Protein AF-0000000073386989 (afdb_homodimer)

Radius of gyration: 27.97 Å; Cα contacts (8 Å, |Δi|>4): 1598; chains: 2; bounding box: 49×103×66 Å

Structure (mmCIF, N/CA/C/O backbone):
data_AF-0000000073386989-model_v1
#
loop_
_entity.id
_entity.type
_entity.pdbx_description
1 polymer 'Endoribonuclease L-PSP'
#
loop_
_atom_site.group_PDB
_atom_site.id
_atom_site.type_symbol
_atom_site.label_atom_id
_atom_site.label_alt_id
_atom_site.label_comp_id
_atom_site.label_asym_id
_atom_site.label_entity_id
_atom_site.label_seq_id
_atom_site.pdbx_PDB_ins_code
_atom_site.Cartn_x
_atom_site.Cartn_y
_atom_site.Cartn_z
_atom_site.occupancy
_atom_site.B_iso_or_equiv
_atom_site.auth_seq_id
_atom_site.auth_comp_id
_atom_site.auth_asym_id
_atom_site.auth_atom_id
_atom_site.pdbx_PDB_model_num
ATOM 1 N N . MET A 1 1 ? -7.539 -29.625 -22.562 1 79.88 1 MET A N 1
ATOM 2 C CA . MET A 1 1 ? -6.777 -28.391 -22.734 1 79.88 1 MET A CA 1
ATOM 3 C C . MET A 1 1 ? -7.121 -27.391 -21.656 1 79.88 1 MET A C 1
ATOM 5 O O . MET A 1 1 ? -8.289 -27.219 -21.297 1 79.88 1 MET A O 1
ATOM 9 N N . ASP A 1 2 ? -6.094 -26.812 -21.125 1 89.62 2 ASP A N 1
ATOM 10 C CA . ASP A 1 2 ? -6.273 -25.781 -20.094 1 89.62 2 ASP A CA 1
ATOM 11 C C . ASP A 1 2 ? -6.578 -24.422 -20.719 1 89.62 2 ASP A C 1
ATOM 13 O O . ASP A 1 2 ? -6.023 -24.078 -21.766 1 89.62 2 ASP A O 1
ATOM 17 N N . LYS A 1 3 ? -7.492 -23.781 -20.156 1 93.88 3 LYS A N 1
ATOM 18 C CA . LYS A 1 3 ? -7.816 -22.422 -20.578 1 93.88 3 LYS A CA 1
ATOM 19 C C . LYS A 1 3 ? -7.781 -21.453 -19.391 1 93.88 3 LYS A C 1
ATOM 21 O O . LYS A 1 3 ? -8.258 -21.781 -18.312 1 93.88 3 LYS A O 1
ATOM 26 N N . TYR A 1 4 ? -7.148 -20.328 -19.625 1 96.88 4 TYR A N 1
ATOM 27 C CA . TYR A 1 4 ? -7.047 -19.297 -18.594 1 96.88 4 TYR A CA 1
ATOM 28 C C . TYR A 1 4 ? -7.691 -18 -19.062 1 96.88 4 TYR A C 1
ATOM 30 O O . TYR A 1 4 ? -7.527 -17.594 -20.219 1 96.88 4 TYR A O 1
ATOM 38 N N . ILE A 1 5 ? -8.43 -17.344 -18.172 1 97.5 5 ILE A N 1
ATOM 39 C CA . ILE A 1 5 ? -8.969 -16.016 -18.453 1 97.5 5 ILE A CA 1
ATOM 40 C C . ILE A 1 5 ? -8.859 -15.141 -17.219 1 97.5 5 ILE A C 1
ATOM 42 O O . ILE A 1 5 ? -8.742 -15.641 -16.094 1 97.5 5 ILE A O 1
ATOM 46 N N . ILE A 1 6 ? -8.844 -13.914 -17.438 1 98.31 6 ILE A N 1
ATOM 47 C CA . ILE A 1 6 ? -8.867 -12.906 -16.375 1 98.31 6 ILE A CA 1
ATOM 48 C C . ILE A 1 6 ? -10.117 -12.047 -16.516 1 98.31 6 ILE A C 1
ATOM 50 O O . ILE A 1 6 ? -10.406 -11.516 -17.594 1 98.31 6 ILE A O 1
ATOM 54 N N . LEU A 1 7 ? -10.883 -11.969 -15.445 1 98.31 7 LEU A N 1
ATOM 55 C CA . LEU A 1 7 ? -12.125 -11.211 -15.43 1 98.31 7 LEU A CA 1
ATOM 56 C C . LEU A 1 7 ? -12.039 -10.055 -14.43 1 98.31 7 LEU A C 1
ATOM 58 O O . LEU A 1 7 ? -11.633 -10.25 -13.281 1 98.31 7 LEU A O 1
ATOM 62 N N . SER A 1 8 ? -12.344 -8.891 -14.867 1 97.62 8 SER A N 1
ATOM 63 C CA . SER A 1 8 ? -12.422 -7.699 -14.023 1 97.62 8 SER A CA 1
ATOM 64 C C . SER A 1 8 ? -13.711 -6.926 -14.281 1 97.62 8 SER A C 1
ATOM 66 O O . SER A 1 8 ? -14.133 -6.77 -15.43 1 97.62 8 SER A O 1
ATOM 68 N N . PRO A 1 9 ? -14.312 -6.535 -13.219 1 96.38 9 PRO A N 1
ATOM 69 C CA . PRO A 1 9 ? -15.477 -5.676 -13.438 1 96.38 9 PRO A CA 1
ATOM 70 C C . PRO A 1 9 ? -15.094 -4.258 -13.859 1 96.38 9 PRO A C 1
ATOM 72 O O . PRO A 1 9 ? -13.922 -3.891 -13.805 1 96.38 9 PRO A O 1
ATOM 75 N N . GLU A 1 10 ? -16.156 -3.529 -14.227 1 85.75 10 GLU A N 1
ATOM 76 C CA . GLU A 1 10 ? -15.93 -2.119 -14.539 1 85.75 10 GLU A CA 1
ATOM 77 C C . GLU A 1 10 ? -15.594 -1.324 -13.281 1 85.75 10 GLU A C 1
ATOM 79 O O . GLU A 1 10 ? -16.078 -1.633 -12.188 1 85.75 10 GLU A O 1
ATOM 84 N N . ALA A 1 11 ? -14.703 -0.349 -13.484 1 77.75 11 ALA A N 1
ATOM 85 C CA . ALA A 1 11 ? -14.266 0.509 -12.383 1 77.75 11 ALA A CA 1
ATOM 86 C C . ALA A 1 11 ? -15.391 1.427 -11.922 1 77.75 11 ALA A C 1
ATOM 88 O O . ALA A 1 11 ? -15.422 2.607 -12.273 1 77.75 11 ALA A O 1
ATOM 89 N N . LYS A 1 12 ? -16.719 0.808 -11.68 1 79.38 12 LYS A N 1
ATOM 90 C CA . LYS A 1 12 ? -17.859 1.611 -11.242 1 79.38 12 LYS A CA 1
ATOM 91 C C . LYS A 1 12 ? -18.766 0.814 -10.32 1 79.38 12 LYS A C 1
ATOM 93 O O . LYS A 1 12 ? -18.703 -0.417 -10.289 1 79.38 12 LYS A O 1
ATOM 98 N N . GLY A 1 13 ? -19.344 1.533 -9.516 1 84.31 13 GLY A N 1
ATOM 99 C CA . GLY A 1 13 ? -20.359 0.928 -8.664 1 84.31 13 GLY A CA 1
ATOM 100 C C . GLY A 1 13 ? -19.812 0.474 -7.32 1 84.31 13 GLY A C 1
ATOM 101 O O . GLY A 1 13 ? -18.625 0.626 -7.047 1 84.31 13 GLY A O 1
ATOM 102 N N . SER A 1 14 ? -20.719 -0.002 -6.504 1 90.44 14 SER A N 1
ATOM 103 C CA . SER A 1 14 ? -20.359 -0.547 -5.203 1 90.44 14 SER A CA 1
ATOM 104 C C . SER A 1 14 ? -19.578 -1.848 -5.352 1 90.44 14 SER A C 1
ATOM 106 O O . SER A 1 14 ? -19.531 -2.432 -6.438 1 90.44 14 SER A O 1
ATOM 108 N N . PHE A 1 15 ? -18.969 -2.246 -4.305 1 95.25 15 PHE A N 1
ATOM 109 C CA . PHE A 1 15 ? -18.25 -3.518 -4.336 1 95.25 15 PHE A CA 1
ATOM 110 C C . PHE A 1 15 ? -19.219 -4.664 -4.645 1 95.25 15 PHE A C 1
ATOM 112 O O . PHE A 1 15 ? -18.875 -5.57 -5.414 1 95.25 15 PHE A O 1
ATOM 119 N N . ASN A 1 16 ? -20.344 -4.609 -4.098 1 94.56 16 ASN A N 1
ATOM 120 C CA . ASN A 1 16 ? -21.359 -5.637 -4.367 1 94.56 16 ASN A CA 1
ATOM 121 C C . ASN A 1 16 ? -21.75 -5.652 -5.836 1 94.56 16 ASN A C 1
ATOM 123 O O . ASN A 1 16 ? -22 -6.719 -6.406 1 94.56 16 ASN A O 1
ATOM 127 N N . ASP A 1 17 ? -21.906 -4.496 -6.43 1 95 17 ASP A N 1
ATOM 128 C CA . ASP A 1 17 ? -22.203 -4.422 -7.859 1 95 17 ASP A CA 1
ATOM 129 C C . ASP A 1 17 ? -21.109 -5.109 -8.68 1 95 17 ASP A C 1
ATOM 131 O O . ASP A 1 17 ? -21.406 -5.793 -9.664 1 95 17 ASP A O 1
ATOM 135 N N . ARG A 1 18 ? -19.969 -4.91 -8.242 1 96.75 18 ARG A N 1
ATOM 136 C CA . ARG A 1 18 ? -18.812 -5.488 -8.938 1 96.75 18 ARG A CA 1
ATOM 137 C C . ARG A 1 18 ? -18.812 -7.008 -8.82 1 96.75 18 ARG A C 1
ATOM 139 O O . ARG A 1 18 ? -18.531 -7.711 -9.789 1 96.75 18 ARG A O 1
ATOM 146 N N . LEU A 1 19 ? -19.125 -7.504 -7.637 1 97.88 19 LEU A N 1
ATOM 147 C CA . LEU A 1 19 ? -19.219 -8.945 -7.43 1 97.88 19 LEU A CA 1
ATOM 148 C C . LEU A 1 19 ? -20.328 -9.555 -8.281 1 97.88 19 LEU A C 1
ATOM 150 O O . LEU A 1 19 ? -20.156 -10.633 -8.844 1 97.88 19 LEU A O 1
ATOM 154 N N . ASN A 1 20 ? -21.422 -8.852 -8.391 1 97.25 20 ASN A N 1
ATOM 155 C CA . ASN A 1 20 ? -22.531 -9.328 -9.211 1 97.25 20 ASN A CA 1
ATOM 156 C C . ASN A 1 20 ? -22.141 -9.391 -10.688 1 97.25 20 ASN A C 1
ATOM 158 O O . ASN A 1 20 ? -22.531 -10.328 -11.391 1 97.25 20 ASN A O 1
ATOM 162 N N . PHE A 1 21 ? -21.469 -8.359 -11.086 1 97.5 21 PHE A N 1
ATOM 163 C CA . PHE A 1 21 ? -20.969 -8.352 -12.453 1 97.5 21 PHE A CA 1
ATOM 164 C C . PHE A 1 21 ? -20.125 -9.586 -12.719 1 97.5 21 PHE A C 1
ATOM 166 O O . PHE A 1 21 ? -20.297 -10.266 -13.734 1 97.5 21 PHE A O 1
ATOM 173 N N . LEU A 1 22 ? -19.203 -9.875 -11.844 1 98.19 22 LEU A N 1
ATOM 174 C CA . LEU A 1 22 ? -18.312 -11.016 -12.008 1 98.19 22 LEU A CA 1
ATOM 175 C C . LEU A 1 22 ? -19.094 -12.328 -11.953 1 98.19 22 LEU A C 1
ATOM 177 O O . LEU A 1 22 ? -18.734 -13.289 -12.641 1 98.19 22 LEU A O 1
ATOM 181 N N . TYR A 1 23 ? -20.094 -12.359 -11.078 1 98.25 23 TYR A N 1
ATOM 182 C CA . TYR A 1 23 ? -20.953 -13.539 -10.992 1 98.25 23 TYR A CA 1
ATOM 183 C C . TYR A 1 23 ? -21.562 -13.859 -12.352 1 98.25 23 TYR A C 1
ATOM 185 O O . TYR A 1 23 ? -21.5 -15 -12.812 1 98.25 23 TYR A O 1
ATOM 193 N N . LEU A 1 24 ? -22.141 -12.875 -12.984 1 97.81 24 LEU A N 1
ATOM 194 C CA . LEU A 1 24 ? -22.797 -13.062 -14.273 1 97.81 24 LEU A CA 1
ATOM 195 C C . LEU A 1 24 ? -21.781 -13.422 -15.352 1 97.81 24 LEU A C 1
ATOM 197 O O . LEU A 1 24 ? -22 -14.352 -16.141 1 97.81 24 LEU A O 1
ATOM 201 N N . LYS A 1 25 ? -20.688 -12.703 -15.375 1 97.88 25 LYS A N 1
ATOM 202 C CA . LYS A 1 25 ? -19.656 -12.922 -16.391 1 97.88 25 LYS A CA 1
ATOM 203 C C . LYS A 1 25 ? -19.047 -14.312 -16.266 1 97.88 25 LYS A C 1
ATOM 205 O O . LYS A 1 25 ? -18.859 -15.008 -17.266 1 97.88 25 LYS A O 1
ATOM 210 N N . LEU A 1 26 ? -18.656 -14.68 -15.047 1 98.06 26 LEU A N 1
ATOM 211 C CA . LEU A 1 26 ? -18.062 -15.992 -14.82 1 98.06 26 LEU A CA 1
ATOM 212 C C . LEU A 1 26 ? -19.062 -17.109 -15.117 1 98.06 26 LEU A C 1
ATOM 214 O O . LEU A 1 26 ? -18.719 -18.125 -15.711 1 98.06 26 LEU A O 1
ATOM 218 N N . GLY A 1 27 ? -20.266 -16.906 -14.641 1 97.88 27 GLY A N 1
ATOM 219 C CA . GLY A 1 27 ? -21.297 -17.891 -14.938 1 97.88 27 GLY A CA 1
ATOM 220 C C . GLY A 1 27 ? -21.453 -18.172 -16.422 1 97.88 27 GLY A C 1
ATOM 221 O O . GLY A 1 27 ? -21.469 -19.328 -16.844 1 97.88 27 GLY A O 1
ATOM 222 N N . ASN A 1 28 ? -21.578 -17.109 -17.203 1 97.69 28 ASN A N 1
ATOM 223 C CA . ASN A 1 28 ? -21.688 -17.234 -18.641 1 97.69 28 ASN A CA 1
ATOM 224 C C . ASN A 1 28 ? -20.469 -17.938 -19.234 1 97.69 28 ASN A C 1
ATOM 226 O O . ASN A 1 28 ? -20.609 -18.781 -20.141 1 97.69 28 ASN A O 1
ATOM 230 N N . PHE A 1 29 ? -19.391 -17.562 -18.781 1 97.94 29 PHE A N 1
ATOM 231 C CA . PHE A 1 29 ? -18.156 -18.172 -19.25 1 97.94 29 PHE A CA 1
ATOM 232 C C . PHE A 1 29 ? -18.141 -19.656 -18.938 1 97.94 29 PHE A C 1
ATOM 234 O O . PHE A 1 29 ? -17.797 -20.469 -19.812 1 97.94 29 PHE A O 1
ATOM 241 N N . LEU A 1 30 ? -18.438 -20.047 -17.703 1 97.19 30 LEU A N 1
ATOM 242 C CA . LEU A 1 30 ? -18.406 -21.453 -17.297 1 97.19 30 LEU A CA 1
ATOM 243 C C . LEU A 1 30 ? -19.422 -22.266 -18.094 1 97.19 30 LEU A C 1
ATOM 245 O O . LEU A 1 30 ? -19.172 -23.438 -18.406 1 97.19 30 LEU A O 1
ATOM 249 N N . ASP A 1 31 ? -20.547 -21.688 -18.422 1 96.81 31 ASP A N 1
ATOM 250 C CA . ASP A 1 31 ? -21.531 -22.375 -19.25 1 96.81 31 ASP A CA 1
ATOM 251 C C . ASP A 1 31 ? -20.969 -22.719 -20.625 1 96.81 31 ASP A C 1
ATOM 253 O O . ASP A 1 31 ? -21.188 -23.812 -21.141 1 96.81 31 ASP A O 1
ATOM 257 N N . THR A 1 32 ? -20.344 -21.766 -21.125 1 96.75 32 THR A N 1
ATOM 258 C CA . THR A 1 32 ? -19.719 -21.969 -22.438 1 96.75 32 THR A CA 1
ATOM 259 C C . THR A 1 32 ? -18.625 -23.047 -22.344 1 96.75 32 THR A C 1
ATOM 261 O O . THR A 1 32 ? -18.5 -23.891 -23.234 1 96.75 32 THR A O 1
ATOM 264 N N . GLU A 1 33 ? -17.844 -22.969 -21.328 1 96.12 33 GLU A N 1
ATOM 265 C CA . GLU A 1 33 ? -16.766 -23.938 -21.125 1 96.12 33 GLU A CA 1
ATOM 266 C C . GLU A 1 33 ? -17.312 -25.344 -20.938 1 96.12 33 GLU A C 1
ATOM 268 O O . GLU A 1 33 ? -16.703 -26.328 -21.391 1 96.12 33 GLU A O 1
ATOM 273 N N . LYS A 1 34 ? -18.375 -25.469 -20.344 1 94.25 34 LYS A N 1
ATOM 274 C CA . LYS A 1 34 ? -19.016 -26.781 -20.141 1 94.25 34 LYS A CA 1
ATOM 275 C C . LYS A 1 34 ? -19.359 -27.422 -21.469 1 94.25 34 LYS A C 1
ATOM 277 O O . LYS A 1 34 ? -19.266 -28.656 -21.609 1 94.25 34 LYS A O 1
ATOM 282 N N . LEU A 1 35 ? -19.797 -26.641 -22.328 1 94.12 35 LEU A N 1
ATOM 283 C CA . LEU A 1 35 ? -20.125 -27.141 -23.656 1 94.12 35 LEU A CA 1
ATOM 284 C C . LEU A 1 35 ? -18.891 -27.703 -24.359 1 94.12 35 LEU A C 1
ATOM 286 O O . LEU A 1 35 ? -19 -28.547 -25.234 1 94.12 35 LEU A O 1
ATOM 290 N N . GLU A 1 36 ? -17.812 -27.266 -23.984 1 91.88 36 GLU A N 1
ATOM 291 C CA . GLU A 1 36 ? -16.562 -27.719 -24.562 1 91.88 36 GLU A CA 1
ATOM 292 C C . GLU A 1 36 ? -15.883 -28.766 -23.672 1 91.88 36 GLU A C 1
ATOM 294 O O . GLU A 1 36 ? -14.695 -29.047 -23.812 1 91.88 36 GLU A O 1
ATOM 299 N N . ASN A 1 37 ? -16.562 -29.234 -22.656 1 91.75 37 ASN A N 1
ATOM 300 C CA . ASN A 1 37 ? -16.156 -30.297 -21.75 1 91.75 37 ASN A CA 1
ATOM 301 C C . ASN A 1 37 ? -15.062 -29.828 -20.797 1 91.75 37 ASN A C 1
ATOM 303 O O . ASN A 1 37 ? -14.18 -30.594 -20.422 1 91.75 37 ASN A O 1
ATOM 307 N N . ARG A 1 38 ? -15.062 -28.547 -20.484 1 93.81 38 ARG A N 1
ATOM 308 C CA . ARG A 1 38 ? -14.148 -28.016 -19.484 1 93.81 38 ARG A CA 1
ATOM 309 C C . ARG A 1 38 ? -14.891 -27.625 -18.219 1 93.81 38 ARG A C 1
ATOM 311 O O . ARG A 1 38 ? -16.047 -27.219 -18.266 1 93.81 38 ARG A O 1
ATOM 318 N N . THR A 1 39 ? -14.164 -27.766 -17.125 1 92.88 39 THR A N 1
ATOM 319 C CA . THR A 1 39 ? -14.719 -27.391 -15.836 1 92.88 39 THR A CA 1
ATOM 320 C C . THR A 1 39 ? -13.758 -26.469 -15.086 1 92.88 39 THR A C 1
ATOM 322 O O . THR A 1 39 ? -12.562 -26.453 -15.383 1 92.88 39 THR A O 1
ATOM 325 N N . LEU A 1 40 ? -14.32 -25.734 -14.148 1 95.5 40 LEU A N 1
ATOM 326 C CA . LEU A 1 40 ? -13.508 -24.859 -13.305 1 95.5 40 LEU A CA 1
ATOM 327 C C . LEU A 1 40 ? -12.539 -25.672 -12.453 1 95.5 40 LEU A C 1
ATOM 329 O O . LEU A 1 40 ? -12.953 -26.562 -11.711 1 95.5 40 LEU A O 1
ATOM 333 N N . GLN A 1 41 ? -11.305 -25.375 -12.594 1 94.5 41 GLN A N 1
ATOM 334 C CA . GLN A 1 41 ? -10.312 -26.109 -11.82 1 94.5 41 GLN A CA 1
ATOM 335 C C . GLN A 1 41 ? -9.656 -25.219 -10.773 1 94.5 41 GLN A C 1
ATOM 337 O O . GLN A 1 41 ? -9.242 -25.688 -9.719 1 94.5 41 GLN A O 1
ATOM 342 N N . TYR A 1 42 ? -9.453 -23.938 -11.109 1 95.75 42 TYR A N 1
ATOM 343 C CA . TYR A 1 42 ? -8.711 -23.031 -10.234 1 95.75 42 TYR A CA 1
ATOM 344 C C . TYR A 1 42 ? -9.211 -21.594 -10.375 1 95.75 42 TYR A C 1
ATOM 346 O O . TYR A 1 42 ? -9.57 -21.172 -11.477 1 95.75 42 TYR A O 1
ATOM 354 N N . CYS A 1 43 ? -9.258 -20.891 -9.289 1 98.06 43 CYS A N 1
ATOM 355 C CA . CYS A 1 43 ? -9.594 -19.469 -9.273 1 98.06 43 CYS A CA 1
ATOM 356 C C . CYS A 1 43 ? -8.688 -18.703 -8.312 1 98.06 43 CYS A C 1
ATOM 358 O O . CYS A 1 43 ? -8.422 -19.156 -7.203 1 98.06 43 CYS A O 1
ATOM 360 N N . LYS A 1 44 ? -8.188 -17.594 -8.727 1 98.56 44 LYS A N 1
ATOM 361 C CA . LYS A 1 44 ? -7.48 -16.641 -7.883 1 98.56 44 LYS A CA 1
ATOM 362 C C . LYS A 1 44 ? -8.211 -15.305 -7.844 1 98.56 44 LYS A C 1
ATOM 364 O O . LYS A 1 44 ? -8.508 -14.719 -8.883 1 98.56 44 LYS A O 1
ATOM 369 N N . VAL A 1 45 ? -8.516 -14.875 -6.672 1 98.81 45 VAL A N 1
ATOM 370 C CA . VAL A 1 45 ? -9.203 -13.602 -6.473 1 98.81 45 VAL A CA 1
ATOM 371 C C . VAL A 1 45 ? -8.211 -12.555 -5.973 1 98.81 45 VAL A C 1
ATOM 373 O O . VAL A 1 45 ? -7.559 -12.75 -4.945 1 98.81 45 VAL A O 1
ATOM 376 N N . PHE A 1 46 ? -8.094 -11.484 -6.707 1 98.81 46 PHE A N 1
ATOM 377 C CA . PHE A 1 46 ? -7.32 -10.32 -6.305 1 98.81 46 PHE A CA 1
ATOM 378 C C . PHE A 1 46 ? -8.227 -9.242 -5.711 1 98.81 46 PHE A C 1
ATOM 380 O O . PHE A 1 46 ? -9.164 -8.781 -6.363 1 98.81 46 PHE A O 1
ATOM 387 N N . LEU A 1 47 ? -7.926 -8.891 -4.516 1 98.5 47 LEU A N 1
ATOM 388 C CA . LEU A 1 47 ? -8.711 -7.859 -3.846 1 98.5 47 LEU A CA 1
ATOM 389 C C . LEU A 1 47 ? -7.859 -6.621 -3.582 1 98.5 47 LEU A C 1
ATOM 391 O O . LEU A 1 47 ? -6.656 -6.727 -3.332 1 98.5 47 LEU A O 1
ATOM 395 N N . SER A 1 48 ? -8.5 -5.441 -3.543 1 96.94 48 SER A N 1
ATOM 396 C CA . SER A 1 48 ? -7.781 -4.199 -3.271 1 96.94 48 SER A CA 1
ATOM 397 C C . SER A 1 48 ? -7.695 -3.928 -1.772 1 96.94 48 SER A C 1
ATOM 399 O O . SER A 1 48 ? -6.785 -3.236 -1.313 1 96.94 48 SER A O 1
ATOM 401 N N . ASP A 1 49 ? -8.625 -4.414 -1.011 1 95.19 49 ASP A N 1
ATOM 402 C CA . ASP A 1 49 ? -8.703 -4.223 0.434 1 95.19 49 ASP A CA 1
ATOM 403 C C . ASP A 1 49 ? -9.398 -5.402 1.107 1 95.19 49 ASP A C 1
ATOM 405 O O . ASP A 1 49 ? -10.57 -5.301 1.488 1 95.19 49 ASP A O 1
ATOM 409 N N . ALA A 1 50 ? -8.656 -6.391 1.329 1 95.5 50 ALA A N 1
ATOM 410 C CA . ALA A 1 50 ? -9.219 -7.668 1.768 1 95.5 50 ALA A CA 1
ATOM 411 C C . ALA A 1 50 ? -9.945 -7.52 3.1 1 95.5 50 ALA A C 1
ATOM 413 O O . ALA A 1 50 ? -11 -8.125 3.311 1 95.5 50 ALA A O 1
ATOM 414 N N . GLN A 1 51 ? -9.43 -6.734 3.947 1 90.31 51 GLN A N 1
ATOM 415 C CA . GLN A 1 51 ? -10.016 -6.57 5.273 1 90.31 51 GLN A CA 1
ATOM 416 C C . GLN A 1 51 ? -11.453 -6.062 5.184 1 90.31 51 GLN A C 1
ATOM 418 O O . GLN A 1 51 ? -12.312 -6.484 5.953 1 90.31 51 GLN A O 1
ATOM 423 N N . ASN A 1 52 ? -11.742 -5.262 4.227 1 91.5 52 ASN A N 1
ATOM 424 C CA . ASN A 1 52 ? -13.062 -4.652 4.102 1 91.5 52 ASN A CA 1
ATOM 425 C C . ASN A 1 52 ? -13.93 -5.402 3.092 1 91.5 52 ASN A C 1
ATOM 427 O O . ASN A 1 52 ? -15.141 -5.176 3.021 1 91.5 52 ASN A O 1
ATOM 431 N N . GLN A 1 53 ? -13.328 -6.289 2.361 1 95.75 53 GLN A N 1
ATOM 432 C CA . GLN A 1 53 ? -14.047 -6.824 1.211 1 95.75 53 GLN A CA 1
ATOM 433 C C . GLN A 1 53 ? -14.383 -8.305 1.411 1 95.75 53 GLN A C 1
ATOM 435 O O . GLN A 1 53 ? -15.297 -8.828 0.773 1 95.75 53 GLN A O 1
ATOM 440 N N . ILE A 1 54 ? -13.695 -8.984 2.322 1 97.12 54 ILE A N 1
ATOM 441 C CA . ILE A 1 54 ? -13.742 -10.438 2.393 1 97.12 54 ILE A CA 1
ATOM 442 C C . ILE A 1 54 ? -15.141 -10.898 2.805 1 97.12 54 ILE A C 1
ATOM 444 O O . ILE A 1 54 ? -15.656 -11.883 2.279 1 97.12 54 ILE A O 1
ATOM 448 N N . LYS A 1 55 ? -15.703 -10.258 3.736 1 96.25 55 LYS A N 1
ATOM 449 C CA . LYS A 1 55 ? -17.031 -10.656 4.207 1 96.25 55 LYS A CA 1
ATOM 450 C C . LYS A 1 55 ? -18.062 -10.586 3.082 1 96.25 55 LYS A C 1
ATOM 452 O O . LYS A 1 55 ? -18.812 -11.539 2.867 1 96.25 55 LYS A O 1
ATOM 457 N N . GLU A 1 56 ? -18.062 -9.461 2.408 1 96.44 56 GLU A N 1
ATOM 458 C CA . GLU A 1 56 ? -19 -9.289 1.295 1 96.44 56 GLU A CA 1
ATOM 459 C C . GLU A 1 56 ? -18.719 -10.305 0.192 1 96.44 56 GLU A C 1
ATOM 461 O O . GLU A 1 56 ? -19.656 -10.812 -0.431 1 96.44 56 GLU A O 1
ATOM 466 N N . LEU A 1 57 ? -17.484 -10.578 -0.101 1 98.19 57 LEU A N 1
ATOM 467 C CA . LEU A 1 57 ? -17.125 -11.578 -1.106 1 98.19 57 LEU A CA 1
ATOM 468 C C . LEU A 1 57 ? -17.672 -12.953 -0.724 1 98.19 57 LEU A C 1
ATOM 470 O O . LEU A 1 57 ? -18.328 -13.609 -1.529 1 98.19 57 LEU A O 1
ATOM 474 N N . GLU A 1 58 ? -17.438 -13.383 0.509 1 98 58 GLU A N 1
ATOM 475 C CA . GLU A 1 58 ? -17.828 -14.719 0.968 1 98 58 GLU A CA 1
ATOM 476 C C . GLU A 1 58 ? -19.344 -14.875 1.003 1 98 58 GLU A C 1
ATOM 478 O O . GLU A 1 58 ? -19.859 -15.977 0.835 1 98 58 GLU A O 1
ATOM 483 N N . GLU A 1 59 ? -20.047 -13.781 1.148 1 97.88 59 GLU A N 1
ATOM 484 C CA . GLU A 1 59 ? -21.5 -13.812 1.21 1 97.88 59 GLU A CA 1
ATOM 485 C C . GLU A 1 59 ? -22.109 -13.688 -0.183 1 97.88 59 GLU A C 1
ATOM 487 O O . GLU A 1 59 ? -23.312 -13.93 -0.364 1 97.88 59 GLU A O 1
ATOM 492 N N . SER A 1 60 ? -21.344 -13.375 -1.12 1 98.31 60 SER A N 1
ATOM 493 C CA . SER A 1 60 ? -21.828 -13.125 -2.471 1 98.31 60 SER A CA 1
ATOM 494 C C . SER A 1 60 ? -22.234 -14.422 -3.162 1 98.31 60 SER A C 1
ATOM 496 O O . SER A 1 60 ? -21.781 -15.5 -2.773 1 98.31 60 SER A O 1
ATOM 498 N N . LEU A 1 61 ? -23.031 -14.305 -4.262 1 98.06 61 LEU A N 1
ATOM 499 C CA . LEU A 1 61 ? -23.391 -15.453 -5.094 1 98.06 61 LEU A CA 1
ATOM 500 C C . LEU A 1 61 ? -22.172 -15.977 -5.848 1 98.06 61 LEU A C 1
ATOM 502 O O . LEU A 1 61 ? -22.047 -17.188 -6.062 1 98.06 61 LEU A O 1
ATOM 506 N N . LEU A 1 62 ? -21.344 -15.039 -6.16 1 98.44 62 LEU A N 1
ATOM 507 C CA . LEU A 1 62 ? -20.109 -15.422 -6.852 1 98.44 62 LEU A CA 1
ATOM 508 C C . LEU A 1 62 ? -19.344 -16.469 -6.055 1 98.44 62 LEU A C 1
ATOM 510 O O . LEU A 1 62 ? -18.953 -17.5 -6.598 1 98.44 62 LEU A O 1
ATOM 514 N N . TYR A 1 63 ? -19.125 -16.141 -4.789 1 98.56 63 TYR A N 1
ATOM 515 C CA . TYR A 1 63 ? -18.375 -17.031 -3.91 1 98.56 63 TYR A CA 1
ATOM 516 C C . TYR A 1 63 ? -19.156 -18.312 -3.631 1 98.56 63 TYR A C 1
ATOM 518 O O . TYR A 1 63 ? -18.641 -19.406 -3.793 1 98.56 63 TYR A O 1
ATOM 526 N N . GLN A 1 64 ? -20.422 -18.25 -3.287 1 98.06 64 GLN A N 1
ATOM 527 C CA . GLN A 1 64 ? -21.234 -19.375 -2.822 1 98.06 64 GLN A CA 1
ATOM 528 C C . GLN A 1 64 ? -21.5 -20.375 -3.949 1 98.06 64 GLN A C 1
ATOM 530 O O . GLN A 1 64 ? -21.562 -21.578 -3.713 1 98.06 64 GLN A O 1
ATOM 535 N N . GLU A 1 65 ? -21.578 -19.875 -5.145 1 97.56 65 GLU A N 1
ATOM 536 C CA . GLU A 1 65 ? -21.984 -20.766 -6.227 1 97.56 65 GLU A CA 1
ATOM 537 C C . GLU A 1 65 ? -20.797 -21.25 -7.035 1 97.56 65 GLU A C 1
ATOM 539 O O . GLU A 1 65 ? -20.797 -22.375 -7.543 1 97.56 65 GLU A O 1
ATOM 544 N N . PHE A 1 66 ? -19.828 -20.375 -7.133 1 97.5 66 PHE A N 1
ATOM 545 C CA . PHE A 1 66 ? -18.766 -20.75 -8.07 1 97.5 66 PHE A CA 1
ATOM 546 C C . PHE A 1 66 ? -17.453 -20.984 -7.336 1 97.5 66 PHE A C 1
ATOM 548 O O . PHE A 1 66 ? -16.734 -21.953 -7.629 1 97.5 66 PHE A O 1
ATOM 555 N N . LEU A 1 67 ? -17.062 -20.156 -6.344 1 97.5 67 LEU A N 1
ATOM 556 C CA . LEU A 1 67 ? -15.695 -20.125 -5.855 1 97.5 67 LEU A CA 1
ATOM 557 C C . LEU A 1 67 ? -15.508 -21.078 -4.68 1 97.5 67 LEU A C 1
ATOM 559 O O . LEU A 1 67 ? -14.445 -21.688 -4.527 1 97.5 67 LEU A O 1
ATOM 563 N N . LYS A 1 68 ? -16.344 -21.266 -3.711 1 94 68 LYS A N 1
ATOM 564 C CA . LYS A 1 68 ? -16.25 -22.016 -2.463 1 94 68 LYS A CA 1
ATOM 565 C C . LYS A 1 68 ? -15.812 -23.453 -2.721 1 94 68 LYS A C 1
ATOM 567 O O . LYS A 1 68 ? -15.039 -24.016 -1.948 1 94 68 LYS A O 1
ATOM 572 N N . GLY A 1 69 ? -16 -24.094 -3.773 1 88.12 69 GLY A N 1
ATOM 573 C CA . GLY A 1 69 ? -15.664 -25.484 -4.027 1 88.12 69 GLY A CA 1
ATOM 574 C C . GLY A 1 69 ? -14.5 -25.656 -4.977 1 88.12 69 GLY A C 1
ATOM 575 O O . GLY A 1 69 ? -14 -26.766 -5.168 1 88.12 69 GLY A O 1
ATOM 576 N N . ALA A 1 70 ? -14 -24.625 -5.402 1 93.12 70 ALA A N 1
ATOM 577 C CA . ALA A 1 70 ? -12.891 -24.672 -6.348 1 93.12 70 ALA A CA 1
ATOM 578 C C . ALA A 1 70 ? -11.547 -24.531 -5.629 1 93.12 70 ALA A C 1
ATOM 580 O O . ALA A 1 70 ? -11.508 -24.25 -4.43 1 93.12 70 ALA A O 1
ATOM 581 N N . ASN A 1 71 ? -10.438 -25.016 -6.297 1 96.31 71 ASN A N 1
ATOM 582 C CA . ASN A 1 71 ? -9.125 -24.562 -5.852 1 96.31 71 ASN A CA 1
ATOM 583 C C . ASN A 1 71 ? -9.016 -23.031 -5.863 1 96.31 71 ASN A C 1
ATOM 585 O O . ASN A 1 71 ? -8.938 -22.422 -6.93 1 96.31 71 ASN A O 1
ATOM 589 N N . LEU A 1 72 ? -9.062 -22.453 -4.645 1 97.81 72 LEU A N 1
ATOM 590 C CA . LEU A 1 72 ? -9.281 -21.016 -4.531 1 97.81 72 LEU A CA 1
ATOM 591 C C . LEU A 1 72 ? -8.172 -20.359 -3.725 1 97.81 72 LEU A C 1
ATOM 593 O O . LEU A 1 72 ? -7.754 -20.891 -2.689 1 97.81 72 LEU A O 1
ATOM 597 N N . THR A 1 73 ? -7.699 -19.281 -4.242 1 98.12 73 THR A N 1
ATOM 598 C CA . THR A 1 73 ? -6.848 -18.391 -3.467 1 98.12 73 THR A CA 1
ATOM 599 C C . THR A 1 73 ? -7.395 -16.969 -3.492 1 98.12 73 THR A C 1
ATOM 601 O O . THR A 1 73 ? -7.852 -16.484 -4.531 1 98.12 73 THR A O 1
ATOM 604 N N . ILE A 1 74 ? -7.461 -16.359 -2.357 1 98.56 74 ILE A N 1
ATOM 605 C CA . ILE A 1 74 ? -7.844 -14.953 -2.209 1 98.56 74 ILE A CA 1
ATOM 606 C C . ILE A 1 74 ? -6.676 -14.156 -1.627 1 98.56 74 ILE A C 1
ATOM 608 O O . ILE A 1 74 ? -6.141 -14.516 -0.574 1 98.56 74 ILE A O 1
ATOM 612 N N . VAL A 1 75 ? -6.254 -13.148 -2.324 1 98.56 75 VAL A N 1
ATOM 613 C CA . VAL A 1 75 ? -5.094 -12.383 -1.881 1 98.56 75 VAL A CA 1
ATOM 614 C C . VAL A 1 75 ? -5.359 -10.891 -2.057 1 98.56 75 VAL A C 1
ATOM 616 O O . VAL A 1 75 ? -6.051 -10.484 -2.994 1 98.56 75 VAL A O 1
ATOM 619 N N . GLU A 1 76 ? -4.898 -10.086 -1.08 1 98.19 76 GLU A N 1
ATOM 620 C CA . GLU A 1 76 ? -4.906 -8.641 -1.276 1 98.19 76 GLU A CA 1
ATOM 621 C C . GLU A 1 76 ? -3.715 -8.188 -2.121 1 98.19 76 GLU A C 1
ATOM 623 O O . GLU A 1 76 ? -2.604 -8.039 -1.607 1 98.19 76 GLU A O 1
ATOM 628 N N . GLN A 1 77 ? -3.918 -8.008 -3.275 1 98.62 77 GLN A N 1
ATOM 629 C CA . GLN A 1 77 ? -3.104 -7.379 -4.312 1 98.62 77 GLN A CA 1
ATOM 630 C C . GLN A 1 77 ? -3.965 -6.543 -5.258 1 98.62 77 GLN A C 1
ATOM 632 O O . GLN A 1 77 ? -4.641 -7.086 -6.133 1 98.62 77 GLN A O 1
ATOM 637 N N . THR A 1 78 ? -3.895 -5.277 -5.082 1 98.19 78 THR A N 1
ATOM 638 C CA . THR A 1 78 ? -4.836 -4.344 -5.691 1 98.19 78 THR A CA 1
ATOM 639 C C . THR A 1 78 ? -4.73 -4.391 -7.215 1 98.19 78 THR A C 1
ATOM 641 O O . THR A 1 78 ? -3.672 -4.098 -7.777 1 98.19 78 THR A O 1
ATOM 644 N N . PRO A 1 79 ? -5.887 -4.742 -7.879 1 98.31 79 PRO A N 1
ATOM 645 C CA . PRO A 1 79 ? -5.883 -4.574 -9.336 1 98.31 79 PRO A CA 1
ATOM 646 C C . PRO A 1 79 ? -5.727 -3.117 -9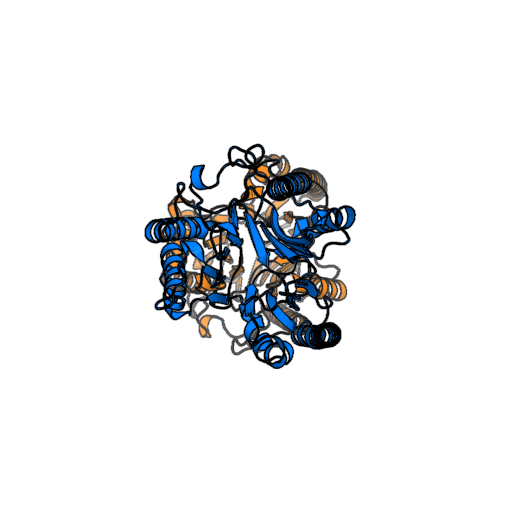.758 1 98.31 79 PRO A C 1
ATOM 648 O O . PRO A 1 79 ? -6.52 -2.264 -9.359 1 98.31 79 PRO A O 1
ATOM 651 N N . LEU A 1 80 ? -4.758 -2.818 -10.57 1 97.62 80 LEU A N 1
ATOM 652 C CA . LEU A 1 80 ? -4.41 -1.431 -10.852 1 97.62 80 LEU A CA 1
ATOM 653 C C . LEU A 1 80 ? -5.285 -0.866 -11.961 1 97.62 80 LEU A C 1
ATOM 655 O O . LEU A 1 80 ? -5.203 0.323 -12.281 1 97.62 80 LEU A O 1
ATOM 659 N N . ASN A 1 81 ? -6.188 -1.688 -12.5 1 95.56 81 ASN A N 1
ATOM 660 C CA . ASN A 1 81 ? -7.148 -1.195 -13.484 1 95.56 81 ASN A CA 1
ATOM 661 C C . ASN A 1 81 ? -8.328 -0.507 -12.812 1 95.56 81 ASN A C 1
ATOM 663 O O . ASN A 1 81 ? -9.266 -0.073 -13.484 1 95.56 81 ASN A O 1
ATOM 667 N N . GLY A 1 82 ? -8.336 -0.48 -11.508 1 94.5 82 GLY A N 1
ATOM 668 C CA . GLY A 1 82 ? -9.352 0.25 -10.773 1 94.5 82 GLY A CA 1
ATOM 669 C C . GLY A 1 82 ? -10.578 -0.588 -10.461 1 94.5 82 GLY A C 1
ATOM 670 O O . GLY A 1 82 ? -11.57 -0.075 -9.945 1 94.5 82 GLY A O 1
ATOM 671 N N . SER A 1 83 ? -10.578 -1.901 -10.594 1 96.25 83 SER A N 1
ATOM 672 C CA . SER A 1 83 ? -11.766 -2.742 -10.516 1 96.25 83 SER A CA 1
ATOM 673 C C . SER A 1 83 ? -12.07 -3.131 -9.07 1 96.25 83 SER A C 1
ATOM 675 O O . SER A 1 83 ? -13.172 -3.59 -8.758 1 96.25 83 SER A O 1
ATOM 677 N N . LYS A 1 84 ? -11.109 -3.055 -8.148 1 97.25 84 LYS A N 1
ATOM 678 C CA . LYS A 1 84 ? -11.211 -3.449 -6.75 1 97.25 84 LYS A CA 1
ATOM 679 C C . LYS A 1 84 ? -11.102 -4.965 -6.598 1 97.25 84 LYS A C 1
ATOM 681 O O . LYS A 1 84 ? -10.75 -5.461 -5.523 1 97.25 84 LYS A O 1
ATOM 686 N N . VAL A 1 85 ? -11.539 -5.66 -7.574 1 98.31 85 VAL A N 1
ATOM 687 C CA . VAL A 1 85 ? -11.531 -7.117 -7.555 1 98.31 85 VAL A CA 1
ATOM 688 C C . VAL A 1 85 ? -11.328 -7.652 -8.969 1 98.31 85 VAL A C 1
ATOM 690 O O . VAL A 1 85 ? -11.875 -7.105 -9.93 1 98.31 85 VAL A O 1
ATOM 693 N N . SER A 1 86 ? -10.492 -8.672 -9.109 1 98.62 86 SER A N 1
ATOM 694 C CA . SER A 1 86 ? -10.289 -9.375 -10.375 1 98.62 86 SER A CA 1
ATOM 695 C C . SER A 1 86 ? -10.125 -10.875 -10.148 1 98.62 86 SER A C 1
ATOM 697 O O . SER A 1 86 ? -9.766 -11.305 -9.047 1 98.62 86 SER A O 1
ATOM 699 N N . LEU A 1 87 ? -10.445 -11.625 -11.141 1 98.75 87 LEU A N 1
ATOM 700 C CA . LEU A 1 87 ? -10.359 -13.078 -11.055 1 98.75 87 LEU A CA 1
ATOM 701 C C . LEU A 1 87 ? -9.406 -13.633 -12.117 1 98.75 87 LEU A C 1
ATOM 703 O O . LEU A 1 87 ? -9.43 -13.188 -13.266 1 98.75 87 LEU A O 1
ATOM 707 N N . LEU A 1 88 ? -8.523 -14.461 -11.75 1 98.69 88 LEU A N 1
ATOM 708 C CA . LEU A 1 88 ? -7.848 -15.391 -12.648 1 98.69 88 LEU A CA 1
ATOM 709 C C . LEU A 1 88 ?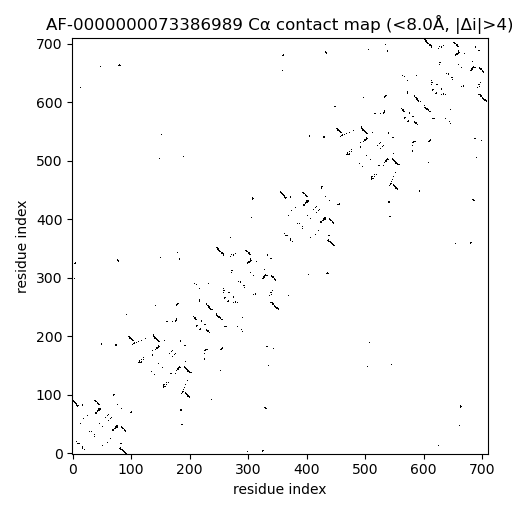 -8.5 -16.766 -12.609 1 98.69 88 LEU A C 1
ATOM 711 O O . LEU A 1 88 ? -8.562 -17.391 -11.547 1 98.69 88 LEU A O 1
ATOM 715 N N . ILE A 1 89 ? -8.984 -17.234 -13.719 1 98.12 89 ILE A N 1
ATOM 716 C CA . ILE A 1 89 ? -9.773 -18.469 -13.797 1 98.12 89 ILE A CA 1
ATOM 717 C C . ILE A 1 89 ? -9.062 -19.484 -14.688 1 98.12 89 ILE A C 1
ATOM 719 O O . ILE A 1 89 ? -8.586 -19.141 -15.773 1 98.12 89 ILE A O 1
ATOM 723 N N . LYS A 1 90 ? -9.008 -20.672 -14.227 1 96.62 90 LYS A N 1
ATOM 724 C CA . LYS A 1 90 ? -8.531 -21.781 -15.023 1 96.62 90 LYS A CA 1
ATOM 725 C C . LYS A 1 90 ? -9.633 -22.828 -15.219 1 96.62 90 LYS A C 1
ATOM 727 O O . LYS A 1 90 ? -10.203 -23.328 -14.242 1 96.62 90 LYS A O 1
ATOM 732 N N . THR A 1 91 ? -9.961 -23.172 -16.406 1 95.62 91 THR A N 1
ATOM 733 C CA . THR A 1 91 ? -10.805 -24.328 -16.734 1 95.62 91 THR A CA 1
ATOM 734 C C . THR A 1 91 ? -10 -25.391 -17.484 1 95.62 91 THR A C 1
ATOM 736 O O . THR A 1 91 ? -8.969 -25.078 -18.078 1 95.62 91 THR A O 1
ATOM 739 N N . THR A 1 92 ? -10.398 -26.547 -17.328 1 91.94 92 THR A N 1
ATOM 740 C CA . THR A 1 92 ? -9.641 -27.625 -17.938 1 91.94 92 THR A CA 1
ATOM 741 C C . THR A 1 92 ? -10.562 -28.781 -18.312 1 91.94 92 THR A C 1
ATOM 743 O O . THR A 1 92 ? -11.656 -28.922 -17.75 1 91.94 92 THR A O 1
ATOM 746 N N . ASP A 1 93 ? -10.188 -29.516 -19.359 1 87.75 93 ASP A N 1
ATOM 747 C CA . ASP A 1 93 ? -10.82 -30.797 -19.672 1 87.75 93 ASP A CA 1
ATOM 748 C C . ASP A 1 93 ? -9.961 -31.969 -19.188 1 87.75 93 ASP A C 1
ATOM 750 O O . ASP A 1 93 ? -10.312 -33.125 -19.406 1 87.75 93 ASP A O 1
ATOM 754 N N . SER A 1 94 ? -8.883 -31.594 -18.609 1 78.62 94 SER A N 1
ATOM 755 C CA . SER A 1 94 ? -7.934 -32.594 -18.141 1 78.62 94 SER A CA 1
ATOM 756 C C . SER A 1 94 ? -8.469 -33.344 -16.906 1 78.62 94 SER A C 1
ATOM 758 O O . SER A 1 94 ? -9.203 -32.75 -16.094 1 78.62 94 SER A O 1
ATOM 760 N N . GLN A 1 95 ? -7.992 -34.594 -16.844 1 72.69 95 GLN A N 1
ATOM 761 C CA . GLN A 1 95 ? -8.344 -35.375 -15.68 1 72.69 95 GLN A CA 1
ATOM 762 C C . GLN A 1 95 ? -7.199 -35.406 -14.672 1 72.69 95 GLN A C 1
ATOM 764 O O . GLN A 1 95 ? -7.305 -36.062 -13.625 1 72.69 95 GLN A O 1
ATOM 769 N N . THR A 1 96 ? -6.148 -34.75 -15.07 1 75.44 96 THR A N 1
ATOM 770 C CA . THR A 1 96 ? -5.027 -34.719 -14.133 1 75.44 96 THR A CA 1
ATOM 771 C C . THR A 1 96 ? -5.465 -34.094 -12.797 1 75.44 96 THR A C 1
ATOM 773 O O . THR A 1 96 ? -6.047 -33.031 -12.766 1 75.44 96 THR A O 1
ATOM 776 N N . SER A 1 97 ? -5.168 -34.844 -11.82 1 81.31 97 SER A N 1
ATOM 777 C CA . SER A 1 97 ? -5.523 -34.406 -10.484 1 81.31 97 SER A CA 1
ATOM 778 C C . SER A 1 97 ? -4.473 -33.469 -9.922 1 81.31 97 SER A C 1
ATOM 780 O O . SER A 1 97 ? -3.273 -33.75 -9.984 1 81.31 97 SER A O 1
ATOM 782 N N . ILE A 1 98 ? -4.859 -32.344 -9.57 1 89.31 98 ILE A N 1
ATOM 783 C CA . ILE A 1 98 ? -3.973 -31.422 -8.867 1 89.31 98 ILE A CA 1
ATOM 784 C C . ILE A 1 98 ? -4.496 -31.188 -7.453 1 89.31 98 ILE A C 1
ATOM 786 O O . ILE A 1 98 ? -5.707 -31.234 -7.215 1 89.31 98 ILE A O 1
ATOM 790 N N . LEU A 1 99 ? -3.582 -31.031 -6.543 1 95 99 LEU A N 1
ATOM 791 C CA . LEU A 1 99 ? -3.906 -30.609 -5.184 1 95 99 LEU A CA 1
ATOM 792 C C . LEU A 1 99 ? -3.41 -29.188 -4.926 1 95 99 LEU A C 1
ATOM 794 O O . LEU A 1 99 ? -2.209 -28.922 -5.016 1 95 99 LEU A O 1
ATOM 798 N N . PHE A 1 100 ? -4.367 -28.344 -4.707 1 97.12 100 PHE A N 1
ATOM 799 C CA . PHE A 1 100 ? -4.051 -26.953 -4.422 1 97.12 100 PHE A CA 1
ATOM 800 C C . PHE A 1 100 ? -4.426 -26.594 -2.99 1 97.12 100 PHE A C 1
ATOM 802 O O . PHE A 1 100 ? -5.594 -26.688 -2.607 1 97.12 100 PHE A O 1
ATOM 809 N N . HIS A 1 101 ? -3.449 -26.203 -2.17 1 97.94 101 HIS A N 1
ATOM 810 C CA . HIS A 1 101 ? -3.676 -25.797 -0.789 1 97.94 101 HIS A CA 1
ATOM 811 C C . HIS A 1 101 ? -3.361 -24.312 -0.595 1 97.94 101 HIS A C 1
ATOM 813 O O . HIS A 1 101 ? -2.199 -23.906 -0.662 1 97.94 101 HIS A O 1
ATOM 819 N N . SER A 1 102 ? -4.332 -23.562 -0.439 1 98.31 102 SER A N 1
ATOM 820 C CA . SER A 1 102 ? -4.18 -22.156 -0.068 1 98.31 102 SER A CA 1
ATOM 821 C C . SER A 1 102 ? -4.199 -21.984 1.447 1 98.31 102 SER A C 1
ATOM 823 O O . SER A 1 102 ? -5.262 -21.781 2.039 1 98.31 102 SER A O 1
ATOM 825 N N . LEU A 1 103 ? -3.031 -21.938 2.047 1 98.69 103 LEU A N 1
ATOM 826 C CA . LEU A 1 103 ? -2.955 -21.969 3.504 1 98.69 103 LEU A CA 1
ATOM 827 C C . LEU A 1 103 ? -2.787 -20.562 4.07 1 98.69 103 LEU A C 1
ATOM 829 O O . LEU A 1 103 ? -1.99 -19.781 3.559 1 98.69 103 LEU A O 1
ATOM 833 N N . ARG A 1 104 ? -3.574 -20.281 5.066 1 98.56 104 ARG A N 1
ATOM 834 C CA . ARG A 1 104 ? -3.623 -18.984 5.758 1 98.56 104 ARG A CA 1
ATOM 835 C C . ARG A 1 104 ? -3.521 -19.18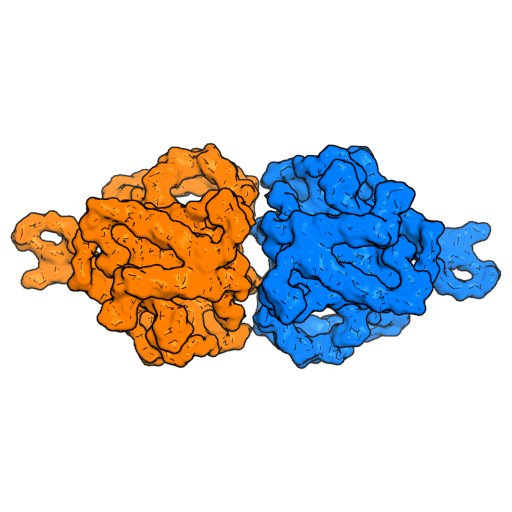8 7.27 1 98.56 104 ARG A C 1
ATOM 837 O O . ARG A 1 104 ? -3.838 -20.25 7.789 1 98.56 104 ARG A O 1
ATOM 844 N N . LEU A 1 105 ? -3.062 -18.203 7.879 1 98.56 105 LEU A N 1
ATOM 845 C CA . LEU A 1 105 ? -3.027 -18.203 9.336 1 98.56 105 LEU A CA 1
ATOM 846 C C . LEU A 1 105 ? -4.273 -17.547 9.914 1 98.56 105 LEU A C 1
ATOM 848 O O . LEU A 1 105 ? -4.836 -16.625 9.305 1 98.56 105 LEU A O 1
ATOM 852 N N . THR A 1 106 ? -4.727 -18.031 11.086 1 98 106 THR A N 1
ATOM 853 C CA . THR A 1 106 ? -5.715 -17.312 11.891 1 98 106 THR A CA 1
ATOM 854 C C . THR A 1 106 ? -5.059 -16.188 12.68 1 98 106 THR A C 1
ATOM 856 O O . THR A 1 106 ? -3.828 -16.109 12.758 1 98 106 THR A O 1
ATOM 859 N N . GLU A 1 107 ? -5.883 -15.312 13.188 1 97.19 107 GLU A N 1
ATOM 860 C CA . GLU A 1 107 ? -5.355 -14.234 14.023 1 97.19 107 GLU A CA 1
ATOM 861 C C . GLU A 1 107 ? -4.57 -14.781 15.211 1 97.19 107 GLU A C 1
ATOM 863 O O . GLU A 1 107 ? -3.486 -14.289 15.523 1 97.19 107 GLU A O 1
ATOM 868 N N . GLU A 1 108 ? -5.043 -15.852 15.82 1 97.75 108 GLU A N 1
ATOM 869 C CA . GLU A 1 108 ? -4.402 -16.469 16.984 1 97.75 108 GLU A CA 1
ATOM 870 C C . GLU A 1 108 ? -3.045 -17.062 16.609 1 97.75 108 GLU A C 1
ATOM 872 O O . GLU A 1 108 ? -2.092 -16.969 17.391 1 97.75 108 GLU A O 1
ATOM 877 N N . GLU A 1 109 ? -2.951 -17.609 15.438 1 98.19 109 GLU A N 1
ATOM 878 C CA . GLU A 1 109 ? -1.712 -18.219 14.969 1 98.19 109 GLU A CA 1
ATOM 879 C C . GLU A 1 109 ? -0.666 -17.156 14.625 1 98.19 109 GLU A C 1
ATOM 881 O O . GLU A 1 109 ? 0.534 -17.391 14.781 1 98.19 109 GLU A O 1
ATOM 886 N N . ALA A 1 110 ? -1.152 -16.062 14.086 1 97.75 110 ALA A N 1
ATOM 887 C CA . ALA A 1 110 ? -0.262 -15.047 13.523 1 97.75 110 ALA A CA 1
ATOM 888 C C . ALA A 1 110 ? 0.215 -14.078 14.609 1 97.75 110 ALA A C 1
ATOM 890 O O . ALA A 1 110 ? 1.383 -13.68 14.617 1 97.75 110 ALA A O 1
ATOM 891 N N . LYS A 1 111 ? -0.683 -13.711 15.523 1 95.06 111 LYS A N 1
ATOM 892 C CA . LYS A 1 111 ? -0.392 -12.672 16.5 1 95.06 111 LYS A CA 1
ATOM 893 C C . LYS A 1 111 ? 0.802 -13.055 17.375 1 95.06 111 LYS A C 1
ATOM 895 O O . LYS A 1 111 ? 0.872 -14.172 17.875 1 95.06 111 LYS A O 1
ATOM 900 N N . GLY A 1 112 ? 1.779 -12.078 17.484 1 93.12 112 GLY A N 1
ATOM 901 C CA . GLY A 1 112 ? 2.928 -12.281 18.359 1 93.12 112 GLY A CA 1
ATOM 902 C C . GLY A 1 112 ? 4.051 -13.055 17.688 1 93.12 112 GLY A C 1
ATOM 903 O O . GLY A 1 112 ? 5.105 -13.266 18.297 1 93.12 112 GLY A O 1
ATOM 904 N N . LYS A 1 113 ? 3.914 -13.469 16.484 1 96.38 113 LYS A N 1
ATOM 905 C CA . LYS A 1 113 ? 4.934 -14.234 15.766 1 96.38 113 LYS A CA 1
ATOM 906 C C . LYS A 1 113 ? 5.516 -13.43 14.609 1 96.38 113 LYS A C 1
ATOM 908 O O . LYS A 1 113 ? 4.789 -12.703 13.922 1 96.38 113 LYS A O 1
ATOM 913 N N . ASP A 1 114 ? 6.805 -13.57 14.414 1 96.19 114 ASP A N 1
ATOM 914 C CA . ASP A 1 114 ? 7.445 -12.867 13.305 1 96.19 114 ASP A CA 1
ATOM 915 C C . ASP A 1 114 ? 7.293 -13.648 12 1 96.19 114 ASP A C 1
ATOM 917 O O . ASP A 1 114 ? 6.672 -14.711 11.977 1 96.19 114 ASP A O 1
ATOM 921 N N . SER A 1 115 ? 7.793 -13.117 10.93 1 97.75 115 SER A N 1
ATOM 922 C CA . SER A 1 115 ? 7.578 -13.703 9.617 1 97.75 115 SER A CA 1
ATOM 923 C C . SER A 1 115 ? 8.258 -15.062 9.508 1 97.75 115 SER A C 1
ATOM 925 O O . SER A 1 115 ? 7.777 -15.945 8.789 1 97.75 115 SER A O 1
ATOM 927 N N . TYR A 1 116 ? 9.414 -15.281 10.188 1 98.62 116 TYR A N 1
ATOM 928 C CA . TYR A 1 116 ? 10.078 -16.578 10.219 1 98.62 116 TYR A CA 1
ATOM 929 C C . TYR A 1 116 ? 9.156 -17.656 10.797 1 98.62 116 TYR A C 1
ATOM 931 O O . TYR A 1 116 ? 8.922 -18.688 10.164 1 98.62 116 TYR A O 1
ATOM 939 N N . GLU A 1 117 ? 8.625 -17.375 11.93 1 98.75 117 GLU A N 1
ATOM 940 C CA . GLU A 1 117 ? 7.758 -18.328 12.617 1 98.75 117 GLU A CA 1
ATOM 941 C C . GLU A 1 117 ? 6.48 -18.578 11.828 1 98.75 117 GLU A C 1
ATOM 943 O O . GLU A 1 117 ? 6.023 -19.719 11.742 1 98.75 117 GLU A O 1
ATOM 948 N N . GLN A 1 118 ? 5.902 -17.562 11.305 1 98.81 118 GLN A N 1
ATOM 949 C CA . GLN A 1 118 ? 4.668 -17.703 10.531 1 98.81 118 GLN A CA 1
ATOM 950 C C . GLN A 1 118 ? 4.891 -18.547 9.281 1 98.81 118 GLN A C 1
ATOM 952 O O . GLN A 1 118 ? 4.047 -19.359 8.922 1 98.81 118 GLN A O 1
ATOM 957 N N . THR A 1 119 ? 6.035 -18.344 8.648 1 98.81 119 THR A N 1
ATOM 958 C CA . THR A 1 119 ? 6.367 -19.125 7.461 1 98.81 119 THR A CA 1
ATOM 959 C C . THR A 1 119 ? 6.543 -20.594 7.809 1 98.81 119 THR A C 1
ATOM 961 O O . THR A 1 119 ? 6.02 -21.469 7.113 1 98.81 119 THR A O 1
ATOM 964 N N . ARG A 1 120 ? 7.223 -20.828 8.852 1 98.69 120 ARG A N 1
ATOM 965 C CA . ARG A 1 120 ? 7.414 -22.203 9.297 1 98.69 120 ARG A CA 1
ATOM 966 C C . ARG A 1 120 ? 6.078 -22.891 9.586 1 98.69 120 ARG A C 1
ATOM 968 O O . ARG A 1 120 ? 5.867 -24.047 9.211 1 98.69 120 ARG A O 1
ATOM 975 N N . LEU A 1 121 ? 5.219 -22.141 10.242 1 98.75 121 LEU A N 1
ATOM 976 C CA . LEU A 1 121 ? 3.902 -22.672 10.578 1 98.75 121 LEU A CA 1
ATOM 977 C C . LEU A 1 121 ? 3.148 -23.078 9.312 1 98.75 121 LEU A C 1
ATOM 979 O O . LEU A 1 121 ? 2.512 -24.141 9.281 1 98.75 121 LEU A O 1
ATOM 983 N N . LEU A 1 122 ? 3.209 -22.281 8.297 1 98.88 122 LEU A N 1
ATOM 984 C CA . LEU A 1 122 ? 2.473 -22.547 7.066 1 98.88 122 LEU A CA 1
ATOM 985 C C . LEU A 1 122 ? 3.062 -23.75 6.324 1 98.88 122 LEU A C 1
ATOM 987 O O . LEU A 1 122 ? 2.324 -24.578 5.797 1 98.88 122 LEU A O 1
ATOM 991 N N . PHE A 1 123 ? 4.367 -23.828 6.281 1 98.75 123 PHE A N 1
ATOM 992 C CA . PHE A 1 123 ? 4.996 -24.984 5.664 1 98.75 123 PHE A CA 1
ATOM 993 C C . PHE A 1 123 ? 4.676 -26.266 6.445 1 98.75 123 PHE A C 1
ATOM 995 O O . PHE A 1 123 ? 4.449 -27.312 5.852 1 98.75 123 PHE A O 1
ATOM 1002 N N . ASN A 1 124 ? 4.695 -26.141 7.738 1 98.62 124 ASN A N 1
ATOM 1003 C CA . ASN A 1 124 ? 4.34 -27.297 8.555 1 98.62 124 ASN A CA 1
ATOM 1004 C C . ASN A 1 124 ? 2.896 -27.734 8.328 1 98.62 124 ASN A C 1
ATOM 1006 O O . ASN A 1 124 ? 2.592 -28.922 8.32 1 98.62 124 ASN A O 1
ATOM 1010 N N . LYS A 1 125 ? 1.993 -26.766 8.203 1 98.69 125 LYS A N 1
ATOM 1011 C CA . LYS A 1 125 ? 0.615 -27.078 7.844 1 98.69 125 LYS A CA 1
ATOM 1012 C C . LYS A 1 125 ? 0.559 -27.859 6.535 1 98.69 125 LYS A C 1
ATOM 1014 O O . LYS A 1 125 ? -0.205 -28.828 6.414 1 98.69 125 LYS A O 1
ATOM 1019 N N . TYR A 1 126 ? 1.302 -27.422 5.598 1 98.69 126 TYR A N 1
ATOM 1020 C CA . TYR A 1 126 ? 1.341 -28.125 4.32 1 98.69 126 TYR A CA 1
ATOM 1021 C C . TYR A 1 126 ? 1.839 -29.547 4.5 1 98.69 126 TYR A C 1
ATOM 1023 O O . TYR A 1 126 ? 1.24 -30.484 3.975 1 98.69 126 TYR A O 1
ATOM 1031 N N . LEU A 1 127 ? 2.943 -29.719 5.207 1 98.44 127 LEU A N 1
ATOM 1032 C CA . LEU A 1 127 ? 3.525 -31.031 5.426 1 98.44 127 LEU A CA 1
ATOM 1033 C C . LEU A 1 127 ? 2.535 -31.953 6.125 1 98.44 127 LEU A C 1
ATOM 1035 O O . LEU A 1 127 ? 2.506 -33.156 5.859 1 98.44 127 LEU A O 1
ATOM 1039 N N . LYS A 1 128 ? 1.753 -31.391 6.945 1 98.19 128 LYS A N 1
ATOM 1040 C CA . LYS A 1 128 ? 0.722 -32.156 7.621 1 98.19 128 LYS A CA 1
ATOM 1041 C C . LYS A 1 128 ? -0.331 -32.656 6.633 1 98.19 128 LYS A C 1
ATOM 1043 O O . LYS A 1 128 ? -0.874 -33.75 6.789 1 98.19 128 LYS A O 1
ATOM 1048 N N . THR A 1 129 ? -0.636 -31.844 5.637 1 97 129 THR A N 1
ATOM 1049 C CA . THR A 1 129 ? -1.664 -32.219 4.668 1 97 129 THR A CA 1
ATOM 1050 C C . THR A 1 129 ? -1.231 -33.438 3.855 1 97 129 THR A C 1
ATOM 1052 O O . THR A 1 129 ? -2.072 -34.188 3.369 1 97 129 THR A O 1
ATOM 1055 N N . ILE A 1 130 ? 0.017 -33.656 3.701 1 96.69 130 ILE A N 1
ATOM 1056 C CA . ILE A 1 130 ? 0.457 -34.781 2.857 1 96.69 130 ILE A CA 1
ATOM 1057 C C . ILE A 1 130 ? 0.978 -35.906 3.732 1 96.69 130 ILE A C 1
ATOM 1059 O O . ILE A 1 130 ? 1.429 -36.938 3.221 1 96.69 130 ILE A O 1
ATOM 1063 N N . GLU A 1 131 ? 0.865 -35.688 4.984 1 96.12 131 GLU A N 1
ATOM 1064 C CA . GLU A 1 131 ? 1.3 -36.719 5.906 1 96.12 131 GLU A CA 1
ATOM 1065 C C . GLU A 1 131 ? 0.461 -37.969 5.746 1 96.12 131 GLU A C 1
ATOM 1067 O O . GLU A 1 131 ? -0.767 -37.906 5.656 1 96.12 131 GLU A O 1
ATOM 1072 N N . GLY A 1 132 ? 1.094 -39.156 5.719 1 95.5 132 GLY A N 1
ATOM 1073 C CA . GLY A 1 132 ? 0.383 -40.406 5.586 1 95.5 132 GLY A CA 1
ATOM 1074 C C . GLY A 1 132 ? 0.113 -40.812 4.141 1 95.5 132 GLY A C 1
ATOM 1075 O O . GLY A 1 132 ? -0.423 -41.875 3.869 1 95.5 132 GLY A O 1
ATOM 1076 N N . THR A 1 133 ? 0.377 -39.906 3.258 1 95.94 133 THR A N 1
ATOM 1077 C CA . THR A 1 133 ? 0.285 -40.219 1.838 1 95.94 133 THR A CA 1
ATOM 1078 C C . THR A 1 133 ? 1.646 -40.625 1.286 1 95.94 133 THR A C 1
ATOM 1080 O O . THR A 1 133 ? 2.637 -40.656 2.02 1 95.94 133 THR A O 1
ATOM 1083 N N . ASP A 1 134 ? 1.652 -41.062 0.085 1 95.31 134 ASP A N 1
ATOM 1084 C CA . ASP A 1 134 ? 2.904 -41.406 -0.57 1 95.31 134 ASP A CA 1
ATOM 1085 C C . ASP A 1 134 ? 3.592 -40.188 -1.16 1 95.31 134 ASP A C 1
ATOM 1087 O O . ASP A 1 134 ? 4.609 -40.312 -1.849 1 95.31 134 ASP A O 1
ATOM 1091 N N . MET A 1 135 ? 3.111 -39 -0.863 1 96.75 135 MET A N 1
ATOM 1092 C CA . MET A 1 135 ? 3.658 -37.781 -1.434 1 96.75 135 MET A CA 1
ATOM 1093 C C . MET A 1 135 ? 4.73 -37.188 -0.527 1 96.75 135 MET A C 1
ATOM 1095 O O . MET A 1 135 ? 4.676 -37.344 0.694 1 96.75 135 MET A O 1
ATOM 1099 N N . THR A 1 136 ? 5.699 -36.531 -1.115 1 96.69 136 THR A N 1
ATOM 1100 C CA . THR A 1 136 ? 6.719 -35.75 -0.428 1 96.69 136 THR A CA 1
ATOM 1101 C C . THR A 1 136 ? 6.812 -34.344 -1.019 1 96.69 136 THR A C 1
ATOM 1103 O O . THR A 1 136 ? 6.387 -34.125 -2.15 1 96.69 136 THR A O 1
ATOM 1106 N N . MET A 1 137 ? 7.312 -33.438 -0.223 1 96.75 137 MET A N 1
ATOM 1107 C CA . MET A 1 137 ? 7.543 -32.094 -0.736 1 96.75 137 MET A CA 1
ATOM 1108 C C . MET A 1 137 ? 8.508 -32.125 -1.919 1 96.75 137 MET A C 1
ATOM 1110 O O . MET A 1 137 ? 8.266 -31.453 -2.93 1 96.75 137 MET A O 1
ATOM 1114 N N . GLU A 1 138 ? 9.547 -32.875 -1.804 1 95.44 138 GLU A N 1
ATOM 1115 C CA . GLU A 1 138 ? 10.594 -32.969 -2.82 1 95.44 138 GLU A CA 1
ATOM 1116 C C . GLU A 1 138 ? 10.031 -33.438 -4.152 1 95.44 138 GLU A C 1
ATOM 1118 O O . GLU A 1 138 ? 10.32 -32.875 -5.203 1 95.44 138 GLU A O 1
ATOM 1123 N N . ARG A 1 139 ? 9.219 -34.375 -4.121 1 95.44 139 ARG A N 1
ATOM 1124 C CA . ARG A 1 139 ? 8.766 -35 -5.355 1 95.44 139 ARG A CA 1
ATOM 1125 C C . ARG A 1 139 ? 7.496 -34.312 -5.875 1 95.44 139 ARG A C 1
ATOM 1127 O O . ARG A 1 139 ? 7.355 -34.094 -7.078 1 95.44 139 ARG A O 1
ATOM 1134 N N . ASN A 1 140 ? 6.59 -33.969 -4.984 1 96.88 140 ASN A N 1
ATOM 1135 C CA . ASN A 1 140 ? 5.227 -33.719 -5.438 1 96.88 140 ASN A CA 1
ATOM 1136 C C . ASN A 1 140 ? 4.895 -32.219 -5.422 1 96.88 140 ASN A C 1
ATOM 1138 O O . ASN A 1 140 ? 3.947 -31.781 -6.078 1 96.88 140 ASN A O 1
ATOM 1142 N N . LEU A 1 141 ? 5.562 -31.391 -4.582 1 97.75 141 LEU A N 1
ATOM 1143 C CA . LEU A 1 141 ? 5.312 -29.953 -4.562 1 97.75 141 LEU A CA 1
ATOM 1144 C C . LEU A 1 141 ? 5.961 -29.281 -5.762 1 97.75 141 LEU A C 1
ATOM 1146 O O . LEU A 1 141 ? 7.188 -29.266 -5.891 1 97.75 141 LEU A O 1
ATOM 1150 N N . ILE A 1 142 ? 5.141 -28.641 -6.578 1 96.75 142 ILE A N 1
ATOM 1151 C CA . ILE A 1 142 ? 5.605 -28.156 -7.871 1 96.75 142 ILE A CA 1
ATOM 1152 C C . ILE A 1 142 ? 5.793 -26.641 -7.82 1 96.75 142 ILE A C 1
ATOM 1154 O O . ILE A 1 142 ? 6.652 -26.094 -8.516 1 96.75 142 ILE A O 1
ATOM 1158 N N . ARG A 1 143 ? 4.938 -25.984 -7.047 1 98.06 143 ARG A N 1
ATOM 1159 C CA . ARG A 1 143 ? 4.902 -24.531 -7.086 1 98.06 143 ARG A CA 1
ATOM 1160 C C . ARG A 1 143 ? 4.434 -23.953 -5.75 1 98.06 143 ARG A C 1
ATOM 1162 O O . ARG A 1 143 ? 3.539 -24.516 -5.113 1 98.06 143 ARG A O 1
ATOM 1169 N N . THR A 1 144 ? 5.074 -22.891 -5.352 1 98.44 144 THR A N 1
ATOM 1170 C CA . THR A 1 144 ? 4.57 -22.141 -4.211 1 98.44 144 THR A CA 1
ATOM 1171 C C . THR A 1 144 ? 4.406 -20.672 -4.566 1 98.44 144 THR A C 1
ATOM 1173 O O . THR A 1 144 ? 5.168 -20.125 -5.371 1 98.44 144 THR A O 1
ATOM 1176 N N . TRP A 1 145 ? 3.41 -20.078 -4.129 1 98.69 145 TRP A N 1
ATOM 1177 C CA . TRP A 1 145 ? 3.236 -18.625 -4.062 1 98.69 145 TRP A CA 1
ATOM 1178 C C . TRP A 1 145 ? 3.254 -18.141 -2.617 1 98.69 145 TRP A C 1
ATOM 1180 O O . TRP A 1 145 ? 2.418 -18.547 -1.808 1 98.69 145 TRP A O 1
ATOM 1190 N N . ILE A 1 146 ? 4.188 -17.312 -2.32 1 98.75 146 ILE A N 1
ATOM 1191 C CA . ILE A 1 146 ? 4.332 -16.766 -0.971 1 98.75 146 ILE A CA 1
ATOM 1192 C C . ILE A 1 146 ? 4.016 -15.273 -0.972 1 98.75 146 ILE A C 1
ATOM 1194 O O . ILE A 1 146 ? 4.707 -14.492 -1.624 1 98.75 146 ILE A O 1
ATOM 1198 N N . TYR A 1 147 ? 2.996 -14.945 -0.261 1 98.81 147 TYR A N 1
ATOM 1199 C CA . TYR A 1 147 ? 2.57 -13.555 -0.138 1 98.81 147 TYR A CA 1
ATOM 1200 C C . TYR A 1 147 ? 3.039 -12.961 1.183 1 98.81 147 TYR A C 1
ATOM 1202 O O . TYR A 1 147 ? 2.729 -13.484 2.254 1 98.81 147 TYR A O 1
ATOM 1210 N N . VAL A 1 148 ? 3.742 -11.844 1.064 1 98.31 148 VAL A N 1
ATOM 1211 C CA . VAL A 1 148 ? 4.391 -11.273 2.242 1 98.31 148 VAL A CA 1
ATOM 1212 C C . VAL A 1 148 ? 3.887 -9.852 2.477 1 98.31 148 VAL A C 1
ATOM 1214 O O . VAL A 1 148 ? 4.094 -8.969 1.644 1 98.31 148 VAL A O 1
ATOM 1217 N N . THR A 1 149 ? 3.223 -9.641 3.602 1 96.56 149 THR A N 1
ATOM 1218 C CA . THR A 1 149 ? 2.828 -8.297 4.012 1 96.56 149 THR A CA 1
ATOM 1219 C C . THR A 1 149 ? 4.039 -7.504 4.484 1 96.56 149 THR A C 1
ATOM 1221 O O . THR A 1 149 ? 4.898 -8.031 5.195 1 96.56 149 THR A O 1
ATOM 1224 N N . ASN A 1 150 ? 4.078 -6.195 4.117 1 93.62 150 ASN A N 1
ATOM 1225 C CA . ASN A 1 150 ? 5.234 -5.383 4.484 1 93.62 150 ASN A CA 1
ATOM 1226 C C . ASN A 1 150 ? 6.543 -6.082 4.137 1 93.62 150 ASN A C 1
ATOM 1228 O O . ASN A 1 150 ? 7.406 -6.262 4.996 1 93.62 150 ASN A O 1
ATOM 1232 N N . ILE A 1 151 ? 6.684 -6.395 2.881 1 95.38 151 ILE A N 1
ATOM 1233 C CA . ILE A 1 151 ? 7.711 -7.305 2.387 1 95.38 151 ILE A CA 1
ATOM 1234 C C . ILE A 1 151 ? 9.094 -6.699 2.623 1 95.38 151 ILE A C 1
ATOM 1236 O O . ILE A 1 151 ? 10.07 -7.426 2.832 1 95.38 151 ILE A O 1
ATOM 1240 N N . ASP A 1 152 ? 9.25 -5.43 2.631 1 92.12 152 ASP A N 1
ATOM 1241 C CA . ASP A 1 152 ? 10.547 -4.785 2.854 1 92.12 152 ASP A CA 1
ATOM 1242 C C . ASP A 1 152 ? 11.109 -5.145 4.227 1 92.12 152 ASP A C 1
ATOM 1244 O O . ASP A 1 152 ? 12.32 -5.109 4.434 1 92.12 152 ASP A O 1
ATOM 1248 N N . VAL A 1 153 ? 10.234 -5.543 5.133 1 92.44 153 VAL A N 1
ATOM 1249 C CA . VAL A 1 153 ? 10.633 -5.852 6.504 1 92.44 153 VAL A CA 1
ATOM 1250 C C . VAL A 1 153 ? 10.594 -7.359 6.73 1 92.44 153 VAL A C 1
ATOM 1252 O O . VAL A 1 153 ? 11.492 -7.922 7.367 1 92.44 153 VAL A O 1
ATOM 1255 N N . ASN A 1 154 ? 9.656 -8.023 6.16 1 95.56 154 ASN A N 1
ATOM 1256 C CA . ASN A 1 154 ? 9.328 -9.383 6.562 1 95.56 154 ASN A CA 1
ATOM 1257 C C . ASN A 1 154 ? 9.984 -10.414 5.645 1 95.56 154 ASN A C 1
ATOM 1259 O O . ASN A 1 154 ? 10.016 -11.602 5.965 1 95.56 154 ASN A O 1
ATOM 1263 N N . TYR A 1 155 ? 10.578 -10 4.582 1 96.12 155 TYR A N 1
ATOM 1264 C CA . TYR A 1 155 ? 11.086 -10.922 3.572 1 96.12 155 TYR A CA 1
ATOM 1265 C C . TYR A 1 155 ? 12.211 -11.781 4.133 1 96.12 155 TYR A C 1
ATOM 1267 O O . TYR A 1 155 ? 12.281 -12.984 3.855 1 96.12 155 TYR A O 1
ATOM 1275 N N . GLN A 1 156 ? 13.039 -11.219 4.852 1 95.12 156 GLN A N 1
ATOM 1276 C CA . GLN A 1 156 ? 14.195 -11.945 5.359 1 95.12 156 GLN A CA 1
ATOM 1277 C C . GLN A 1 156 ? 13.773 -13.141 6.207 1 95.12 156 GLN A C 1
ATOM 1279 O O . GLN A 1 156 ? 14.312 -14.234 6.059 1 95.12 156 GLN A O 1
ATOM 1284 N N . GLY A 1 157 ? 12.812 -12.922 7.082 1 97.06 157 GLY A N 1
ATOM 1285 C CA . GLY A 1 157 ? 12.312 -14.023 7.887 1 97.06 157 GLY A CA 1
ATOM 1286 C C . GLY A 1 157 ? 11.703 -15.141 7.055 1 97.06 157 GLY A C 1
ATOM 1287 O O . GLY A 1 157 ? 11.875 -16.328 7.371 1 97.06 157 GLY A O 1
ATOM 1288 N N . VAL A 1 158 ? 11.047 -14.797 6.004 1 97.94 158 VAL A N 1
ATOM 1289 C CA . VAL A 1 158 ? 10.422 -15.758 5.102 1 97.94 158 VAL A CA 1
ATOM 1290 C C . VAL A 1 158 ? 11.492 -16.625 4.434 1 97.94 158 VAL A C 1
ATOM 1292 O O . VAL A 1 158 ? 11.367 -17.844 4.379 1 97.94 158 VAL A O 1
ATOM 1295 N N . VAL A 1 159 ? 12.508 -15.969 3.949 1 96.62 159 VAL A N 1
ATOM 1296 C CA . VAL A 1 159 ? 13.586 -16.641 3.238 1 96.62 159 VAL A CA 1
ATOM 1297 C C . VAL A 1 159 ? 14.289 -17.625 4.176 1 96.62 159 VAL A C 1
ATOM 1299 O O . VAL A 1 159 ? 14.539 -18.781 3.811 1 96.62 159 VAL A O 1
ATOM 1302 N N . GLU A 1 160 ? 14.57 -17.172 5.344 1 97.19 160 GLU A N 1
ATOM 1303 C CA . GLU A 1 160 ? 15.266 -18.016 6.316 1 97.19 160 GLU A CA 1
ATOM 1304 C C . GLU A 1 160 ? 14.438 -19.25 6.668 1 97.19 160 GLU A C 1
ATOM 1306 O O . GLU A 1 160 ? 14.961 -20.359 6.707 1 97.19 160 GLU A O 1
ATOM 1311 N N . ALA A 1 161 ? 13.227 -19.031 6.887 1 98.12 161 ALA A N 1
ATOM 1312 C CA . ALA A 1 161 ? 12.336 -20.141 7.238 1 98.12 161 ALA A CA 1
ATOM 1313 C C . ALA A 1 161 ? 12.227 -21.141 6.09 1 98.12 161 ALA A C 1
ATOM 1315 O O . ALA A 1 161 ? 12.297 -22.344 6.301 1 98.12 161 ALA A O 1
ATOM 1316 N N . ARG A 1 162 ? 11.977 -20.625 4.91 1 97.12 162 ARG A N 1
ATOM 1317 C CA . ARG A 1 162 ? 11.867 -21.484 3.734 1 97.12 162 ARG A CA 1
ATOM 1318 C C . ARG A 1 162 ? 13.133 -22.328 3.553 1 97.12 162 ARG A C 1
ATOM 1320 O O . ARG A 1 162 ? 13.047 -23.531 3.293 1 97.12 162 ARG A O 1
ATOM 1327 N N . ASN A 1 163 ? 14.297 -21.688 3.664 1 96.31 163 ASN A N 1
ATOM 1328 C CA . ASN A 1 163 ? 15.57 -22.391 3.521 1 96.31 163 ASN A CA 1
ATOM 1329 C C . ASN A 1 163 ? 15.711 -23.516 4.559 1 96.31 163 ASN A C 1
ATOM 1331 O O . ASN A 1 163 ? 16.156 -24.609 4.23 1 96.31 163 ASN A O 1
ATOM 1335 N N . ASP A 1 164 ? 15.336 -23.188 5.758 1 97 164 ASP A N 1
ATOM 1336 C CA . ASP A 1 164 ? 15.422 -24.188 6.828 1 97 164 ASP A CA 1
ATOM 1337 C C . ASP A 1 164 ? 14.523 -25.375 6.547 1 97 164 ASP A C 1
ATOM 1339 O O . ASP A 1 164 ? 14.93 -26.531 6.73 1 97 164 ASP A O 1
ATOM 1343 N N . ILE A 1 165 ? 13.359 -25.109 6.137 1 97.5 165 ILE A N 1
ATOM 1344 C CA . ILE A 1 165 ? 12.406 -26.188 5.859 1 97.5 165 ILE A CA 1
ATOM 1345 C C . ILE A 1 165 ? 12.883 -27 4.66 1 97.5 165 ILE A C 1
ATOM 1347 O O . ILE A 1 165 ? 12.797 -28.234 4.672 1 97.5 165 ILE A O 1
ATOM 1351 N N . PHE A 1 166 ? 13.273 -26.297 3.617 1 96.25 166 PHE A N 1
ATOM 1352 C CA . PHE A 1 166 ? 13.773 -27 2.438 1 96.25 166 PHE A CA 1
ATOM 1353 C C . PHE A 1 166 ? 14.93 -27.922 2.803 1 96.25 166 PHE A C 1
ATOM 1355 O O . PHE A 1 166 ? 14.977 -29.078 2.365 1 96.25 166 PHE A O 1
ATOM 1362 N N . ASP A 1 167 ? 15.805 -27.422 3.6 1 94.69 167 ASP A N 1
ATOM 1363 C CA . ASP A 1 167 ? 16.938 -28.234 4.047 1 94.69 167 ASP A CA 1
ATOM 1364 C C . ASP A 1 167 ? 16.453 -29.469 4.793 1 94.69 167 ASP A C 1
ATOM 1366 O O . ASP A 1 167 ? 16.922 -30.578 4.535 1 94.69 167 ASP A O 1
ATOM 1370 N N . LYS A 1 168 ? 15.562 -29.297 5.594 1 96.31 168 LYS A N 1
ATOM 1371 C CA . LYS A 1 168 ? 15.016 -30.391 6.391 1 96.31 168 LYS A CA 1
ATOM 1372 C C . LYS A 1 168 ? 14.312 -31.422 5.508 1 96.31 168 LYS A C 1
ATOM 1374 O O . LYS A 1 168 ? 14.32 -32.625 5.805 1 96.31 168 LYS A O 1
ATOM 1379 N N . GLU A 1 169 ? 13.703 -30.969 4.422 1 95.81 169 GLU A N 1
ATOM 1380 C CA . GLU A 1 169 ? 12.875 -31.828 3.578 1 95.81 169 GLU A CA 1
ATOM 1381 C C . GLU A 1 169 ? 13.664 -32.344 2.381 1 95.81 169 GLU A C 1
ATOM 1383 O O . GLU A 1 169 ? 13.086 -32.906 1.448 1 95.81 169 GLU A O 1
ATOM 1388 N N . GLY A 1 170 ? 15 -32.062 2.381 1 93.25 170 GLY A N 1
ATOM 1389 C CA . GLY A 1 170 ? 15.875 -32.656 1.379 1 93.25 170 GLY A CA 1
ATOM 1390 C C . GLY A 1 170 ? 15.953 -31.828 0.101 1 93.25 170 GLY A C 1
ATOM 1391 O O . GLY A 1 170 ? 16.344 -32.344 -0.946 1 93.25 170 GLY A O 1
ATOM 1392 N N . LEU A 1 171 ? 15.438 -30.703 0.109 1 94.62 171 LEU A N 1
ATOM 1393 C CA . LEU A 1 171 ? 15.578 -29.781 -1.022 1 94.62 171 LEU A CA 1
ATOM 1394 C C . LEU A 1 171 ? 16.875 -28.984 -0.918 1 94.62 171 LEU A C 1
ATOM 1396 O O . LEU A 1 171 ? 16.984 -28.094 -0.069 1 94.62 171 LEU A O 1
ATOM 1400 N N . THR A 1 172 ? 17.812 -29.312 -1.797 1 92.25 172 THR A N 1
ATOM 1401 C CA . THR A 1 172 ? 19.141 -28.734 -1.752 1 92.25 172 THR A CA 1
ATOM 1402 C C . THR A 1 172 ? 19.641 -28.406 -3.158 1 92.25 172 THR A C 1
ATOM 1404 O O . THR A 1 172 ? 18.938 -28.656 -4.141 1 92.25 172 THR A O 1
ATOM 1407 N N . ALA A 1 173 ? 20.812 -27.844 -3.207 1 88.81 173 ALA A N 1
ATOM 1408 C CA . ALA A 1 173 ? 21.438 -27.531 -4.488 1 88.81 173 ALA A CA 1
ATOM 1409 C C . ALA A 1 173 ? 21.734 -28.797 -5.281 1 88.81 173 ALA A C 1
ATOM 1411 O O . ALA A 1 173 ? 21.797 -28.766 -6.512 1 88.81 173 ALA A O 1
ATOM 1412 N N . ASP A 1 174 ? 21.875 -29.938 -4.617 1 88.38 174 ASP A N 1
ATOM 1413 C CA . ASP A 1 174 ? 22.188 -31.219 -5.258 1 88.38 174 ASP A CA 1
ATOM 1414 C C . ASP A 1 174 ? 20.938 -31.906 -5.758 1 88.38 174 ASP A C 1
ATOM 1416 O O . ASP A 1 174 ? 21 -32.812 -6.598 1 88.38 174 ASP A O 1
ATOM 1420 N N . THR A 1 175 ? 19.844 -31.562 -5.219 1 91.81 175 THR A N 1
ATOM 1421 C CA . THR A 1 175 ? 18.578 -32.094 -5.695 1 91.81 175 THR A CA 1
ATOM 1422 C C . THR A 1 175 ? 17.844 -31.062 -6.539 1 91.81 175 THR A C 1
ATOM 1424 O O . THR A 1 175 ? 18.156 -30.875 -7.711 1 91.81 175 THR A O 1
ATOM 1427 N N . HIS A 1 176 ? 16.953 -30.359 -5.91 1 92.44 176 HIS A N 1
ATOM 1428 C CA . HIS A 1 176 ? 16.234 -29.234 -6.516 1 92.44 176 HIS A CA 1
ATOM 1429 C C . HIS A 1 176 ? 15.453 -28.453 -5.469 1 92.44 176 HIS A C 1
ATOM 1431 O O . HIS A 1 176 ? 15.359 -28.875 -4.312 1 92.44 176 HIS A O 1
ATOM 1437 N N . TYR A 1 177 ? 15.008 -27.359 -5.852 1 95.06 177 TYR A N 1
ATOM 1438 C CA . TYR A 1 177 ? 14.086 -26.562 -5.047 1 95.06 177 TYR A CA 1
ATOM 1439 C C . TYR A 1 177 ? 12.703 -26.5 -5.691 1 95.06 177 TYR A C 1
ATOM 1441 O O . TYR A 1 177 ? 12.352 -27.375 -6.492 1 95.06 177 TYR A O 1
ATOM 1449 N N . ILE A 1 178 ? 11.898 -25.625 -5.188 1 96.38 178 ILE A N 1
ATOM 1450 C CA . ILE A 1 178 ? 10.539 -25.484 -5.695 1 96.38 178 ILE A CA 1
ATOM 1451 C C . ILE A 1 178 ? 10.414 -24.172 -6.469 1 96.38 178 ILE A C 1
ATOM 1453 O O . ILE A 1 178 ? 10.914 -23.125 -6.027 1 96.38 178 ILE A O 1
ATOM 1457 N N . ALA A 1 179 ? 9.867 -24.203 -7.703 1 96.69 179 ALA A N 1
ATOM 1458 C CA . ALA A 1 179 ? 9.516 -22.938 -8.344 1 96.69 179 ALA A CA 1
ATOM 1459 C C . ALA A 1 179 ? 8.633 -22.094 -7.43 1 96.69 179 ALA A C 1
ATOM 1461 O O . ALA A 1 179 ? 7.613 -22.562 -6.926 1 96.69 179 ALA A O 1
ATOM 1462 N N . SER A 1 180 ? 9.031 -20.828 -7.23 1 97.31 180 SER A N 1
ATOM 1463 C CA . SER A 1 180 ? 8.375 -20.047 -6.184 1 97.31 180 SER A CA 1
ATOM 1464 C C . SER A 1 180 ? 8.359 -18.562 -6.527 1 97.31 180 SER A C 1
ATOM 1466 O O . SER A 1 180 ? 9.32 -18.047 -7.102 1 97.31 180 SER A O 1
ATOM 1468 N N . THR A 1 181 ? 7.262 -17.938 -6.273 1 97.69 181 THR A N 1
ATOM 1469 C CA . THR A 1 181 ? 7.16 -16.484 -6.262 1 97.69 181 THR A CA 1
ATOM 1470 C C . THR A 1 181 ? 6.93 -15.977 -4.844 1 97.69 181 THR A C 1
ATOM 1472 O O . THR A 1 181 ? 5.977 -16.391 -4.176 1 97.69 181 THR A O 1
ATOM 1475 N N . SER A 1 182 ? 7.805 -15.219 -4.371 1 97.5 182 SER A N 1
ATOM 1476 C CA . SER A 1 182 ? 7.621 -14.461 -3.139 1 97.5 182 SER A CA 1
ATOM 1477 C C . SER A 1 182 ? 7.426 -12.977 -3.424 1 97.5 182 SER A C 1
ATOM 1479 O O . SER A 1 182 ? 8.32 -12.32 -3.967 1 97.5 182 SER A O 1
ATOM 1481 N N . ILE A 1 183 ? 6.277 -12.477 -3.066 1 98.38 183 ILE A N 1
ATOM 1482 C CA . ILE A 1 183 ? 5.875 -11.156 -3.523 1 98.38 183 ILE A CA 1
ATOM 1483 C C . ILE A 1 183 ? 4.984 -10.492 -2.471 1 98.38 183 ILE A C 1
ATOM 1485 O O . ILE A 1 183 ? 4.496 -11.156 -1.557 1 98.38 183 ILE A O 1
ATOM 1489 N N . GLY A 1 184 ? 4.926 -9.195 -2.547 1 98.12 184 GLY A N 1
ATOM 1490 C CA . GLY A 1 184 ? 4.051 -8.469 -1.638 1 98.12 184 GLY A CA 1
ATOM 1491 C C . GLY A 1 184 ? 2.594 -8.867 -1.77 1 98.12 184 GLY A C 1
ATOM 1492 O O . GLY A 1 184 ? 2.1 -9.078 -2.881 1 98.12 184 GLY A O 1
ATOM 1493 N N . GLY A 1 185 ? 1.897 -8.953 -0.702 1 98 185 GLY A N 1
ATOM 1494 C CA . GLY A 1 185 ? 0.486 -9.281 -0.599 1 98 185 GLY A CA 1
ATOM 1495 C C . GLY A 1 185 ? 0.013 -9.438 0.834 1 98 185 GLY A C 1
ATOM 1496 O O . GLY A 1 185 ? 0.824 -9.469 1.762 1 98 185 GLY A O 1
ATOM 1497 N N . ALA A 1 186 ? -1.322 -9.445 0.998 1 97.12 186 ALA A N 1
ATOM 1498 C CA . ALA A 1 186 ? -1.863 -9.547 2.352 1 97.12 186 ALA A CA 1
ATOM 1499 C C . ALA A 1 186 ? -3.125 -10.406 2.373 1 97.12 186 ALA A C 1
ATOM 1501 O O . ALA A 1 186 ? -3.627 -10.812 1.321 1 97.12 186 ALA A O 1
ATOM 1502 N N . THR A 1 187 ? -3.5 -10.828 3.568 1 96.56 187 THR A N 1
ATOM 1503 C CA . THR A 1 187 ? -4.754 -11.523 3.848 1 96.56 187 THR A CA 1
ATOM 1504 C C . THR A 1 187 ? -5.656 -10.672 4.73 1 96.56 187 THR A C 1
ATOM 1506 O O . THR A 1 187 ? -5.242 -9.609 5.215 1 96.56 187 THR A O 1
ATOM 1509 N N . PRO A 1 188 ? -6.883 -11.031 4.883 1 94.62 188 PRO A N 1
ATOM 1510 C CA . PRO A 1 188 ? -7.766 -10.266 5.766 1 94.62 188 PRO A CA 1
ATOM 1511 C C . PRO A 1 188 ? -7.367 -10.375 7.238 1 94.62 188 PRO A C 1
ATOM 1513 O O . PRO A 1 188 ? -7.891 -9.641 8.078 1 94.62 188 PRO A O 1
ATOM 1516 N N . VAL A 1 189 ? -6.48 -11.289 7.559 1 96.06 189 VAL A N 1
ATOM 1517 C CA . VAL A 1 189 ? -6.023 -11.453 8.938 1 96.06 189 VAL A CA 1
ATOM 1518 C C . VAL A 1 189 ? -4.973 -10.398 9.266 1 96.06 189 VAL A C 1
ATOM 1520 O O . VAL A 1 189 ? -3.893 -10.383 8.664 1 96.06 189 VAL A O 1
ATOM 1523 N N . ARG A 1 190 ? -5.219 -9.609 10.203 1 92.5 190 ARG A N 1
ATOM 1524 C CA . ARG A 1 190 ? -4.484 -8.383 10.484 1 92.5 190 ARG A CA 1
ATOM 1525 C C . ARG A 1 190 ? -3.014 -8.68 10.766 1 92.5 190 ARG A C 1
ATOM 1527 O O . ARG A 1 190 ? -2.127 -8.023 10.211 1 92.5 190 ARG A O 1
ATOM 1534 N N . HIS A 1 191 ? -2.752 -9.656 11.57 1 95.88 191 HIS A N 1
ATOM 1535 C CA . HIS A 1 191 ? -1.388 -9.883 12.031 1 95.88 191 HIS A CA 1
ATOM 1536 C C . HIS A 1 191 ? -0.693 -10.945 11.18 1 95.88 191 HIS A C 1
ATOM 1538 O O . HIS A 1 191 ? 0.435 -11.344 11.484 1 95.88 191 HIS A O 1
ATOM 1544 N N . ALA A 1 192 ? -1.363 -11.414 10.156 1 97.88 192 ALA A N 1
ATOM 1545 C CA . ALA A 1 192 ? -0.728 -12.367 9.25 1 97.88 192 ALA A CA 1
ATOM 1546 C C . ALA A 1 192 ? 0.263 -11.664 8.328 1 97.88 192 ALA A C 1
ATOM 1548 O O . ALA A 1 192 ? -0.133 -10.875 7.465 1 97.88 192 ALA A O 1
ATOM 1549 N N . ALA A 1 193 ? 1.511 -12.008 8.492 1 97.44 193 ALA A N 1
ATOM 1550 C CA . ALA A 1 193 ? 2.564 -11.422 7.664 1 97.44 193 ALA A CA 1
ATOM 1551 C C . ALA A 1 193 ? 2.826 -12.273 6.426 1 97.44 193 ALA A C 1
ATOM 1553 O O . ALA A 1 193 ? 3.451 -11.812 5.469 1 97.44 193 ALA A O 1
ATOM 1554 N N . VAL A 1 194 ? 2.34 -13.492 6.484 1 98.69 194 VAL A N 1
ATOM 1555 C CA . VAL A 1 194 ? 2.668 -14.414 5.402 1 98.69 194 VAL A CA 1
ATOM 1556 C C . VAL A 1 194 ? 1.452 -15.273 5.066 1 98.69 194 VAL A C 1
ATOM 1558 O O . VAL A 1 194 ? 0.676 -15.633 5.957 1 98.69 194 VAL A O 1
ATOM 1561 N N . ALA A 1 195 ? 1.247 -15.547 3.834 1 98.81 195 ALA A N 1
ATOM 1562 C CA . ALA A 1 195 ? 0.315 -16.516 3.277 1 98.81 195 ALA A CA 1
ATOM 1563 C C . ALA A 1 195 ? 0.963 -17.312 2.148 1 98.81 195 ALA A C 1
ATOM 1565 O O . ALA A 1 195 ? 1.764 -16.781 1.382 1 98.81 195 ALA A O 1
ATOM 1566 N N . ILE A 1 196 ? 0.609 -18.594 2.049 1 98.88 196 ILE A N 1
ATOM 1567 C CA . ILE A 1 196 ? 1.301 -19.391 1.041 1 98.88 196 ILE A CA 1
ATOM 1568 C C . ILE A 1 196 ? 0.298 -20.281 0.304 1 98.88 196 ILE A C 1
ATOM 1570 O O . ILE A 1 196 ? -0.614 -20.844 0.917 1 98.88 196 ILE A O 1
ATOM 1574 N N . ASP A 1 197 ? 0.415 -20.391 -0.977 1 98.81 197 ASP A N 1
ATOM 1575 C CA . ASP A 1 197 ? -0.259 -21.375 -1.824 1 98.81 197 ASP A CA 1
ATOM 1576 C C . ASP A 1 197 ? 0.7 -22.484 -2.25 1 98.81 197 ASP A C 1
ATOM 1578 O O . ASP A 1 197 ? 1.858 -22.219 -2.576 1 98.81 197 ASP A O 1
ATOM 1582 N N . PHE A 1 198 ? 0.209 -23.703 -2.168 1 98.69 198 PHE A N 1
ATOM 1583 C CA . PHE A 1 198 ? 0.985 -24.891 -2.545 1 98.69 198 PHE A CA 1
ATOM 1584 C C . PHE A 1 198 ? 0.295 -25.656 -3.666 1 98.69 198 PHE A C 1
ATOM 1586 O O . PHE A 1 198 ? -0.867 -26.047 -3.533 1 98.69 198 PHE A O 1
ATOM 1593 N N . LEU A 1 199 ? 0.944 -25.828 -4.75 1 98.12 199 LEU A N 1
ATOM 1594 C CA . LEU A 1 199 ? 0.457 -26.688 -5.832 1 98.12 199 LEU A CA 1
ATOM 1595 C C . LEU A 1 199 ? 1.197 -28.016 -5.848 1 98.12 199 LEU A C 1
ATOM 1597 O O . LEU A 1 199 ? 2.406 -28.062 -6.09 1 98.12 199 LEU A O 1
ATOM 1601 N N . THR A 1 200 ? 0.473 -29.078 -5.613 1 97.19 200 THR A N 1
ATOM 1602 C CA . THR A 1 200 ? 1.024 -30.438 -5.543 1 97.19 200 THR A CA 1
ATOM 1603 C C . THR A 1 200 ? 0.426 -31.312 -6.629 1 97.19 200 THR A C 1
ATOM 1605 O O . THR A 1 200 ? -0.771 -31.234 -6.918 1 97.19 200 THR A O 1
ATOM 1608 N N . ILE A 1 201 ? 1.259 -32.156 -7.172 1 94.56 201 ILE A N 1
ATOM 1609 C CA . ILE A 1 201 ? 0.812 -33.156 -8.148 1 94.56 201 ILE A CA 1
ATOM 1610 C C . ILE A 1 201 ? 1.077 -34.531 -7.613 1 94.56 201 ILE A C 1
ATOM 1612 O O . ILE A 1 201 ? 2.221 -35 -7.602 1 94.56 201 ILE A O 1
ATOM 1616 N N . PRO A 1 202 ? 0.106 -35.344 -7.227 1 93.44 202 PRO A N 1
ATOM 1617 C CA . PRO A 1 202 ? 0.263 -36.625 -6.492 1 93.44 202 PRO A CA 1
ATOM 1618 C C . PRO A 1 202 ? 1.045 -37.656 -7.281 1 93.44 202 PRO A C 1
ATOM 1620 O O . PRO A 1 202 ? 1.896 -38.344 -6.715 1 93.44 202 PRO A O 1
ATOM 1623 N N . HIS A 1 203 ? 0.955 -37.938 -8.547 1 90.06 203 HIS A N 1
ATOM 1624 C CA . HIS A 1 203 ? 1.516 -39.062 -9.281 1 90.06 203 HIS A CA 1
ATOM 1625 C C . HIS A 1 203 ? 2.621 -38.625 -10.227 1 90.06 203 HIS A C 1
ATOM 1627 O O . HIS A 1 203 ? 3.008 -39.344 -11.141 1 90.06 203 HIS A O 1
ATOM 1633 N N . ILE A 1 204 ? 3.156 -37.562 -9.812 1 92.88 204 ILE A N 1
ATOM 1634 C CA . ILE A 1 204 ? 4.207 -37.062 -10.688 1 92.88 204 ILE A CA 1
ATOM 1635 C C . ILE A 1 204 ? 5.512 -37.812 -10.422 1 92.88 204 ILE A C 1
ATOM 1637 O O . ILE A 1 204 ? 5.801 -38.156 -9.281 1 92.88 204 ILE A O 1
ATOM 1641 N N . LYS A 1 205 ? 6.273 -38.094 -11.484 1 93.12 205 LYS A N 1
ATOM 1642 C CA . LYS A 1 205 ? 7.605 -38.688 -11.391 1 93.12 205 LYS A CA 1
ATOM 1643 C C . LYS A 1 205 ? 8.688 -37.656 -11.719 1 93.12 205 LYS A C 1
ATOM 1645 O O . LYS A 1 205 ? 8.422 -36.656 -12.391 1 93.12 205 LYS A O 1
ATOM 1650 N N . GLU A 1 206 ? 9.875 -37.844 -11.172 1 92.44 206 GLU A N 1
ATOM 1651 C CA . GLU A 1 206 ? 10.977 -36.938 -11.406 1 92.44 206 GLU A CA 1
ATOM 1652 C C . GLU A 1 206 ? 11.273 -36.781 -12.891 1 92.44 206 GLU A C 1
ATOM 1654 O O . GLU A 1 206 ? 11.633 -35.688 -13.352 1 92.44 206 GLU A O 1
ATOM 1659 N N . GLU A 1 207 ? 11.094 -37.812 -13.672 1 92.81 207 GLU A N 1
ATOM 1660 C CA . GLU A 1 207 ? 11.383 -37.781 -15.102 1 92.81 207 GLU A CA 1
ATOM 1661 C C . GLU A 1 207 ? 10.406 -36.875 -15.852 1 92.81 207 GLU A C 1
ATOM 1663 O O . GLU A 1 207 ? 10.664 -36.5 -17 1 92.81 207 GLU A O 1
ATOM 1668 N N . ASP A 1 208 ? 9.297 -36.562 -15.242 1 93.25 208 ASP A N 1
ATOM 1669 C CA . ASP A 1 208 ? 8.281 -35.719 -15.844 1 93.25 208 ASP A CA 1
ATOM 1670 C C . ASP A 1 208 ? 8.633 -34.25 -15.672 1 93.25 208 ASP A C 1
ATOM 1672 O O . ASP A 1 208 ? 7.945 -33.375 -16.219 1 93.25 208 ASP A O 1
ATOM 1676 N N . LYS A 1 209 ? 9.719 -33.969 -14.93 1 96.19 209 LYS A N 1
ATOM 1677 C CA . LYS A 1 209 ? 10.039 -32.594 -14.57 1 96.19 209 LYS A CA 1
ATOM 1678 C C . LYS A 1 209 ? 11.367 -32.156 -15.18 1 96.19 209 LYS A C 1
ATOM 1680 O O . LYS A 1 209 ? 12.289 -32.969 -15.297 1 96.19 209 LYS A O 1
ATOM 1685 N N . LYS A 1 210 ? 11.414 -30.969 -15.523 1 95.94 210 LYS A N 1
ATOM 1686 C CA . LYS A 1 210 ? 12.656 -30.266 -15.852 1 95.94 210 LYS A CA 1
ATOM 1687 C C . LYS A 1 210 ? 12.742 -28.922 -15.148 1 95.94 210 LYS A C 1
ATOM 1689 O O . LYS A 1 210 ? 11.805 -28.125 -15.219 1 95.94 210 LYS A O 1
ATOM 1694 N N . TYR A 1 211 ? 13.773 -28.703 -14.414 1 95.12 211 TYR A N 1
ATOM 1695 C CA . TYR A 1 211 ? 14.008 -27.422 -13.773 1 95.12 211 TYR A CA 1
ATOM 1696 C C . TYR A 1 211 ? 14.719 -26.453 -14.719 1 95.12 211 TYR A C 1
ATOM 1698 O O . TYR A 1 211 ? 15.805 -26.766 -15.227 1 95.12 211 TYR A O 1
ATOM 1706 N N . LEU A 1 212 ? 14.125 -25.375 -14.953 1 94.56 212 LEU A N 1
ATOM 1707 C CA . LEU A 1 212 ? 14.562 -24.453 -15.992 1 94.56 212 LEU A CA 1
ATOM 1708 C C . LEU A 1 212 ? 15.68 -23.547 -15.477 1 94.56 212 LEU A C 1
ATOM 1710 O O . LEU A 1 212 ? 15.633 -23.094 -14.328 1 94.56 212 LEU A O 1
ATOM 1714 N N . GLN A 1 213 ? 16.609 -23.375 -16.391 1 89.12 213 GLN A N 1
ATOM 1715 C CA . GLN A 1 213 ? 17.75 -22.531 -16.078 1 89.12 213 GLN A CA 1
ATOM 1716 C C . GLN A 1 213 ? 18.094 -21.609 -17.234 1 89.12 213 GLN A C 1
ATOM 1718 O O . GLN A 1 213 ? 17.891 -21.953 -18.406 1 89.12 213 GLN A O 1
ATOM 1723 N N . ALA A 1 214 ? 18.453 -20.438 -16.984 1 82.44 214 ALA A N 1
ATOM 1724 C CA . ALA A 1 214 ? 18.984 -19.5 -17.953 1 82.44 214 ALA A CA 1
ATOM 1725 C C . ALA A 1 214 ? 20.25 -18.828 -17.438 1 82.44 214 ALA A C 1
ATOM 1727 O O . ALA A 1 214 ? 20.266 -17.609 -17.203 1 82.44 214 ALA A O 1
ATOM 1728 N N . LEU A 1 215 ? 21.297 -19.516 -17.453 1 78.62 215 LEU A N 1
ATOM 1729 C CA . LEU A 1 215 ? 22.469 -19.141 -16.672 1 78.62 215 LEU A CA 1
ATOM 1730 C C . LEU A 1 215 ? 23.219 -17.984 -17.312 1 78.62 215 LEU A C 1
ATOM 1732 O O . LEU A 1 215 ? 24 -17.297 -16.656 1 78.62 215 LEU A O 1
ATOM 1736 N N . GLU A 1 216 ? 22.984 -17.75 -18.609 1 79.38 216 GLU A N 1
ATOM 1737 C CA . GLU A 1 216 ? 23.594 -16.594 -19.25 1 79.38 216 GLU A CA 1
ATOM 1738 C C . GLU A 1 216 ? 22.875 -15.305 -18.875 1 79.38 216 GLU A C 1
ATOM 1740 O O . GLU A 1 216 ? 23.438 -14.211 -18.984 1 79.38 216 GLU A O 1
ATOM 1745 N N . HIS A 1 217 ? 21.766 -15.531 -18.328 1 80.5 217 HIS A N 1
ATOM 1746 C CA . HIS A 1 217 ? 20.938 -14.367 -18.031 1 80.5 217 HIS A CA 1
ATOM 1747 C C . HIS A 1 217 ? 20.656 -14.242 -16.547 1 80.5 217 HIS A C 1
ATOM 1749 O O . HIS A 1 217 ? 20.5 -13.141 -16.016 1 80.5 217 HIS A O 1
ATOM 1755 N N . LEU A 1 218 ? 20.578 -15.414 -15.898 1 79.5 218 LEU A N 1
ATOM 1756 C CA . LEU A 1 218 ? 20.156 -15.477 -14.5 1 79.5 218 LEU A CA 1
ATOM 1757 C C . LEU A 1 218 ? 21.109 -16.344 -13.688 1 79.5 218 LEU A C 1
ATOM 1759 O O . LEU A 1 218 ? 21.562 -17.391 -14.164 1 79.5 218 LEU A O 1
ATOM 1763 N N . ASN A 1 219 ? 21.375 -15.891 -12.562 1 75.19 219 ASN A N 1
ATOM 1764 C CA . ASN A 1 219 ? 22.172 -16.688 -11.641 1 75.19 219 ASN A CA 1
ATOM 1765 C C . ASN A 1 219 ? 21.312 -17.719 -10.906 1 75.19 219 ASN A C 1
ATOM 1767 O O . ASN A 1 219 ? 20.109 -17.516 -10.727 1 75.19 219 ASN A O 1
ATOM 1771 N N . PRO A 1 220 ? 22 -18.875 -10.633 1 71.5 220 PRO A N 1
ATOM 1772 C CA . PRO A 1 220 ? 21.25 -19.766 -9.734 1 71.5 220 PRO A CA 1
ATOM 1773 C C . PRO A 1 220 ? 20.859 -19.078 -8.43 1 71.5 220 PRO A C 1
ATOM 1775 O O . PRO A 1 220 ? 21.672 -18.391 -7.82 1 71.5 220 PRO A O 1
ATOM 1778 N N . THR A 1 221 ? 19.672 -19.312 -7.93 1 76.19 221 THR A N 1
ATOM 1779 C CA . THR A 1 221 ? 19.109 -18.547 -6.82 1 76.19 221 THR A CA 1
ATOM 1780 C C . THR A 1 221 ? 19.844 -18.859 -5.52 1 76.19 221 THR A C 1
ATOM 1782 O O . THR A 1 221 ? 20.016 -17.984 -4.68 1 76.19 221 THR A O 1
ATOM 1785 N N . HIS A 1 222 ? 20.312 -20.062 -5.367 1 74.81 222 HIS A N 1
ATOM 1786 C CA . HIS A 1 222 ? 20.938 -20.484 -4.117 1 74.81 222 HIS A CA 1
ATOM 1787 C C . HIS A 1 222 ? 22.266 -19.766 -3.908 1 74.81 222 HIS A C 1
ATOM 1789 O O . HIS A 1 222 ? 22.766 -19.688 -2.783 1 74.81 222 HIS A O 1
ATOM 1795 N N . GLU A 1 223 ? 22.812 -19.234 -4.945 1 70.88 223 GLU A N 1
ATOM 1796 C CA . GLU A 1 223 ? 24.094 -18.531 -4.855 1 70.88 223 GLU A CA 1
ATOM 1797 C C . GLU A 1 223 ? 23.953 -17.203 -4.109 1 70.88 223 GLU A C 1
ATOM 1799 O O . GLU A 1 223 ? 24.938 -16.688 -3.568 1 70.88 223 GLU A O 1
ATOM 1804 N N . TYR A 1 224 ? 22.703 -16.844 -4.016 1 68.44 224 TYR A N 1
ATOM 1805 C CA . TYR A 1 224 ? 22.562 -15.609 -3.254 1 68.44 224 TYR A CA 1
ATOM 1806 C C . TYR A 1 224 ? 21.531 -15.773 -2.145 1 68.44 224 TYR A C 1
ATOM 1808 O O . TYR A 1 224 ? 20.859 -14.812 -1.749 1 68.44 224 TYR A O 1
ATOM 1816 N N . GLY A 1 225 ? 21.391 -16.984 -1.785 1 70.75 225 GLY A N 1
ATOM 1817 C CA . GLY A 1 225 ? 20.75 -17.297 -0.509 1 70.75 225 GLY A CA 1
ATOM 1818 C C . GLY A 1 225 ? 19.25 -17.438 -0.603 1 70.75 225 GLY A C 1
ATOM 1819 O O . GLY A 1 225 ? 18.562 -17.547 0.417 1 70.75 225 GLY A O 1
ATOM 1820 N N . VAL A 1 226 ? 18.734 -17.25 -1.832 1 76.38 226 VAL A N 1
ATOM 1821 C CA . VAL A 1 226 ? 17.297 -17.438 -1.979 1 76.38 226 VAL A CA 1
ATOM 1822 C C . VAL A 1 226 ? 17.016 -18.734 -2.734 1 76.38 226 VAL A C 1
ATOM 1824 O O . VAL A 1 226 ? 17.359 -18.859 -3.914 1 76.38 226 VAL A O 1
ATOM 1827 N N . ALA A 1 227 ? 16.594 -19.859 -2.076 1 85.81 227 ALA A N 1
ATOM 1828 C CA . ALA A 1 227 ? 16.484 -21.234 -2.555 1 85.81 227 ALA A CA 1
ATOM 1829 C C . ALA A 1 227 ? 15.141 -21.469 -3.23 1 85.81 227 ALA A C 1
ATOM 1831 O O . ALA A 1 227 ? 14.141 -21.75 -2.559 1 85.81 227 ALA A O 1
ATOM 1832 N N . PHE A 1 228 ? 15.125 -21.219 -4.57 1 88.12 228 PHE A N 1
ATOM 1833 C CA . PHE A 1 228 ? 13.953 -21.594 -5.348 1 88.12 228 PHE A CA 1
ATOM 1834 C C . PHE A 1 228 ? 14.328 -21.844 -6.809 1 88.12 228 PHE A C 1
ATOM 1836 O O . PHE A 1 228 ? 15.406 -21.438 -7.254 1 88.12 228 PHE A O 1
ATOM 1843 N N . GLU A 1 229 ? 13.539 -22.562 -7.477 1 90.25 229 GLU A N 1
ATOM 1844 C CA . GLU A 1 229 ? 13.734 -22.766 -8.914 1 90.25 229 GLU A CA 1
ATOM 1845 C C . GLU A 1 229 ? 13.141 -21.625 -9.719 1 90.25 229 GLU A C 1
ATOM 1847 O O . GLU A 1 229 ? 12.039 -21.141 -9.414 1 90.25 229 GLU A O 1
ATOM 1852 N N . ARG A 1 230 ? 13.766 -21.188 -10.734 1 93.25 230 ARG A N 1
ATOM 1853 C CA . ARG A 1 230 ? 13.297 -20.094 -11.594 1 93.25 230 ARG A CA 1
ATOM 1854 C C . ARG A 1 230 ? 12.102 -20.531 -12.43 1 93.25 230 ARG A C 1
ATOM 1856 O O . ARG A 1 230 ? 11.312 -19.703 -12.875 1 93.25 230 ARG A O 1
ATOM 1863 N N . GLY A 1 231 ? 11.984 -21.766 -12.641 1 96.44 231 GLY A N 1
ATOM 1864 C CA . GLY A 1 231 ? 10.867 -22.359 -13.359 1 96.44 231 GLY A CA 1
ATOM 1865 C C . GLY A 1 231 ? 10.914 -23.875 -13.406 1 96.44 231 GLY A C 1
ATOM 1866 O O . GLY A 1 231 ? 11.977 -24.469 -13.188 1 96.44 231 GLY A O 1
ATOM 1867 N N . THR A 1 232 ? 9.844 -24.438 -13.648 1 97.44 232 THR A N 1
ATOM 1868 C CA . THR A 1 232 ? 9.719 -25.891 -13.789 1 97.44 232 THR A CA 1
ATOM 1869 C C . THR A 1 232 ? 8.805 -26.25 -14.953 1 97.44 232 THR A C 1
ATOM 1871 O O . THR A 1 232 ? 7.727 -25.672 -15.102 1 97.44 232 THR A O 1
ATOM 1874 N N . ARG A 1 233 ? 9.242 -27.109 -15.781 1 97.19 233 ARG A N 1
ATOM 1875 C CA . ARG A 1 233 ? 8.414 -27.688 -16.844 1 97.19 233 ARG A CA 1
ATOM 1876 C C . ARG A 1 233 ? 7.93 -29.078 -16.453 1 97.19 233 ARG A C 1
ATOM 1878 O O . ARG A 1 233 ? 8.711 -29.906 -16 1 97.19 233 ARG A O 1
ATOM 1885 N N . LEU A 1 234 ? 6.699 -29.266 -16.625 1 95.12 234 LEU A N 1
ATOM 1886 C CA . LEU A 1 234 ? 6.098 -30.578 -16.438 1 95.12 234 LEU A CA 1
ATOM 1887 C C . LEU A 1 234 ? 5.676 -31.188 -17.766 1 95.12 234 LEU A C 1
ATOM 1889 O O . LEU A 1 234 ? 5.117 -30.5 -18.625 1 95.12 234 LEU A O 1
ATOM 1893 N N . THR A 1 235 ? 5.977 -32.406 -17.969 1 92.5 235 THR A N 1
ATOM 1894 C CA . THR A 1 235 ? 5.473 -33.188 -19.094 1 92.5 235 THR A CA 1
ATOM 1895 C C . THR A 1 235 ? 4.484 -34.25 -18.609 1 92.5 235 THR A C 1
ATOM 1897 O O . THR A 1 235 ? 4.871 -35.188 -17.938 1 92.5 235 THR A O 1
ATOM 1900 N N . LEU A 1 236 ? 3.238 -34.031 -18.969 1 84.88 236 LEU A N 1
ATOM 1901 C CA . LEU A 1 236 ? 2.18 -34.906 -18.453 1 84.88 236 LEU A CA 1
ATOM 1902 C C . LEU A 1 236 ? 1.422 -35.562 -19.609 1 84.88 236 LEU A C 1
ATOM 1904 O O . LEU A 1 236 ? 1.231 -34.938 -20.656 1 84.88 236 LEU A O 1
ATOM 1908 N N . PRO A 1 237 ? 1.072 -36.875 -19.375 1 77.56 237 PRO A N 1
ATOM 1909 C CA . PRO A 1 237 ? 0.245 -37.5 -20.391 1 77.56 237 PRO A CA 1
ATOM 1910 C C . PRO A 1 237 ? -1.163 -36.938 -20.469 1 77.56 237 PRO A C 1
ATOM 1912 O O . PRO A 1 237 ? -1.711 -36.5 -19.453 1 77.56 237 PRO A O 1
ATOM 1915 N N . THR A 1 238 ? -1.516 -36.688 -21.625 1 71.69 238 THR A N 1
ATOM 1916 C CA . THR A 1 238 ? -2.908 -36.281 -21.734 1 71.69 238 THR A CA 1
ATOM 1917 C C . THR A 1 238 ? -3.832 -37.5 -21.781 1 71.69 238 THR A C 1
ATOM 1919 O O . THR A 1 238 ? -3.408 -38.594 -21.5 1 71.69 238 THR A O 1
ATOM 1922 N N . HIS A 1 239 ? -4.996 -37.688 -22.656 1 57.44 239 HIS A N 1
ATOM 1923 C CA . HIS A 1 239 ? -5.977 -38.75 -22.781 1 57.44 239 HIS A CA 1
ATOM 1924 C C . HIS A 1 239 ? -5.363 -40 -23.422 1 57.44 239 HIS A C 1
ATOM 1926 O O . HIS A 1 239 ? -4.473 -39.875 -24.266 1 57.44 239 HIS A O 1
ATOM 1932 N N . THR A 1 240 ? -5.301 -41.062 -22.547 1 50.75 240 THR A N 1
ATOM 1933 C CA . THR A 1 240 ? -4.996 -42.344 -23.188 1 50.75 240 THR A CA 1
ATOM 1934 C C . THR A 1 240 ? -5.945 -42.594 -24.344 1 50.75 240 THR A C 1
ATOM 1936 O O . THR A 1 240 ? -7.156 -42.75 -24.156 1 50.75 240 THR A O 1
ATOM 1939 N N . LEU A 1 241 ? -5.77 -41.938 -25.422 1 48.19 241 LEU A N 1
ATOM 1940 C CA . LEU A 1 241 ? -6.574 -42.594 -26.453 1 48.19 241 LEU A CA 1
ATOM 1941 C C . LEU A 1 241 ? -6.227 -44.062 -26.594 1 48.19 241 LEU A C 1
ATOM 1943 O O . LEU A 1 241 ? -5.199 -44.5 -26.078 1 48.19 241 LEU A O 1
ATOM 1947 N N . HIS A 1 242 ? -6.902 -44.812 -27.516 1 46.5 242 HIS A N 1
ATOM 1948 C CA . HIS A 1 242 ? -6.793 -46.219 -27.922 1 46.5 242 HIS A CA 1
ATOM 1949 C C . HIS A 1 242 ? -5.336 -46.594 -28.156 1 46.5 242 HIS A C 1
ATOM 1951 O O . HIS A 1 242 ? -4.543 -45.812 -28.656 1 46.5 242 HIS A O 1
ATOM 1957 N N . PRO A 1 243 ? -4.918 -47.719 -27.562 1 49.97 243 PRO A N 1
ATOM 1958 C CA . PRO A 1 243 ? -3.596 -48.344 -27.656 1 49.97 243 PRO A CA 1
ATOM 1959 C C . PRO A 1 243 ? -2.885 -48 -28.969 1 49.97 243 PRO A C 1
ATOM 1961 O O . PRO A 1 243 ? -1.653 -48.031 -29.031 1 49.97 243 PRO A O 1
ATOM 1964 N N . GLU A 1 244 ? -3.596 -48.125 -29.969 1 50.28 244 GLU A N 1
ATOM 1965 C CA . GLU A 1 244 ? -3.012 -48.094 -31.312 1 50.28 244 GLU A CA 1
ATOM 1966 C C . GLU A 1 244 ? -2.617 -46.688 -31.703 1 50.28 244 GLU A C 1
ATOM 1968 O O . GLU A 1 244 ? -2.018 -46.469 -32.75 1 50.28 244 GLU A O 1
ATOM 1973 N N . VAL A 1 245 ? -3.129 -45.656 -30.969 1 51.59 245 VAL A N 1
ATOM 1974 C CA . VAL A 1 245 ? -3.018 -44.281 -31.422 1 51.59 245 VAL A CA 1
ATOM 1975 C C . VAL A 1 245 ? -1.917 -43.562 -30.641 1 51.59 245 VAL A C 1
ATOM 1977 O O . VAL A 1 245 ? -1.646 -43.906 -29.484 1 51.59 245 VAL A O 1
ATOM 1980 N N . SER A 1 246 ? -1.228 -42.562 -31.156 1 57.28 246 SER A N 1
ATOM 1981 C CA . SER A 1 246 ? -0.153 -41.656 -30.766 1 57.28 246 SER A CA 1
ATOM 1982 C C . SER A 1 246 ? -0.417 -41.031 -29.406 1 57.28 246 SER A C 1
ATOM 1984 O O . SER A 1 246 ? -1.561 -40.688 -29.078 1 57.28 246 SER A O 1
ATOM 1986 N N . GLN A 1 247 ? 0.523 -41.312 -28.406 1 65.12 247 GLN A N 1
ATOM 1987 C CA . GLN A 1 247 ? 0.457 -40.75 -27.078 1 65.12 247 GLN A CA 1
ATOM 1988 C C . GLN A 1 247 ? 0.588 -39.219 -27.125 1 65.12 247 GLN A C 1
ATOM 1990 O O . GLN A 1 247 ? 1.439 -38.688 -27.844 1 65.12 247 GLN A O 1
ATOM 1995 N N . GLN A 1 248 ? -0.436 -38.5 -26.703 1 78.31 248 GLN A N 1
ATOM 1996 C CA . GLN A 1 248 ? -0.411 -37.062 -26.609 1 78.31 248 GLN A CA 1
ATOM 1997 C C . GLN A 1 248 ? 0.064 -36.594 -25.234 1 78.31 248 GLN A C 1
ATOM 1999 O O . GLN A 1 248 ? -0.263 -37.219 -24.219 1 78.31 248 GLN A O 1
ATOM 2004 N N . PHE A 1 249 ? 1.145 -35.656 -25.281 1 83.06 249 PHE A N 1
ATOM 2005 C CA . PHE A 1 249 ? 1.666 -35.062 -24.047 1 83.06 249 PHE A CA 1
ATOM 2006 C C . PHE A 1 249 ? 1.382 -33.562 -24.016 1 83.06 249 PHE A C 1
ATOM 2008 O O . PHE A 1 249 ? 1.213 -32.938 -25.047 1 83.06 249 PHE A O 1
ATOM 2015 N N . LYS A 1 250 ? 1.207 -33.219 -22.828 1 88.5 250 LYS A N 1
ATOM 2016 C CA . LYS A 1 250 ? 1.133 -31.797 -22.578 1 88.5 250 LYS A CA 1
ATOM 2017 C C . LYS A 1 250 ? 2.289 -31.328 -21.703 1 88.5 250 LYS A C 1
ATOM 2019 O O . LYS A 1 250 ? 2.674 -32.031 -20.75 1 88.5 250 LYS A O 1
ATOM 2024 N N . GLN A 1 251 ? 2.873 -30.203 -22.094 1 93.44 251 GLN A N 1
ATOM 2025 C CA . GLN A 1 251 ? 3.885 -29.562 -21.266 1 93.44 251 GLN A CA 1
ATOM 2026 C C . GLN A 1 251 ? 3.346 -28.297 -20.609 1 93.44 251 GLN A C 1
ATOM 2028 O O . GLN A 1 251 ? 2.66 -27.5 -21.25 1 93.44 251 GLN A O 1
ATOM 2033 N N . GLN A 1 252 ? 3.557 -28.203 -19.359 1 95.06 252 GLN A N 1
ATOM 2034 C CA . GLN A 1 252 ? 3.195 -27.031 -18.594 1 95.06 252 GLN A CA 1
ATOM 2035 C C . GLN A 1 252 ? 4.43 -26.391 -17.953 1 95.06 252 GLN A C 1
ATOM 2037 O O . GLN A 1 252 ? 5.289 -27.078 -17.422 1 95.06 252 GLN A O 1
ATOM 2042 N N . TYR A 1 253 ? 4.527 -25.094 -18.125 1 97.31 253 TYR A N 1
ATOM 2043 C CA . TYR A 1 253 ? 5.668 -24.359 -17.609 1 97.31 253 TYR A CA 1
ATOM 2044 C C . TYR A 1 253 ? 5.242 -23.406 -16.5 1 97.31 253 TYR A C 1
ATOM 2046 O O . TYR A 1 253 ? 4.367 -22.562 -16.703 1 97.31 253 TYR A O 1
ATOM 2054 N N . PHE A 1 254 ? 5.828 -23.562 -15.344 1 97.94 254 PHE A N 1
ATOM 2055 C CA . PHE A 1 254 ? 5.652 -22.625 -14.234 1 97.94 254 PHE A CA 1
ATOM 2056 C C . PHE A 1 254 ? 6.863 -21.719 -14.094 1 97.94 254 PHE A C 1
ATOM 2058 O O . PHE A 1 254 ? 7.918 -22.141 -13.609 1 97.94 254 PHE A O 1
ATOM 2065 N N . ILE A 1 255 ? 6.723 -20.453 -14.484 1 98.06 255 ILE A N 1
ATOM 2066 C CA . ILE A 1 255 ? 7.812 -19.5 -14.375 1 98.06 255 ILE A CA 1
ATOM 2067 C C . ILE A 1 255 ? 7.66 -18.688 -13.086 1 98.06 255 ILE A C 1
ATOM 2069 O O . ILE A 1 255 ? 6.629 -18.047 -12.867 1 98.06 255 ILE A O 1
ATOM 2073 N N . SER A 1 256 ? 8.664 -18.734 -12.227 1 97.12 256 SER A N 1
ATOM 2074 C CA . SER A 1 256 ? 8.648 -18.016 -10.953 1 97.12 256 SER A CA 1
ATOM 2075 C C . SER A 1 256 ? 8.711 -16.516 -11.164 1 97.12 256 SER A C 1
ATOM 2077 O O . SER A 1 256 ? 8.953 -16.047 -12.273 1 97.12 256 SER A O 1
ATOM 2079 N N . GLY A 1 257 ? 8.383 -15.82 -10.078 1 97.19 257 GLY A N 1
ATOM 2080 C CA . GLY A 1 257 ? 8.586 -14.383 -10.164 1 97.19 257 GLY A CA 1
ATOM 2081 C C . GLY A 1 257 ? 9.938 -14 -10.727 1 97.19 257 GLY A C 1
ATOM 2082 O O . GLY A 1 257 ? 10.977 -14.414 -10.195 1 97.19 257 GLY A O 1
ATOM 2083 N N . THR A 1 258 ? 9.938 -13.25 -11.797 1 96.81 258 THR A N 1
ATOM 2084 C CA . THR A 1 258 ? 11.141 -12.859 -12.523 1 96.81 258 THR A CA 1
ATOM 2085 C C . THR A 1 258 ? 11.258 -11.336 -12.586 1 96.81 258 THR A C 1
ATOM 2087 O O . THR A 1 258 ? 10.273 -10.648 -12.867 1 96.81 258 THR A O 1
ATOM 2090 N N . ALA A 1 25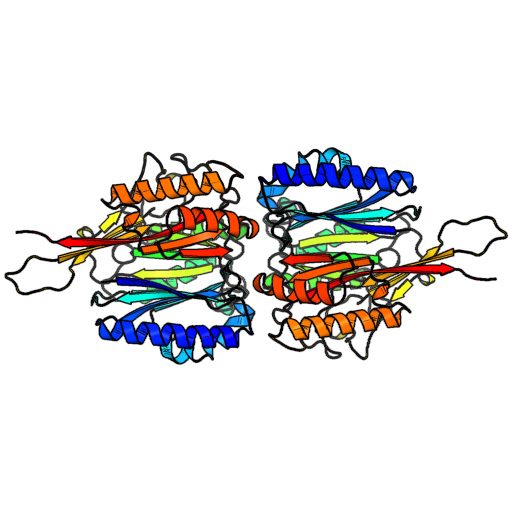9 ? 12.398 -10.875 -12.266 1 95.88 259 ALA A N 1
ATOM 2091 C CA . ALA A 1 259 ? 12.672 -9.438 -12.289 1 95.88 259 ALA A CA 1
ATOM 2092 C C . ALA A 1 259 ? 13.828 -9.109 -13.227 1 95.88 259 ALA A C 1
ATOM 2094 O O . ALA A 1 259 ? 14.312 -9.984 -13.953 1 95.88 259 ALA A O 1
ATOM 2095 N N . SER A 1 260 ? 14.117 -7.801 -13.344 1 95.88 260 SER A N 1
ATOM 2096 C CA . SER A 1 260 ? 15.25 -7.32 -14.117 1 95.88 260 SER A CA 1
ATOM 2097 C C . SER A 1 260 ? 16.562 -7.594 -13.398 1 95.88 260 SER A C 1
ATOM 2099 O O . SER A 1 260 ? 17.141 -6.691 -12.797 1 95.88 260 SER A O 1
ATOM 2101 N N . ILE A 1 261 ? 17 -8.789 -13.516 1 91.5 261 ILE A N 1
ATOM 2102 C CA . ILE A 1 261 ? 18.172 -9.266 -12.797 1 91.5 261 ILE A CA 1
ATOM 2103 C C . ILE A 1 261 ? 19.203 -9.805 -13.789 1 91.5 261 ILE A C 1
ATOM 2105 O O . ILE A 1 261 ? 18.844 -10.266 -14.875 1 91.5 261 ILE A O 1
ATOM 2109 N N . ASP A 1 262 ? 20.484 -9.695 -13.453 1 90.69 262 ASP A N 1
ATOM 2110 C CA . ASP A 1 262 ? 21.516 -10.258 -14.32 1 90.69 262 ASP A CA 1
ATOM 2111 C C . ASP A 1 262 ? 22.109 -11.539 -13.719 1 90.69 262 ASP A C 1
ATOM 2113 O O . ASP A 1 262 ? 21.562 -12.086 -12.758 1 90.69 262 ASP A O 1
ATOM 2117 N N . LYS A 1 263 ? 23.109 -12.094 -14.297 1 86.94 263 LYS A N 1
ATOM 2118 C CA . LYS A 1 263 ? 23.656 -13.391 -13.93 1 86.94 263 LYS A CA 1
ATOM 2119 C C . LYS A 1 263 ? 24.375 -13.328 -12.586 1 86.94 263 LYS A C 1
ATOM 2121 O O . LYS A 1 263 ? 24.734 -14.359 -12.023 1 86.94 263 LYS A O 1
ATOM 2126 N N . HIS A 1 264 ? 24.5 -12.141 -12.102 1 84.88 264 HIS A N 1
ATOM 2127 C CA . HIS A 1 264 ? 25.156 -11.977 -10.805 1 84.88 264 HIS A CA 1
ATOM 2128 C C . HIS A 1 264 ? 24.141 -11.672 -9.711 1 84.88 264 HIS A C 1
ATOM 2130 O O . HIS A 1 264 ? 24.516 -11.508 -8.547 1 84.88 264 HIS A O 1
ATOM 2136 N N . GLY A 1 265 ? 22.906 -11.578 -10.102 1 84.88 265 GLY A N 1
ATOM 2137 C CA . GLY A 1 265 ? 21.844 -11.32 -9.141 1 84.88 265 GLY A CA 1
ATOM 2138 C C . GLY A 1 265 ? 21.625 -9.844 -8.875 1 84.88 265 GLY A C 1
ATOM 2139 O O . GLY A 1 265 ? 20.875 -9.477 -7.965 1 84.88 265 GLY A O 1
ATOM 2140 N N . ASP A 1 266 ? 22.172 -9.039 -9.711 1 89.62 266 ASP A N 1
ATOM 2141 C CA . ASP A 1 266 ? 22.078 -7.598 -9.508 1 89.62 266 ASP A CA 1
ATOM 2142 C C . ASP A 1 266 ? 20.875 -7.016 -10.25 1 89.62 266 ASP A C 1
ATOM 2144 O O . ASP A 1 266 ? 20.469 -7.543 -11.289 1 89.62 266 ASP A O 1
ATOM 2148 N N . VAL A 1 267 ? 20.391 -5.945 -9.672 1 92.06 267 VAL A N 1
ATOM 2149 C CA . VAL A 1 267 ? 19.328 -5.203 -10.352 1 92.06 267 VAL A CA 1
ATOM 2150 C C . VAL A 1 267 ? 19.875 -4.559 -11.625 1 92.06 267 VAL A C 1
ATOM 2152 O O . VAL A 1 267 ? 20.906 -3.885 -11.586 1 92.06 267 VAL A O 1
ATOM 2155 N N . VAL A 1 268 ? 19.203 -4.801 -12.695 1 94.31 268 VAL A N 1
ATOM 2156 C CA . VAL A 1 268 ? 19.562 -4.191 -13.977 1 94.31 268 VAL A CA 1
ATOM 2157 C C . VAL A 1 268 ? 18.547 -3.098 -14.32 1 94.31 268 VAL A C 1
ATOM 2159 O O . VAL A 1 268 ? 17.344 -3.293 -14.172 1 94.31 268 VAL A O 1
ATOM 2162 N N . TYR A 1 269 ? 19.062 -1.853 -14.75 1 94.94 269 TYR A N 1
ATOM 2163 C CA . TYR A 1 269 ? 18.266 -0.697 -15.156 1 94.94 269 TYR A CA 1
ATOM 2164 C C . TYR A 1 269 ? 17.516 -0.104 -13.977 1 94.94 269 TYR A C 1
ATOM 2166 O O . TYR A 1 269 ? 16.297 0.101 -14.039 1 94.94 269 TYR A O 1
ATOM 2174 N N . GLU A 1 270 ? 18.297 0.141 -12.922 1 92.75 270 GLU A N 1
ATOM 2175 C CA . GLU A 1 270 ? 17.719 0.737 -11.719 1 92.75 270 GLU A CA 1
ATOM 2176 C C . GLU A 1 270 ? 16.984 2.033 -12.039 1 92.75 270 GLU A C 1
ATOM 2178 O O . GLU A 1 270 ? 17.484 2.871 -12.789 1 92.75 270 GLU A O 1
ATOM 2183 N N . GLY A 1 271 ? 15.773 2.109 -11.539 1 91.31 271 GLY A N 1
ATOM 2184 C CA . GLY A 1 271 ? 14.992 3.334 -11.641 1 91.31 271 GLY A CA 1
ATOM 2185 C C . GLY A 1 271 ? 14.281 3.477 -12.969 1 91.31 271 GLY A C 1
ATOM 2186 O O . GLY A 1 271 ? 13.586 4.469 -13.203 1 91.31 271 GLY A O 1
ATOM 2187 N N . ASP A 1 272 ? 14.43 2.527 -13.844 1 94.5 272 ASP A N 1
ATOM 2188 C CA . ASP A 1 272 ? 13.867 2.621 -15.195 1 94.5 272 ASP A CA 1
ATOM 2189 C C . ASP A 1 272 ? 12.852 1.509 -15.445 1 94.5 272 ASP A C 1
ATOM 2191 O O . ASP A 1 272 ? 13.211 0.417 -15.883 1 94.5 272 ASP A O 1
ATOM 2195 N N . ILE A 1 273 ? 11.57 1.879 -15.32 1 96.56 273 ILE A N 1
ATOM 2196 C CA . ILE A 1 273 ? 10.492 0.896 -15.383 1 96.56 273 ILE A CA 1
ATOM 2197 C C . ILE A 1 273 ? 10.43 0.292 -16.781 1 96.56 273 ILE A C 1
ATOM 2199 O O . ILE A 1 273 ? 10.164 -0.903 -16.938 1 96.56 273 ILE A O 1
ATOM 2203 N N . VAL A 1 274 ? 10.648 1.036 -17.812 1 96.94 274 VAL A N 1
ATOM 2204 C CA . VAL A 1 274 ? 10.555 0.568 -19.188 1 96.94 274 VAL A CA 1
ATOM 2205 C C . VAL A 1 274 ? 11.656 -0.454 -19.469 1 96.94 274 VAL A C 1
ATOM 2207 O O . VAL A 1 274 ? 11.383 -1.561 -19.938 1 96.94 274 VAL A O 1
ATOM 2210 N N . ARG A 1 275 ? 12.891 -0.114 -19.125 1 97.31 275 ARG A N 1
ATOM 2211 C CA . ARG A 1 275 ? 14.016 -1.004 -19.391 1 97.31 275 ARG A CA 1
ATOM 2212 C C . ARG A 1 275 ? 13.969 -2.232 -18.484 1 97.31 275 ARG A C 1
ATOM 2214 O O . ARG A 1 275 ? 14.367 -3.326 -18.891 1 97.31 275 ARG A O 1
ATOM 2221 N N . GLN A 1 276 ? 13.492 -2.078 -17.234 1 97.56 276 GLN A N 1
ATOM 2222 C CA . GLN A 1 276 ? 13.328 -3.246 -16.375 1 97.56 276 GLN A CA 1
ATOM 2223 C C . GLN A 1 276 ? 12.289 -4.211 -16.953 1 97.56 276 GLN A C 1
ATOM 2225 O O . GLN A 1 276 ? 12.453 -5.43 -16.859 1 97.56 276 GLN A O 1
ATOM 2230 N N . THR A 1 277 ? 11.234 -3.637 -17.531 1 98.12 277 THR A N 1
ATOM 2231 C CA . THR A 1 277 ? 10.227 -4.492 -18.141 1 98.12 277 THR A CA 1
ATOM 2232 C C . THR A 1 277 ? 10.828 -5.277 -19.312 1 98.12 277 THR A C 1
ATOM 2234 O O . THR A 1 277 ? 10.617 -6.488 -19.422 1 98.12 277 THR A O 1
ATOM 2237 N N . GLY A 1 278 ? 11.578 -4.586 -20.078 1 97.5 278 GLY A N 1
ATOM 2238 C CA . GLY A 1 278 ? 12.234 -5.262 -21.188 1 97.5 278 GLY A CA 1
ATOM 2239 C C . GLY A 1 278 ? 13.156 -6.375 -20.75 1 97.5 278 GLY A C 1
ATOM 2240 O O . GLY A 1 278 ? 13.109 -7.484 -21.281 1 97.5 278 GLY A O 1
ATOM 2241 N N . ARG A 1 279 ? 13.938 -6.098 -19.797 1 96.81 279 ARG A N 1
ATOM 2242 C CA . ARG A 1 279 ? 14.922 -7.055 -19.312 1 96.81 279 ARG A CA 1
ATOM 2243 C C . ARG A 1 279 ? 14.25 -8.273 -18.703 1 96.81 279 ARG A C 1
ATOM 2245 O O . ARG A 1 279 ? 14.688 -9.406 -18.906 1 96.81 279 ARG A O 1
ATOM 2252 N N . LEU A 1 280 ? 13.227 -8.047 -17.906 1 96.88 280 LEU A N 1
ATOM 2253 C CA . LEU A 1 280 ? 12.578 -9.188 -17.266 1 96.88 280 LEU A CA 1
ATOM 2254 C C . LEU A 1 280 ? 11.891 -10.07 -18.297 1 96.88 280 LEU A C 1
ATOM 2256 O O . LEU A 1 280 ? 11.852 -11.297 -18.141 1 96.88 280 LEU A O 1
ATOM 2260 N N . LEU A 1 281 ? 11.359 -9.453 -19.344 1 97.62 281 LEU A N 1
ATOM 2261 C CA . LEU A 1 281 ? 10.75 -10.242 -20.422 1 97.62 281 LEU A CA 1
ATOM 2262 C C . LEU A 1 281 ? 11.805 -11.062 -21.156 1 97.62 281 LEU A C 1
ATOM 2264 O O . LEU A 1 281 ? 11.555 -12.211 -21.531 1 97.62 281 LEU A O 1
ATOM 2268 N N . GLU A 1 282 ? 12.953 -10.453 -21.344 1 96.69 282 GLU A N 1
ATOM 2269 C CA . GLU A 1 282 ? 14.078 -11.195 -21.906 1 96.69 282 GLU A CA 1
ATOM 2270 C C . GLU A 1 282 ? 14.422 -12.414 -21.047 1 96.69 282 GLU A C 1
ATOM 2272 O O . GLU A 1 282 ? 14.656 -13.508 -21.562 1 96.69 282 GLU A O 1
ATOM 2277 N N . ASN A 1 283 ? 14.445 -12.211 -19.75 1 96.75 283 ASN A N 1
ATOM 2278 C CA . ASN A 1 283 ? 14.75 -13.297 -18.812 1 96.75 283 ASN A CA 1
ATOM 2279 C C . ASN A 1 283 ? 13.703 -14.406 -18.891 1 96.75 283 ASN A C 1
ATOM 2281 O O . ASN A 1 283 ? 14.055 -15.586 -18.875 1 96.75 283 ASN A O 1
ATOM 2285 N N . ILE A 1 284 ? 12.461 -14.039 -18.953 1 97.62 284 ILE A N 1
ATOM 2286 C CA . ILE A 1 284 ? 11.391 -15.023 -19.078 1 97.62 284 ILE A CA 1
ATOM 2287 C C . ILE A 1 284 ? 11.547 -15.805 -20.375 1 97.62 284 ILE A C 1
ATOM 2289 O O . ILE A 1 284 ? 11.438 -17.031 -20.375 1 97.62 284 ILE A O 1
ATOM 2293 N N . GLY A 1 285 ? 11.828 -15.094 -21.422 1 97.06 285 GLY A N 1
ATOM 2294 C CA . GLY A 1 285 ? 12.062 -15.75 -22.703 1 97.06 285 GLY A CA 1
ATOM 2295 C C . GLY A 1 285 ? 13.195 -16.766 -22.656 1 97.06 285 GLY A C 1
ATOM 2296 O O . GLY A 1 285 ? 13.086 -17.844 -23.219 1 97.06 285 GLY A O 1
ATOM 2297 N N . ALA A 1 286 ? 14.266 -16.391 -22 1 96.75 286 ALA A N 1
ATOM 2298 C CA . ALA A 1 286 ? 15.422 -17.281 -21.875 1 96.75 286 ALA A CA 1
ATOM 2299 C C . ALA A 1 286 ? 15.062 -18.547 -21.094 1 96.75 286 ALA A C 1
ATOM 2301 O O . ALA A 1 286 ? 15.5 -19.641 -21.453 1 96.75 286 ALA A O 1
ATOM 2302 N N . LEU A 1 287 ? 14.297 -18.406 -20.062 1 96.69 287 LEU A N 1
ATOM 2303 C CA . LEU A 1 287 ? 13.859 -19.562 -19.281 1 96.69 287 LEU A CA 1
ATOM 2304 C C . LEU A 1 287 ? 12.977 -20.484 -20.109 1 96.69 287 LEU A C 1
ATOM 2306 O O . LEU A 1 287 ? 13.148 -21.703 -20.078 1 96.69 287 LEU A O 1
ATOM 2310 N N . LEU A 1 288 ? 12.031 -19.891 -20.812 1 97.44 288 LEU A N 1
ATOM 2311 C CA . LEU A 1 288 ? 11.141 -20.672 -21.656 1 97.44 288 LEU A CA 1
ATOM 2312 C 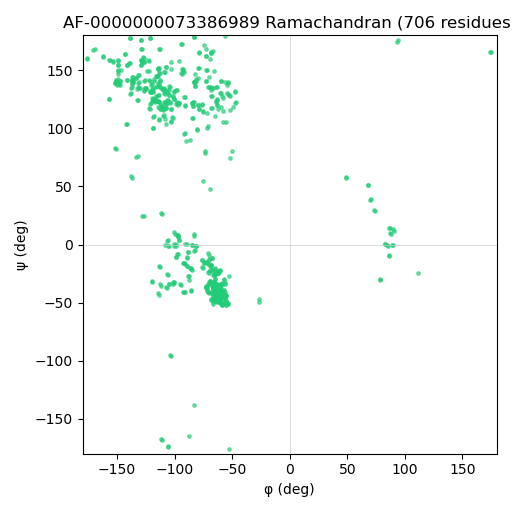C . LEU A 1 288 ? 11.922 -21.406 -22.734 1 97.44 288 LEU A C 1
ATOM 2314 O O . LEU A 1 288 ? 11.648 -22.578 -23.016 1 97.44 288 LEU A O 1
ATOM 2318 N N . LYS A 1 289 ? 12.914 -20.781 -23.25 1 96.5 289 LYS A N 1
ATOM 2319 C CA . LYS A 1 289 ? 13.75 -21.391 -24.281 1 96.5 289 LYS A CA 1
ATOM 2320 C C . LYS A 1 289 ? 14.469 -22.625 -23.75 1 96.5 289 LYS A C 1
ATOM 2322 O O . LYS A 1 289 ? 14.594 -23.641 -24.453 1 96.5 289 LYS A O 1
ATOM 2327 N N . ASP A 1 290 ? 14.945 -22.5 -22.547 1 96.12 290 ASP A N 1
ATOM 2328 C CA . ASP A 1 290 ? 15.602 -23.656 -21.922 1 96.12 290 ASP A CA 1
ATOM 2329 C C . ASP A 1 290 ? 14.672 -24.859 -21.875 1 96.12 290 ASP A C 1
ATOM 2331 O O . ASP A 1 290 ? 15.133 -26 -21.906 1 96.12 290 ASP A O 1
ATOM 2335 N N . GLY A 1 291 ? 13.43 -24.672 -21.797 1 95.75 291 GLY A N 1
ATOM 2336 C CA . GLY A 1 291 ? 12.438 -25.734 -21.734 1 95.75 291 GLY A CA 1
ATOM 2337 C C . GLY A 1 291 ? 11.812 -26.031 -23.078 1 95.75 291 GLY A C 1
ATOM 2338 O O . GLY A 1 291 ? 10.82 -26.766 -23.156 1 95.75 291 GLY A O 1
ATOM 2339 N N . ASP A 1 292 ? 12.312 -25.453 -24.125 1 95.31 292 ASP A N 1
ATOM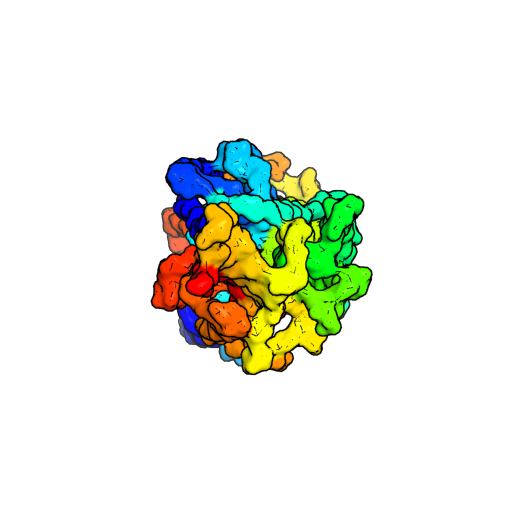 2340 C CA . ASP A 1 292 ? 11.844 -25.656 -25.5 1 95.31 292 ASP A CA 1
ATOM 2341 C C . ASP A 1 292 ? 10.469 -25.016 -25.703 1 95.31 292 ASP A C 1
ATOM 2343 O O . ASP A 1 292 ? 9.57 -25.625 -26.281 1 95.31 292 ASP A O 1
ATOM 2347 N N . ALA A 1 293 ? 10.258 -23.859 -25.125 1 96.56 293 ALA A N 1
ATOM 2348 C CA . ALA A 1 293 ? 9.055 -23.047 -25.312 1 96.56 293 ALA A CA 1
ATOM 2349 C C . ALA A 1 293 ? 9.414 -21.609 -25.672 1 96.56 293 ALA A C 1
ATOM 2351 O O . ALA A 1 293 ? 10.594 -21.25 -25.688 1 96.56 293 ALA A O 1
ATOM 2352 N N . THR A 1 294 ? 8.438 -20.875 -26.078 1 96.31 294 THR A N 1
ATOM 2353 C CA . THR A 1 294 ? 8.609 -19.484 -26.453 1 96.31 294 THR A CA 1
ATOM 2354 C C . THR A 1 294 ? 7.582 -18.609 -25.734 1 96.31 294 THR A C 1
ATOM 2356 O O . THR A 1 294 ? 6.711 -19.109 -25.031 1 96.31 294 THR A O 1
ATOM 2359 N N . MET A 1 295 ? 7.727 -17.297 -25.969 1 96.81 295 MET A N 1
ATOM 2360 C CA . MET A 1 295 ? 6.801 -16.344 -25.375 1 96.81 295 MET A CA 1
ATOM 2361 C C . MET A 1 295 ? 5.379 -16.578 -25.875 1 96.81 295 MET A C 1
ATOM 2363 O O . MET A 1 295 ? 4.41 -16.25 -25.188 1 96.81 295 MET A O 1
ATOM 2367 N N . ASN A 1 296 ? 5.215 -17.156 -27.016 1 95 296 ASN A N 1
ATOM 2368 C CA . ASN A 1 296 ? 3.908 -17.391 -27.625 1 95 296 ASN A CA 1
ATOM 2369 C C . ASN A 1 296 ? 3.16 -18.516 -26.891 1 95 296 ASN A C 1
ATOM 2371 O O . ASN A 1 296 ? 1.956 -18.688 -27.094 1 95 296 ASN A O 1
ATOM 2375 N N . ASP A 1 297 ? 3.879 -19.234 -26.109 1 96.69 297 ASP A N 1
ATOM 2376 C CA . ASP A 1 297 ? 3.279 -20.344 -25.391 1 96.69 297 ASP A CA 1
ATOM 2377 C C . ASP A 1 297 ? 2.705 -19.891 -24.047 1 96.69 297 ASP A C 1
ATOM 2379 O O . ASP A 1 297 ? 2.045 -20.672 -23.344 1 96.69 297 ASP A O 1
ATOM 2383 N N . ILE A 1 298 ? 2.93 -18.625 -23.656 1 98 298 ILE A N 1
ATOM 2384 C CA . ILE A 1 298 ? 2.461 -18.109 -22.375 1 98 298 ILE A CA 1
ATOM 2385 C C . ILE A 1 298 ? 0.937 -18.016 -22.375 1 98 298 ILE A C 1
ATOM 2387 O O . ILE A 1 298 ? 0.341 -17.547 -23.359 1 98 298 ILE A O 1
ATOM 2391 N N . GLN A 1 299 ? 0.354 -18.469 -21.281 1 97.38 299 GLN A N 1
ATOM 2392 C CA . GLN A 1 299 ? -1.1 -18.5 -21.172 1 97.38 299 GLN A CA 1
ATOM 2393 C C . GLN A 1 299 ? -1.615 -17.25 -20.453 1 97.38 299 GLN A C 1
ATOM 2395 O O . GLN A 1 299 ? -2.742 -16.812 -20.688 1 97.38 299 GLN A O 1
ATOM 2400 N N . TYR A 1 300 ? -0.889 -16.734 -19.516 1 98.06 300 TYR A N 1
ATOM 2401 C CA . TYR A 1 300 ? -1.199 -15.469 -18.875 1 98.06 300 TYR A CA 1
ATOM 2402 C C . TYR A 1 300 ? 0.02 -14.906 -18.141 1 98.06 300 TYR A C 1
ATOM 2404 O O . TYR A 1 300 ? 0.993 -15.625 -17.906 1 98.06 300 TYR A O 1
ATOM 2412 N N . PHE A 1 301 ? -0.053 -13.594 -17.859 1 98.5 301 PHE A N 1
ATOM 2413 C CA . PHE A 1 301 ? 0.902 -12.914 -17 1 98.5 301 PHE A CA 1
ATOM 2414 C C . PHE A 1 301 ? 0.225 -12.43 -15.719 1 98.5 301 PHE A C 1
ATOM 2416 O O . PHE A 1 301 ? -0.909 -11.945 -15.758 1 98.5 301 PHE A O 1
ATOM 2423 N N . ILE A 1 302 ? 0.884 -12.586 -14.633 1 98.88 302 ILE A N 1
ATOM 2424 C CA . ILE A 1 302 ? 0.648 -11.711 -13.484 1 98.88 302 ILE A CA 1
ATOM 2425 C C . ILE A 1 302 ? 1.812 -10.734 -13.328 1 98.88 302 ILE A C 1
ATOM 2427 O O . ILE A 1 302 ? 2.973 -11.148 -13.273 1 98.88 302 ILE A O 1
ATOM 2431 N N . ILE A 1 303 ? 1.461 -9.508 -13.328 1 98.88 303 ILE A N 1
ATOM 2432 C CA . ILE A 1 303 ? 2.461 -8.445 -13.289 1 98.88 303 ILE A CA 1
ATOM 2433 C C . ILE A 1 303 ? 2.346 -7.676 -11.977 1 98.88 303 ILE A C 1
ATOM 2435 O O . ILE A 1 303 ? 1.278 -7.156 -11.648 1 98.88 303 ILE A O 1
ATOM 2439 N N . TYR A 1 304 ? 3.441 -7.621 -11.258 1 98.88 304 TYR A N 1
ATOM 2440 C CA . TYR A 1 304 ? 3.506 -6.965 -9.953 1 98.88 304 TYR A CA 1
ATOM 2441 C C . TYR A 1 304 ? 4.273 -5.652 -10.039 1 98.88 304 TYR A C 1
ATOM 2443 O O . TYR A 1 304 ? 5.449 -5.637 -10.406 1 98.88 304 TYR A O 1
ATOM 2451 N N . LEU A 1 305 ? 3.598 -4.605 -9.688 1 98.38 305 LEU A N 1
ATOM 2452 C CA . LEU A 1 305 ? 4.254 -3.303 -9.695 1 98.38 305 LEU A CA 1
ATOM 2453 C C . LEU A 1 305 ? 4.453 -2.787 -8.273 1 98.38 305 LEU A C 1
ATOM 2455 O O . LEU A 1 305 ? 3.531 -2.828 -7.453 1 98.38 305 LEU A O 1
ATOM 2459 N N . ARG A 1 306 ? 5.605 -2.326 -8.062 1 96.5 306 ARG A N 1
ATOM 2460 C CA . ARG A 1 306 ? 5.922 -1.727 -6.773 1 96.5 306 ARG A CA 1
ATOM 2461 C C . ARG A 1 306 ? 5.25 -0.368 -6.621 1 96.5 306 ARG A C 1
ATOM 2463 O O . ARG A 1 306 ? 4.836 0.005 -5.52 1 96.5 306 ARG A O 1
ATOM 2470 N N . ASP A 1 307 ? 5.195 0.368 -7.68 1 95.88 307 ASP A N 1
ATOM 2471 C CA . ASP A 1 307 ? 4.637 1.717 -7.715 1 95.88 307 ASP A CA 1
ATOM 2472 C C . ASP A 1 307 ? 3.443 1.793 -8.664 1 95.88 307 ASP A C 1
ATOM 2474 O O . ASP A 1 307 ? 3.578 1.528 -9.859 1 95.88 307 ASP A O 1
ATOM 2478 N N . ILE A 1 308 ? 2.332 2.244 -8.148 1 95.38 308 ILE A N 1
ATOM 2479 C CA . ILE A 1 308 ? 1.09 2.234 -8.914 1 95.38 308 ILE A CA 1
ATOM 2480 C C . ILE A 1 308 ? 1.19 3.219 -10.07 1 95.38 308 ILE A C 1
ATOM 2482 O O . ILE A 1 308 ? 0.474 3.09 -11.07 1 95.38 308 ILE A O 1
ATOM 2486 N N . SER A 1 309 ? 2.059 4.18 -9.984 1 94.75 309 SER A N 1
ATOM 2487 C CA . SER A 1 309 ? 2.189 5.207 -11.016 1 94.75 309 SER A CA 1
ATOM 2488 C C . SER A 1 309 ? 2.773 4.629 -12.297 1 94.75 309 SER A C 1
ATOM 2490 O O . SER A 1 309 ? 2.74 5.277 -13.344 1 94.75 309 SER A O 1
ATOM 2492 N N . ASP A 1 310 ? 3.289 3.49 -12.242 1 96.75 310 ASP A N 1
ATOM 2493 C CA . ASP A 1 310 ? 3.916 2.867 -13.406 1 96.75 310 ASP A CA 1
ATOM 2494 C C . ASP A 1 310 ? 2.9 2.055 -14.211 1 96.75 310 ASP A C 1
ATOM 2496 O O . ASP A 1 310 ? 3.234 1.5 -15.258 1 96.75 310 ASP A O 1
ATOM 2500 N N . TYR A 1 311 ? 1.632 2.031 -13.773 1 97.31 311 TYR A N 1
ATOM 2501 C CA . TYR A 1 311 ? 0.602 1.178 -14.352 1 97.31 311 TYR A CA 1
ATOM 2502 C C . TYR A 1 311 ? 0.423 1.472 -15.836 1 97.31 311 TYR A C 1
ATOM 2504 O O . TYR A 1 311 ? 0.539 0.572 -16.672 1 97.31 311 TYR A O 1
ATOM 2512 N N . HIS A 1 312 ? 0.235 2.703 -16.172 1 95.81 312 HIS A N 1
ATOM 2513 C CA . HIS A 1 312 ? -0.105 3.041 -17.547 1 95.81 312 HIS A CA 1
ATOM 2514 C C . HIS A 1 312 ? 1.056 2.74 -18.5 1 95.81 312 HIS A C 1
ATOM 2516 O O . HIS A 1 312 ? 0.845 2.26 -19.609 1 95.81 312 HIS A O 1
ATOM 2522 N N . THR A 1 313 ? 2.25 2.996 -18 1 96.56 313 THR A N 1
ATOM 2523 C CA . THR A 1 313 ? 3.436 2.734 -18.812 1 96.56 313 THR A CA 1
ATOM 2524 C C . THR A 1 313 ? 3.559 1.244 -19.125 1 96.56 313 THR A C 1
ATOM 2526 O O . THR A 1 313 ? 3.719 0.858 -20.281 1 96.56 313 THR A O 1
ATOM 2529 N N . VAL A 1 314 ? 3.42 0.417 -18.125 1 97.94 314 VAL A N 1
ATOM 2530 C CA . VAL A 1 314 ? 3.586 -1.023 -18.297 1 97.94 314 VAL A CA 1
ATOM 2531 C C . VAL A 1 314 ? 2.41 -1.592 -19.078 1 97.94 314 VAL A C 1
ATOM 2533 O O . VAL A 1 314 ? 2.594 -2.447 -19.953 1 97.94 314 VAL A O 1
ATOM 2536 N N . ALA A 1 315 ? 1.208 -1.09 -18.766 1 97.81 315 ALA A N 1
ATOM 2537 C CA . ALA A 1 315 ? 0.024 -1.533 -19.5 1 97.81 315 ALA A CA 1
ATOM 2538 C C . ALA A 1 315 ? 0.171 -1.27 -21 1 97.81 315 ALA A C 1
ATOM 2540 O O . ALA A 1 315 ? -0.154 -2.129 -21.812 1 97.81 315 ALA A O 1
ATOM 2541 N N . LYS A 1 316 ? 0.65 -0.161 -21.328 1 97.12 316 LYS A N 1
ATOM 2542 C CA . LYS A 1 316 ? 0.841 0.203 -22.719 1 97.12 316 LYS A CA 1
ATOM 2543 C C . LYS A 1 316 ? 1.871 -0.704 -23.391 1 97.12 316 LYS A C 1
ATOM 2545 O O . LYS A 1 316 ? 1.663 -1.167 -24.516 1 97.12 316 LYS A O 1
ATOM 2550 N N . LEU A 1 317 ? 2.959 -0.96 -22.688 1 97.56 317 LEU A N 1
ATOM 2551 C CA . LEU A 1 317 ? 4.008 -1.823 -23.219 1 97.56 317 LEU A CA 1
ATOM 2552 C C . LEU A 1 317 ? 3.473 -3.227 -23.484 1 97.56 317 LEU A C 1
ATOM 2554 O O . LEU A 1 317 ? 3.686 -3.779 -24.562 1 97.56 317 LEU A O 1
ATOM 2558 N N . MET A 1 318 ? 2.793 -3.748 -22.547 1 98.12 318 MET A N 1
ATOM 2559 C CA . MET A 1 318 ? 2.287 -5.109 -22.672 1 98.12 318 MET A CA 1
ATOM 2560 C C . MET A 1 318 ? 1.228 -5.195 -23.766 1 98.12 318 MET A C 1
ATOM 2562 O O . MET A 1 318 ? 1.126 -6.207 -24.469 1 98.12 318 MET A O 1
ATOM 2566 N N . GLN A 1 319 ? 0.42 -4.164 -23.875 1 97.56 319 GLN A N 1
ATOM 2567 C CA . GLN A 1 319 ? -0.572 -4.117 -24.953 1 97.56 319 GLN A CA 1
ATOM 2568 C C . GLN A 1 319 ? 0.097 -4.105 -26.312 1 97.56 319 GLN A C 1
ATOM 2570 O O . GLN A 1 319 ? -0.406 -4.715 -27.266 1 97.56 319 GLN A O 1
ATOM 2575 N N . GLN A 1 320 ? 1.141 -3.447 -26.422 1 96.75 320 GLN A N 1
ATOM 2576 C CA . GLN A 1 320 ? 1.861 -3.316 -27.688 1 96.75 320 GLN A CA 1
ATOM 2577 C C . GLN A 1 320 ? 2.549 -4.625 -28.062 1 96.75 320 GLN A C 1
ATOM 2579 O O . GLN A 1 320 ? 2.529 -5.031 -29.219 1 96.75 320 GLN A O 1
ATOM 2584 N N . PHE A 1 321 ? 3.086 -5.34 -27.094 1 96 321 PHE A N 1
ATOM 2585 C CA . PHE A 1 321 ? 3.963 -6.461 -27.422 1 96 321 PHE A CA 1
ATOM 2586 C C . PHE A 1 321 ? 3.217 -7.785 -27.297 1 96 321 PHE A C 1
ATOM 2588 O O . PHE A 1 321 ? 3.529 -8.75 -28 1 96 321 PHE A O 1
ATOM 2595 N N . TYR A 1 322 ? 2.291 -7.805 -26.375 1 96.94 322 TYR A N 1
ATOM 2596 C CA . TYR A 1 322 ? 1.594 -9.062 -26.109 1 96.94 322 TYR A CA 1
ATOM 2597 C C . TYR A 1 322 ? 0.099 -8.828 -25.938 1 96.94 322 TYR A C 1
ATOM 2599 O O . TYR A 1 322 ? -0.487 -9.258 -24.938 1 96.94 322 TYR A O 1
ATOM 2607 N N . PRO A 1 323 ? -0.495 -8.258 -26.922 1 96.19 323 PRO A N 1
ATOM 2608 C CA . PRO A 1 323 ? -1.915 -7.926 -26.781 1 96.19 323 PRO A CA 1
ATOM 2609 C C . PRO A 1 323 ? -2.799 -9.164 -26.641 1 96.19 323 PRO A C 1
ATOM 2611 O O . PRO A 1 323 ? -3.887 -9.078 -26.062 1 96.19 323 PRO A O 1
ATOM 2614 N N . GLN A 1 324 ? -2.348 -10.297 -27.031 1 95.31 324 GLN A N 1
ATOM 2615 C CA . GLN A 1 324 ? -3.197 -11.484 -27.094 1 95.31 324 GLN A CA 1
ATOM 2616 C C . GLN A 1 324 ? -3.105 -12.281 -25.797 1 95.31 324 GLN A C 1
ATOM 2618 O O . GLN A 1 324 ? -3.904 -13.195 -25.562 1 95.31 324 GLN A O 1
ATOM 2623 N N . ILE A 1 325 ? -2.15 -12.055 -24.969 1 97.06 325 ILE A N 1
ATOM 2624 C CA . ILE A 1 325 ? -1.944 -12.836 -23.75 1 97.06 325 ILE A CA 1
ATOM 2625 C C . ILE A 1 325 ? -2.691 -12.188 -22.594 1 97.06 325 ILE A C 1
ATOM 2627 O O . ILE A 1 325 ? -2.438 -11.031 -22.25 1 97.06 325 ILE A O 1
ATOM 2631 N N . PRO A 1 326 ? -3.645 -12.922 -21.969 1 97.19 326 PRO A N 1
ATOM 2632 C CA . PRO A 1 326 ? -4.301 -12.383 -20.781 1 97.19 326 PRO A CA 1
ATOM 2633 C C . PRO A 1 326 ? -3.311 -11.945 -19.703 1 97.19 326 PRO A C 1
ATOM 2635 O O . PRO A 1 326 ? -2.281 -12.602 -19.5 1 97.19 326 PRO A O 1
ATOM 2638 N N . ARG A 1 327 ? -3.598 -10.836 -19.078 1 98.25 327 ARG A N 1
ATOM 2639 C CA . ARG A 1 327 ? -2.697 -10.367 -18.031 1 98.25 327 ARG A CA 1
ATOM 2640 C C . ARG A 1 327 ? -3.461 -9.586 -16.953 1 98.25 327 ARG A C 1
ATOM 2642 O O . ARG A 1 327 ? -4.535 -9.047 -17.234 1 98.25 327 ARG A O 1
ATOM 2649 N N . ILE A 1 328 ? -2.936 -9.578 -15.812 1 98.44 328 ILE A N 1
ATOM 2650 C CA . ILE A 1 328 ? -3.391 -8.695 -14.734 1 98.44 328 ILE A CA 1
ATOM 2651 C C . ILE A 1 328 ? -2.195 -7.973 -14.125 1 98.44 328 ILE A C 1
ATOM 2653 O O . ILE A 1 328 ? -1.123 -8.555 -13.961 1 98.44 328 ILE A O 1
ATOM 2657 N N . ILE A 1 329 ? -2.346 -6.711 -13.914 1 98.81 329 ILE A N 1
ATOM 2658 C CA . ILE A 1 329 ? -1.344 -5.887 -13.25 1 98.81 329 ILE A CA 1
ATOM 2659 C C . ILE A 1 329 ? -1.845 -5.488 -11.859 1 98.81 329 ILE A C 1
ATOM 2661 O O . ILE A 1 329 ? -2.912 -4.887 -11.727 1 98.81 329 ILE A O 1
ATOM 2665 N N . VAL A 1 330 ? -1.092 -5.824 -10.859 1 98.81 330 VAL A N 1
ATOM 2666 C CA . VAL A 1 330 ? -1.522 -5.566 -9.484 1 98.81 330 VAL A CA 1
ATOM 2667 C C . VAL A 1 330 ? -0.436 -4.793 -8.742 1 98.81 330 VAL A C 1
ATOM 2669 O O . VAL A 1 330 ? 0.722 -4.777 -9.164 1 98.81 330 VAL A O 1
ATOM 2672 N N . GLU A 1 331 ? -0.854 -4.113 -7.719 1 98.31 331 GLU A N 1
ATOM 2673 C CA . GLU A 1 331 ? 0.095 -3.49 -6.801 1 98.31 331 GLU A CA 1
ATOM 2674 C C . GLU A 1 331 ? 0.669 -4.512 -5.82 1 98.31 331 GLU A C 1
ATOM 2676 O O . GLU A 1 331 ? -0.061 -5.07 -5 1 98.31 331 GLU A O 1
ATOM 2681 N N . ALA A 1 332 ? 1.926 -4.727 -5.883 1 98.25 332 ALA A N 1
ATOM 2682 C CA . ALA A 1 332 ? 2.662 -5.578 -4.953 1 98.25 332 ALA A CA 1
ATOM 2683 C C . ALA A 1 332 ? 4.145 -5.211 -4.93 1 98.25 332 ALA A C 1
ATOM 2685 O O . ALA A 1 332 ? 4.801 -5.195 -5.973 1 98.25 332 ALA A O 1
ATOM 2686 N N . LYS A 1 333 ? 4.641 -4.93 -3.777 1 96.25 333 LYS A N 1
ATOM 2687 C CA . LYS A 1 333 ? 6.051 -4.574 -3.664 1 96.25 333 LYS A CA 1
ATOM 2688 C C . LYS A 1 333 ? 6.945 -5.789 -3.906 1 96.25 333 LYS A C 1
ATOM 2690 O O . LYS A 1 333 ? 6.645 -6.891 -3.441 1 96.25 333 LYS A O 1
ATOM 2695 N N . VAL A 1 334 ? 7.961 -5.598 -4.668 1 95.06 334 VAL A N 1
ATOM 2696 C CA . VAL A 1 334 ? 8.969 -6.625 -4.91 1 95.06 334 VAL A CA 1
ATOM 2697 C C . VAL A 1 334 ? 9.938 -6.691 -3.725 1 95.06 334 VAL A C 1
ATOM 2699 O O . VAL A 1 334 ? 10.117 -5.703 -3.008 1 95.06 334 VAL A O 1
ATOM 2702 N N . CYS A 1 335 ? 10.523 -7.805 -3.475 1 90.44 335 CYS A N 1
ATOM 2703 C CA . CYS A 1 335 ? 11.305 -8.094 -2.277 1 90.44 335 CYS A CA 1
ATOM 2704 C C . CYS A 1 335 ? 12.492 -7.148 -2.166 1 90.44 335 CYS A C 1
ATOM 2706 O O . CYS A 1 335 ? 12.883 -6.754 -1.064 1 90.44 335 CYS A O 1
ATOM 2708 N N . ARG A 1 336 ? 13.156 -6.754 -3.264 1 90.56 336 ARG A N 1
ATOM 2709 C CA . ARG A 1 336 ? 14.203 -5.734 -3.285 1 90.56 336 ARG A CA 1
ATOM 2710 C C . ARG A 1 336 ? 13.68 -4.43 -3.877 1 90.56 336 ARG A C 1
ATOM 2712 O O . ARG A 1 336 ? 13.172 -4.41 -5 1 90.56 336 ARG A O 1
ATOM 2719 N N . PRO A 1 337 ? 13.891 -3.379 -3.17 1 89.62 337 PRO A N 1
ATOM 2720 C CA . PRO A 1 337 ? 13.273 -2.123 -3.594 1 89.62 337 PRO A CA 1
ATOM 2721 C C . PRO A 1 337 ? 13.758 -1.656 -4.965 1 89.62 337 PRO A C 1
ATOM 2723 O O . PRO A 1 337 ? 13.039 -0.944 -5.668 1 89.62 337 PRO A O 1
ATOM 2726 N N . GLY A 1 338 ? 14.891 -2.115 -5.328 1 92.12 338 GLY A N 1
ATOM 2727 C CA . GLY A 1 338 ? 15.414 -1.713 -6.621 1 92.12 338 GLY A CA 1
ATOM 2728 C C . GLY A 1 338 ? 14.641 -2.299 -7.789 1 92.12 338 GLY A C 1
ATOM 2729 O O . GLY A 1 338 ? 14.727 -1.798 -8.914 1 92.12 338 GLY A O 1
ATOM 2730 N N . TRP A 1 339 ? 13.984 -3.312 -7.582 1 95.12 339 TRP A N 1
ATOM 2731 C CA . TRP A 1 339 ? 13.102 -3.881 -8.602 1 95.12 339 TRP A CA 1
ATOM 2732 C C . TRP A 1 339 ? 11.742 -3.201 -8.586 1 95.12 339 TRP A C 1
ATOM 2734 O O . TRP A 1 339 ? 11.008 -3.283 -7.594 1 95.12 339 TRP A O 1
ATOM 2744 N N . LEU A 1 340 ? 11.414 -2.602 -9.664 1 96.94 340 LEU A N 1
ATOM 2745 C CA . LEU A 1 340 ? 10.18 -1.832 -9.789 1 96.94 340 LEU A CA 1
ATOM 2746 C C . LEU A 1 340 ? 9.031 -2.719 -10.25 1 96.94 340 LEU A C 1
ATOM 2748 O O . LEU A 1 340 ? 7.859 -2.354 -10.109 1 96.94 340 LEU A O 1
ATOM 2752 N N . ILE A 1 341 ? 9.367 -3.84 -10.797 1 98.31 341 ILE A N 1
ATOM 2753 C CA . ILE A 1 341 ? 8.398 -4.723 -11.438 1 98.31 341 ILE A CA 1
ATOM 2754 C C . ILE A 1 341 ? 8.867 -6.168 -11.328 1 98.31 341 ILE A C 1
ATOM 2756 O O . ILE A 1 341 ? 10.07 -6.445 -11.375 1 98.31 341 ILE A O 1
ATOM 2760 N N . GLU A 1 342 ? 7.965 -7.055 -11.086 1 98.31 342 GLU A N 1
ATOM 2761 C CA . GLU A 1 342 ? 8.133 -8.5 -11.156 1 98.31 342 GLU A CA 1
ATOM 2762 C C . GLU A 1 342 ? 6.984 -9.156 -11.914 1 98.31 342 GLU A C 1
ATOM 2764 O O . GLU A 1 342 ? 5.859 -8.656 -11.898 1 98.31 342 GLU A O 1
ATOM 2769 N N . MET A 1 343 ? 7.285 -10.219 -12.711 1 98.5 343 MET A N 1
ATOM 2770 C CA . MET A 1 343 ? 6.246 -10.938 -13.445 1 98.5 343 MET A CA 1
ATOM 2771 C C . MET A 1 343 ? 6.383 -12.438 -13.25 1 98.5 343 MET A C 1
ATOM 2773 O O . MET A 1 343 ? 7.484 -12.945 -13.016 1 98.5 343 MET A O 1
ATOM 2777 N N . GLU A 1 344 ? 5.312 -13.078 -13.219 1 98.44 344 GLU A N 1
ATOM 2778 C CA . GLU A 1 344 ? 5.266 -14.531 -13.367 1 98.44 344 GLU A CA 1
ATOM 2779 C C . GLU A 1 344 ? 4.293 -14.938 -14.469 1 98.44 344 GLU A C 1
ATOM 2781 O O . GLU A 1 344 ? 3.484 -14.133 -14.93 1 98.44 344 GLU A O 1
ATOM 2786 N N . CYS A 1 345 ? 4.477 -16.156 -14.938 1 98.19 345 CYS A N 1
ATOM 2787 C CA . CYS A 1 345 ? 3.562 -16.641 -15.969 1 98.19 345 CYS A CA 1
ATOM 2788 C C . CYS A 1 345 ? 3.51 -18.156 -15.992 1 98.19 345 CYS A C 1
ATOM 2790 O O . CYS A 1 345 ? 4.344 -18.828 -15.375 1 98.19 345 CYS A O 1
ATOM 2792 N N . ILE A 1 346 ? 2.48 -18.625 -16.531 1 97.62 346 ILE A N 1
ATOM 2793 C CA . ILE A 1 346 ? 2.316 -20.031 -16.891 1 97.62 346 ILE A CA 1
ATOM 2794 C C . ILE A 1 346 ? 2.273 -20.172 -18.406 1 97.62 346 ILE A C 1
ATOM 2796 O O . ILE A 1 346 ? 1.657 -19.359 -19.094 1 97.62 346 ILE A O 1
ATOM 2800 N N . ALA A 1 347 ? 2.982 -21.141 -18.922 1 97.31 347 ALA A N 1
ATOM 2801 C CA . ALA A 1 347 ? 2.951 -21.453 -20.344 1 97.31 347 ALA A CA 1
ATOM 2802 C C . ALA A 1 347 ? 2.523 -22.891 -20.578 1 97.31 347 ALA A C 1
ATOM 2804 O O . ALA A 1 347 ? 2.52 -23.703 -19.641 1 97.31 347 ALA A O 1
ATOM 2805 N N . GLY A 1 348 ? 2.029 -23.203 -21.766 1 94.62 348 GLY A N 1
ATOM 2806 C CA . GLY A 1 348 ? 1.585 -24.547 -22.125 1 94.62 348 GLY A CA 1
ATOM 2807 C C . GLY A 1 348 ? 1.813 -24.875 -23.594 1 94.62 348 GLY A C 1
ATOM 2808 O O . GLY A 1 348 ? 1.663 -24.016 -24.453 1 94.62 348 GLY A O 1
ATOM 2809 N N . LYS A 1 349 ? 2.223 -26.141 -23.734 1 90.88 349 LYS A N 1
ATOM 2810 C CA . LYS A 1 349 ? 2.428 -26.688 -25.062 1 90.88 349 LYS A CA 1
ATOM 2811 C C . LYS A 1 349 ? 1.841 -28.094 -25.188 1 90.88 349 LYS A C 1
ATOM 2813 O O . LYS A 1 349 ? 1.936 -28.891 -24.25 1 90.88 349 LYS A O 1
ATOM 2818 N N . GLU A 1 350 ? 1.213 -28.344 -26.359 1 86.12 350 GLU A N 1
ATOM 2819 C CA . GLU A 1 350 ? 0.78 -29.703 -26.672 1 86.12 350 GLU A CA 1
ATOM 2820 C C . GLU A 1 350 ? 1.749 -30.375 -27.641 1 86.12 350 GLU A C 1
ATOM 2822 O O . GLU A 1 350 ? 2.225 -29.766 -28.594 1 86.12 350 GLU A O 1
ATOM 2827 N N . LEU A 1 351 ? 2.188 -31.594 -27.203 1 82.06 351 LEU A N 1
ATOM 2828 C CA . LEU A 1 351 ? 3.111 -32.375 -28.031 1 82.06 351 LEU A CA 1
ATOM 2829 C C . LEU A 1 351 ? 2.459 -33.656 -28.516 1 82.06 351 LEU A C 1
ATOM 2831 O O . LEU A 1 351 ? 1.66 -34.25 -27.812 1 82.06 351 LEU A O 1
ATOM 2835 N N . CYS A 1 352 ? 2.514 -33.938 -29.922 1 70.69 352 CYS A N 1
ATOM 2836 C CA . CYS A 1 352 ? 2.061 -35.188 -30.484 1 70.69 352 CYS A CA 1
ATOM 2837 C C . CYS A 1 352 ? 3.242 -36.094 -30.812 1 70.69 352 CYS A C 1
ATOM 2839 O O . CYS A 1 352 ? 4.223 -35.656 -31.406 1 70.69 352 CYS A O 1
ATOM 2841 N N . SER A 1 353 ? 3.443 -37.25 -30.031 1 58.66 353 SER A N 1
ATOM 2842 C CA . SER A 1 353 ? 4.477 -38.188 -30.422 1 58.66 353 SER A CA 1
ATOM 2843 C C . SER A 1 353 ? 4.086 -38.938 -31.688 1 58.66 353 SER A C 1
ATOM 2845 O O . SER A 1 353 ? 2.959 -39.438 -31.812 1 58.66 353 SER A O 1
ATOM 2847 N N . THR A 1 354 ? 4.609 -38.562 -32.781 1 49.31 354 THR A N 1
ATOM 2848 C CA . THR A 1 354 ? 4.457 -39.438 -33.938 1 49.31 354 THR A CA 1
ATOM 2849 C C . THR A 1 354 ? 5.238 -40.719 -33.781 1 49.31 354 THR A C 1
ATOM 2851 O O . THR A 1 354 ? 6.41 -40.719 -33.375 1 49.31 354 THR A O 1
ATOM 2854 N N . GLU A 1 355 ? 4.5 -41.938 -33.75 1 44.38 355 GLU A N 1
ATOM 2855 C CA . GLU A 1 355 ? 5.215 -43.156 -34.094 1 44.38 355 GLU A CA 1
ATOM 2856 C C . GLU A 1 355 ? 5.816 -43.031 -35.5 1 44.38 355 GLU A C 1
ATOM 2858 O O . GLU A 1 355 ? 5.18 -42.5 -36.406 1 44.38 355 GLU A O 1
ATOM 2863 N N . MET B 1 1 ? -0.043 37.375 4.621 1 80.06 1 MET B N 1
ATOM 2864 C CA . MET B 1 1 ? -1.056 36.406 4.227 1 80.06 1 MET B CA 1
ATOM 2865 C C . MET B 1 1 ? -0.41 35.094 3.812 1 80.06 1 MET B C 1
ATOM 2867 O O . MET B 1 1 ? 0.61 35.094 3.121 1 80.06 1 MET B O 1
ATOM 2871 N N . ASP B 1 2 ? -0.981 34.062 4.32 1 89.62 2 ASP B N 1
ATOM 2872 C CA . ASP B 1 2 ? -0.493 32.719 3.979 1 89.62 2 ASP B CA 1
ATOM 2873 C C . ASP B 1 2 ? -1.065 32.25 2.641 1 89.62 2 ASP B C 1
ATOM 2875 O O . ASP B 1 2 ? -2.23 32.531 2.332 1 89.62 2 ASP B O 1
ATOM 2879 N N . LYS B 1 3 ? -0.247 31.703 1.87 1 93.94 3 LYS B N 1
ATOM 2880 C CA . LYS B 1 3 ? -0.673 31.109 0.604 1 93.94 3 LYS B CA 1
ATOM 2881 C C . LYS B 1 3 ? -0.222 29.656 0.496 1 93.94 3 LYS B C 1
ATOM 2883 O O . LYS B 1 3 ? 0.901 29.328 0.876 1 93.94 3 LYS B O 1
ATOM 2888 N N . TYR B 1 4 ? -1.139 28.828 0.069 1 96.81 4 TYR B N 1
ATOM 2889 C CA . TYR B 1 4 ? -0.854 27.406 -0.103 1 96.81 4 TYR B CA 1
ATOM 2890 C C . TYR B 1 4 ? -1.067 26.969 -1.55 1 96.81 4 TYR B C 1
ATOM 2892 O O . TYR B 1 4 ? -2.035 27.391 -2.191 1 96.81 4 TYR B O 1
ATOM 2900 N N . ILE B 1 5 ? -0.153 26.156 -2.064 1 97.5 5 ILE B N 1
ATOM 2901 C CA . ILE B 1 5 ? -0.339 25.578 -3.385 1 97.5 5 ILE B CA 1
ATOM 2902 C C . ILE B 1 5 ? 0.108 24.109 -3.365 1 97.5 5 ILE B C 1
ATOM 2904 O O . ILE B 1 5 ? 0.882 23.703 -2.496 1 97.5 5 ILE B O 1
ATOM 2908 N N . ILE B 1 6 ? -0.404 23.375 -4.25 1 98.31 6 ILE B N 1
ATOM 2909 C CA . ILE B 1 6 ? -0.007 22 -4.469 1 98.31 6 ILE B CA 1
ATOM 2910 C C . ILE B 1 6 ? 0.558 21.844 -5.879 1 98.31 6 ILE B C 1
ATOM 2912 O O . ILE B 1 6 ? -0.073 22.25 -6.855 1 98.31 6 ILE B O 1
ATOM 2916 N N . LEU B 1 7 ? 1.757 21.328 -5.965 1 98.38 7 LEU B N 1
ATOM 2917 C CA . LEU B 1 7 ? 2.441 21.141 -7.238 1 98.38 7 LEU B CA 1
ATOM 2918 C C . LEU B 1 7 ? 2.674 19.656 -7.516 1 98.38 7 LEU B C 1
ATOM 2920 O O . LEU B 1 7 ? 3.172 18.922 -6.652 1 98.38 7 LEU B O 1
ATOM 2924 N N . SER B 1 8 ? 2.268 19.203 -8.648 1 97.75 8 SER B N 1
ATOM 2925 C CA . SER B 1 8 ? 2.512 17.844 -9.117 1 97.75 8 SER B CA 1
ATOM 2926 C C . SER B 1 8 ? 3.031 17.844 -10.555 1 97.75 8 SER B C 1
ATOM 2928 O O . SER B 1 8 ? 2.527 18.578 -11.406 1 97.75 8 SER B O 1
ATOM 2930 N N . PRO B 1 9 ? 4.043 17.078 -10.758 1 96.69 9 PRO B N 1
ATOM 2931 C CA . PRO B 1 9 ? 4.465 16.938 -12.156 1 96.69 9 PRO B CA 1
ATOM 2932 C C . PRO B 1 9 ? 3.502 16.094 -12.984 1 96.69 9 PRO B C 1
ATOM 2934 O O . PRO B 1 9 ? 2.619 15.43 -12.43 1 96.69 9 PRO B O 1
ATOM 2937 N N . GLU B 1 10 ? 3.736 16.172 -14.273 1 87.06 10 GLU B N 1
ATOM 2938 C CA . GLU B 1 10 ? 2.984 15.289 -15.148 1 87.06 10 GLU B CA 1
ATOM 2939 C C . GLU B 1 10 ? 3.354 13.828 -14.906 1 87.06 10 GLU B C 1
ATOM 2941 O O . GLU B 1 10 ? 4.48 13.523 -14.508 1 87.06 10 GLU B O 1
ATOM 2946 N N . ALA B 1 11 ? 2.389 13.031 -15.125 1 80.94 11 ALA B N 1
ATOM 2947 C CA . ALA B 1 11 ? 2.586 11.594 -14.953 1 80.94 11 ALA B CA 1
ATOM 2948 C C . ALA B 1 11 ? 3.383 11 -16.109 1 80.94 11 ALA B C 1
ATOM 2950 O O . ALA B 1 11 ? 2.85 10.227 -16.922 1 80.94 11 ALA B O 1
ATOM 2951 N N . LYS B 1 12 ? 4.602 11.547 -16.422 1 80.88 12 LYS B N 1
ATOM 2952 C CA . LYS B 1 12 ? 5.449 11.078 -17.516 1 80.88 12 LYS B CA 1
ATOM 2953 C C . LYS B 1 12 ? 6.926 11.289 -17.188 1 80.88 12 LYS B C 1
ATOM 2955 O O . LYS B 1 12 ? 7.277 12.203 -16.438 1 80.88 12 LYS B O 1
ATOM 2960 N N . GLY B 1 13 ? 7.652 10.414 -17.672 1 85.25 13 GLY B N 1
ATOM 2961 C CA . GLY B 1 13 ? 9.094 10.578 -17.547 1 85.25 13 GLY B CA 1
ATOM 2962 C C . GLY B 1 13 ? 9.672 9.883 -16.328 1 85.25 13 GLY B C 1
ATOM 2963 O O . GLY B 1 13 ? 8.938 9.273 -15.555 1 85.25 13 GLY B O 1
ATOM 2964 N N . SER B 1 14 ? 11 9.914 -16.25 1 91 14 SER B N 1
ATOM 2965 C CA . SER B 1 14 ? 11.703 9.344 -15.109 1 91 14 SER B CA 1
ATOM 2966 C C . SER B 1 14 ? 11.414 10.141 -13.836 1 91 14 SER B C 1
ATOM 2968 O O . SER B 1 14 ? 10.867 11.242 -13.891 1 91 14 SER B O 1
ATOM 2970 N N . PHE B 1 15 ? 11.766 9.562 -12.758 1 95.5 15 PHE B N 1
ATOM 2971 C CA . PHE B 1 15 ? 11.609 10.281 -11.492 1 95.5 15 PHE B CA 1
ATOM 2972 C C . PHE B 1 15 ? 12.43 11.562 -11.492 1 95.5 15 PHE B C 1
ATOM 2974 O O . PHE B 1 15 ? 11.961 12.602 -11.023 1 95.5 15 PHE B O 1
ATOM 2981 N N . ASN B 1 16 ? 13.578 11.508 -12.008 1 94.94 16 ASN B N 1
ATOM 2982 C CA . ASN B 1 16 ? 14.43 12.688 -12.094 1 94.94 16 ASN B CA 1
ATOM 2983 C C . ASN B 1 16 ? 13.789 13.773 -12.961 1 94.94 16 ASN B C 1
ATOM 2985 O O . ASN B 1 16 ? 13.914 14.961 -12.656 1 94.94 16 ASN B O 1
ATOM 2989 N N . ASP B 1 17 ? 13.18 13.383 -14.055 1 95.44 17 ASP B N 1
ATOM 2990 C CA . ASP B 1 17 ? 12.461 14.344 -14.891 1 95.44 17 ASP B CA 1
ATOM 2991 C C . ASP B 1 17 ? 11.367 15.047 -14.102 1 95.44 17 ASP B C 1
ATOM 2993 O O . ASP B 1 17 ? 11.156 16.25 -14.258 1 95.44 17 ASP B O 1
ATOM 2997 N N . ARG B 1 18 ? 10.758 14.297 -13.328 1 96.88 18 ARG B N 1
ATOM 2998 C CA . ARG B 1 18 ? 9.664 14.828 -12.516 1 96.88 18 ARG B CA 1
ATOM 2999 C C . ARG B 1 18 ? 10.18 15.812 -11.477 1 96.88 18 ARG B C 1
ATOM 3001 O O . ARG B 1 18 ? 9.57 16.859 -11.242 1 96.88 18 ARG B O 1
ATOM 3008 N N . LEU B 1 19 ? 11.297 15.492 -10.844 1 98.06 19 LEU B N 1
ATOM 3009 C CA . LEU B 1 19 ? 11.914 16.391 -9.875 1 98.06 19 LEU B CA 1
ATOM 3010 C C . LEU B 1 19 ? 12.352 17.688 -10.547 1 98.06 19 LEU B C 1
ATOM 3012 O O . LEU B 1 19 ? 12.195 18.766 -9.977 1 98.06 19 LEU B O 1
ATOM 3016 N N . ASN B 1 20 ? 12.859 17.578 -11.75 1 97.5 20 ASN B N 1
ATOM 3017 C CA . ASN B 1 20 ? 13.273 18.766 -12.492 1 97.5 20 ASN B CA 1
ATOM 3018 C C . ASN B 1 20 ? 12.078 19.656 -12.828 1 97.5 20 ASN B C 1
ATOM 3020 O O . ASN B 1 20 ? 12.18 20.891 -12.758 1 97.5 20 ASN B O 1
ATOM 3024 N N . PHE B 1 21 ? 11.047 19.016 -13.227 1 97.69 21 PHE B N 1
ATOM 3025 C CA . PHE B 1 21 ? 9.82 19.75 -13.484 1 97.69 21 PHE B CA 1
ATOM 3026 C C . PHE B 1 21 ? 9.398 20.547 -12.258 1 97.69 21 PHE B C 1
ATOM 3028 O O . PHE B 1 21 ? 9.086 21.734 -12.352 1 97.69 21 PHE B O 1
ATOM 3035 N N . LEU B 1 22 ? 9.391 19.906 -11.125 1 98.31 22 LEU B N 1
ATOM 3036 C CA . LEU B 1 22 ? 8.984 20.547 -9.883 1 98.31 22 LEU B CA 1
ATOM 3037 C C . LEU B 1 22 ? 9.953 21.672 -9.5 1 98.31 22 LEU B C 1
ATOM 3039 O O . LEU B 1 22 ? 9.547 22.688 -8.945 1 98.31 22 LEU B O 1
ATOM 3043 N N . TYR B 1 23 ? 11.227 21.422 -9.758 1 98.38 23 TYR B N 1
ATOM 3044 C CA . TYR B 1 23 ? 12.234 22.438 -9.508 1 98.38 23 TYR B CA 1
ATOM 3045 C C . TYR B 1 23 ? 11.914 23.719 -10.258 1 98.38 23 TYR B C 1
ATOM 3047 O O . TYR B 1 23 ? 11.906 24.812 -9.672 1 98.38 23 TYR B O 1
ATOM 3055 N N . LEU B 1 24 ? 11.633 23.609 -11.516 1 98 24 LEU B N 1
ATOM 3056 C CA . LEU B 1 24 ? 11.336 24.766 -12.352 1 98 24 LEU B CA 1
ATOM 3057 C C . LEU B 1 24 ? 10.031 25.422 -11.922 1 98 24 LEU B C 1
ATOM 3059 O O . LEU B 1 24 ? 9.961 26.656 -11.789 1 98 24 LEU B O 1
ATOM 3063 N N . LYS B 1 25 ? 9.023 24.625 -11.703 1 98 25 LYS B N 1
ATOM 3064 C CA . LYS B 1 25 ? 7.711 25.156 -11.336 1 98 25 LYS B CA 1
ATOM 3065 C C . LYS B 1 25 ? 7.758 25.859 -9.992 1 98 25 LYS B C 1
ATOM 3067 O O . LYS B 1 25 ? 7.191 26.938 -9.836 1 98 25 LYS B O 1
ATOM 3072 N N . LEU B 1 26 ? 8.367 25.219 -8.992 1 98.12 26 LEU B N 1
ATOM 3073 C CA . LEU B 1 26 ? 8.469 25.812 -7.668 1 98.12 26 LEU B CA 1
ATOM 3074 C C . LEU B 1 26 ? 9.32 27.078 -7.703 1 98.12 26 LEU B C 1
ATOM 3076 O O . LEU B 1 26 ? 8.977 28.078 -7.07 1 98.12 26 LEU B O 1
ATOM 3080 N N . GLY B 1 27 ? 10.414 26.984 -8.398 1 97.94 27 GLY B N 1
ATOM 3081 C CA . GLY B 1 27 ? 11.25 28.172 -8.547 1 97.94 27 GLY B CA 1
ATOM 3082 C C . GLY B 1 27 ? 10.492 29.375 -9.086 1 97.94 27 GLY B C 1
ATOM 3083 O O . GLY B 1 27 ? 10.578 30.469 -8.523 1 97.94 27 GLY B O 1
ATOM 3084 N N . ASN B 1 28 ? 9.797 29.156 -10.172 1 97.75 28 ASN B N 1
ATOM 3085 C CA . ASN B 1 28 ? 8.992 30.219 -10.766 1 97.75 28 ASN B CA 1
ATOM 3086 C C . ASN B 1 28 ? 7.953 30.75 -9.781 1 97.75 28 ASN B C 1
ATOM 3088 O O . ASN B 1 28 ? 7.719 31.953 -9.703 1 97.75 28 ASN B O 1
ATOM 3092 N N . PHE B 1 29 ? 7.352 29.859 -9.133 1 97.88 29 PHE B N 1
ATOM 3093 C CA . PHE B 1 29 ? 6.344 30.234 -8.148 1 97.88 29 PHE B CA 1
ATOM 3094 C C . PHE B 1 29 ? 6.957 31.094 -7.043 1 97.88 29 PHE B C 1
ATOM 3096 O O . PHE B 1 29 ? 6.402 32.125 -6.672 1 97.88 29 PHE B O 1
ATOM 3103 N N . LEU B 1 30 ? 8.07 30.656 -6.477 1 97.19 30 LEU B N 1
ATOM 3104 C CA . LEU B 1 30 ? 8.711 31.359 -5.375 1 97.19 30 LEU B CA 1
ATOM 3105 C C . LEU B 1 30 ? 9.18 32.75 -5.82 1 97.19 30 LEU B C 1
ATOM 3107 O O . LEU B 1 30 ? 9.141 33.688 -5.039 1 97.19 30 LEU B O 1
ATOM 3111 N N . ASP B 1 31 ? 9.594 32.875 -7.043 1 96.81 31 ASP B N 1
ATOM 3112 C CA . ASP B 1 31 ? 9.977 34.188 -7.582 1 96.81 31 ASP B CA 1
ATOM 3113 C C . ASP B 1 31 ? 8.797 35.156 -7.574 1 96.81 31 ASP B C 1
ATOM 3115 O O . ASP B 1 31 ? 8.945 36.312 -7.219 1 96.81 31 ASP B O 1
ATOM 3119 N N . THR B 1 32 ? 7.758 34.625 -8.008 1 96.88 32 THR B N 1
ATOM 3120 C CA . THR B 1 32 ? 6.547 35.438 -8.023 1 96.88 32 THR B CA 1
ATOM 3121 C C . THR B 1 32 ? 6.137 35.812 -6.605 1 96.88 32 THR B C 1
ATOM 3123 O O . THR B 1 32 ? 5.727 36.938 -6.355 1 96.88 32 THR B O 1
ATOM 3126 N N . GLU B 1 33 ? 6.195 34.875 -5.715 1 96.06 33 GLU B N 1
ATOM 3127 C CA . GLU B 1 33 ? 5.824 35.125 -4.32 1 96.06 33 GLU B CA 1
ATOM 3128 C C . GLU B 1 33 ? 6.746 36.156 -3.678 1 96.06 33 GLU B C 1
ATOM 3130 O O . GLU B 1 33 ? 6.309 36.938 -2.848 1 96.06 33 GLU B O 1
ATOM 3135 N N . LYS B 1 34 ? 7.926 36.156 -4.02 1 94.25 34 LYS B N 1
ATOM 3136 C CA . LYS B 1 34 ? 8.883 37.125 -3.494 1 94.25 34 LYS B CA 1
ATOM 3137 C C . LYS B 1 34 ? 8.477 38.562 -3.857 1 94.25 34 LYS B C 1
ATOM 3139 O O . LYS B 1 34 ? 8.672 39.469 -3.068 1 94.25 34 LYS B O 1
ATOM 3144 N N . LEU B 1 35 ? 8.008 38.688 -5.004 1 94.25 35 LEU B N 1
ATOM 3145 C CA . LEU B 1 35 ? 7.555 40 -5.449 1 94.25 35 LEU B CA 1
ATOM 3146 C C . LEU B 1 35 ? 6.383 40.469 -4.602 1 94.25 35 LEU B C 1
ATOM 3148 O O . LEU B 1 35 ? 6.145 41.688 -4.496 1 94.25 35 LEU B O 1
ATOM 3152 N N . GLU B 1 36 ? 5.715 39.625 -4.043 1 91.81 36 GLU B N 1
ATOM 3153 C CA . GLU B 1 36 ? 4.578 39.969 -3.189 1 91.81 36 GLU B CA 1
ATOM 3154 C C . GLU B 1 36 ? 4.969 39.906 -1.715 1 91.81 36 GLU B C 1
ATOM 3156 O O . GLU B 1 36 ? 4.102 39.875 -0.84 1 91.81 36 GLU B O 1
ATOM 3161 N N . ASN B 1 37 ? 6.223 39.781 -1.416 1 91.69 37 ASN B N 1
ATOM 3162 C CA . ASN B 1 37 ? 6.82 39.844 -0.085 1 91.69 37 ASN B CA 1
ATOM 3163 C C . ASN B 1 37 ? 6.508 38.562 0.709 1 91.69 37 ASN B C 1
ATOM 3165 O O . ASN B 1 37 ? 6.336 38.625 1.928 1 91.69 37 ASN B O 1
ATOM 3169 N N . ARG B 1 38 ? 6.332 37.469 0.023 1 93.75 38 ARG B N 1
ATOM 3170 C CA . ARG B 1 38 ? 6.16 36.188 0.682 1 93.75 38 ARG B CA 1
ATOM 3171 C C . ARG B 1 38 ? 7.391 35.312 0.489 1 93.75 38 ARG B C 1
ATOM 3173 O O . ARG B 1 38 ? 8.062 35.375 -0.542 1 93.75 38 ARG B O 1
ATOM 3180 N N . THR B 1 39 ? 7.605 34.5 1.505 1 92.88 39 THR B N 1
ATOM 3181 C CA . THR B 1 39 ? 8.719 33.562 1.448 1 92.88 39 THR B CA 1
ATOM 3182 C C . THR B 1 39 ? 8.242 32.156 1.787 1 92.88 39 THR B C 1
ATOM 3184 O O . THR B 1 39 ? 7.191 31.969 2.4 1 92.88 39 THR B O 1
ATOM 3187 N N . LEU B 1 40 ? 9.031 31.188 1.349 1 95.44 40 LEU B N 1
ATOM 3188 C CA . LEU B 1 40 ? 8.734 29.781 1.641 1 95.44 40 LEU B CA 1
ATOM 3189 C C . LEU B 1 40 ? 8.812 29.516 3.139 1 95.44 40 LEU B C 1
ATOM 3191 O O . LEU B 1 40 ? 9.828 29.797 3.775 1 95.44 40 LEU B O 1
ATOM 3195 N N . GLN B 1 41 ? 7.762 29.031 3.672 1 94.44 41 GLN B N 1
ATOM 3196 C CA . GLN B 1 41 ? 7.75 28.766 5.105 1 94.44 41 GLN B CA 1
ATOM 3197 C C . GLN B 1 41 ? 7.684 27.266 5.383 1 94.44 41 GLN B C 1
ATOM 3199 O O . GLN B 1 41 ? 8.188 26.797 6.406 1 94.44 41 GLN B O 1
ATOM 3204 N N . TYR B 1 42 ? 6.98 26.516 4.531 1 95.62 42 TYR B N 1
ATOM 3205 C CA . TYR B 1 42 ? 6.738 25.094 4.785 1 95.62 42 TYR B CA 1
ATOM 3206 C C . TYR B 1 42 ? 6.59 24.328 3.479 1 95.62 42 TYR B C 1
ATOM 3208 O O . TYR B 1 42 ? 6.023 24.828 2.51 1 95.62 42 TYR B O 1
ATOM 3216 N N . CYS B 1 43 ? 7.117 23.141 3.443 1 97.94 43 CYS B N 1
ATOM 3217 C CA . CYS B 1 43 ? 6.969 22.219 2.316 1 97.94 43 CYS B CA 1
ATOM 3218 C C . CYS B 1 43 ? 6.691 20.812 2.797 1 97.94 43 CYS B C 1
ATOM 3220 O O . CYS B 1 43 ? 7.324 20.328 3.744 1 97.94 43 CYS B O 1
ATOM 3222 N N . LYS B 1 44 ? 5.758 20.141 2.199 1 98.56 44 LYS B N 1
ATOM 3223 C CA . LYS B 1 44 ? 5.5 18.719 2.385 1 98.56 44 LYS B CA 1
ATOM 3224 C C . LYS B 1 44 ? 5.656 17.953 1.071 1 98.56 44 LYS B C 1
ATOM 3226 O O . LYS B 1 44 ? 5.039 18.312 0.066 1 98.56 44 LYS B O 1
ATOM 3231 N N . VAL B 1 45 ? 6.5 16.984 1.099 1 98.81 45 VAL B N 1
ATOM 3232 C CA . VAL B 1 45 ? 6.746 16.156 -0.079 1 98.81 45 VAL B CA 1
ATOM 3233 C C . VAL B 1 45 ? 6.047 14.805 0.082 1 98.81 45 VAL B C 1
ATOM 3235 O O . VAL B 1 45 ? 6.293 14.078 1.053 1 98.81 45 VAL B O 1
ATOM 3238 N N . PHE B 1 46 ? 5.188 14.492 -0.849 1 98.81 46 PHE B N 1
ATOM 3239 C CA . PHE B 1 46 ? 4.547 13.188 -0.945 1 98.81 46 PHE B CA 1
ATOM 3240 C C . PHE B 1 46 ? 5.262 12.312 -1.966 1 98.81 46 PHE B C 1
ATOM 3242 O O . PHE B 1 46 ? 5.375 12.68 -3.137 1 98.81 46 PHE B O 1
ATOM 3249 N N . LEU B 1 47 ? 5.707 11.203 -1.5 1 98.56 47 LEU B N 1
ATOM 3250 C CA . LEU B 1 47 ? 6.391 10.266 -2.385 1 98.56 47 LEU B CA 1
ATOM 3251 C C . LEU B 1 47 ? 5.59 8.984 -2.539 1 98.56 47 LEU B C 1
ATOM 3253 O O . LEU B 1 47 ? 4.922 8.547 -1.598 1 98.56 47 LEU B O 1
ATOM 3257 N N . SER B 1 48 ? 5.727 8.312 -3.689 1 97.06 48 SER B N 1
ATOM 3258 C CA . SER B 1 48 ? 5.023 7.055 -3.93 1 97.06 48 SER B CA 1
ATOM 3259 C C . SER B 1 48 ? 5.836 5.863 -3.426 1 97.06 48 SER B C 1
ATOM 3261 O O . SER B 1 48 ? 5.273 4.812 -3.107 1 97.06 48 SER B O 1
ATOM 3263 N N . ASP B 1 49 ? 7.125 5.984 -3.375 1 95.25 49 ASP B N 1
ATOM 3264 C CA . ASP B 1 49 ? 8.039 4.934 -2.943 1 95.25 49 ASP B CA 1
ATOM 3265 C C . ASP B 1 49 ? 9.312 5.527 -2.346 1 95.25 49 ASP B C 1
ATOM 3267 O O . ASP B 1 49 ? 10.359 5.551 -2.998 1 95.25 49 ASP B O 1
ATOM 3271 N N . ALA B 1 50 ? 9.219 5.859 -1.146 1 95.62 50 ALA B N 1
ATOM 3272 C CA . ALA B 1 50 ? 10.266 6.637 -0.49 1 95.62 50 ALA B CA 1
ATOM 3273 C C . ALA B 1 50 ? 11.586 5.887 -0.494 1 95.62 50 ALA B C 1
ATOM 3275 O O . ALA B 1 50 ? 12.648 6.484 -0.692 1 95.62 50 ALA B O 1
ATOM 3276 N N . GLN B 1 51 ? 11.531 4.629 -0.308 1 90.69 51 GLN B N 1
ATOM 3277 C CA . GLN B 1 51 ? 12.75 3.826 -0.231 1 90.69 51 GLN B CA 1
ATOM 3278 C C . GLN B 1 51 ? 13.562 3.938 -1.518 1 90.69 51 GLN B C 1
ATOM 3280 O O . GLN B 1 51 ? 14.797 3.982 -1.478 1 90.69 51 GLN B O 1
ATOM 3285 N N . ASN B 1 52 ? 12.93 4.074 -2.625 1 91.75 52 ASN B N 1
ATOM 3286 C CA . ASN B 1 52 ? 13.609 4.105 -3.916 1 91.75 52 ASN B CA 1
ATOM 3287 C C . ASN B 1 52 ? 13.797 5.535 -4.414 1 91.75 52 ASN B C 1
ATOM 3289 O O . ASN B 1 52 ? 14.539 5.773 -5.371 1 91.75 52 ASN B O 1
ATOM 3293 N N . GLN B 1 53 ? 13.164 6.461 -3.756 1 95.88 53 GLN B N 1
ATOM 3294 C CA . GLN B 1 53 ? 13.102 7.793 -4.348 1 95.88 53 GLN B CA 1
ATOM 3295 C C . GLN B 1 53 ? 13.891 8.805 -3.52 1 95.88 53 GLN B C 1
ATOM 3297 O O . GLN B 1 53 ? 14.297 9.852 -4.027 1 95.88 53 GLN B O 1
ATOM 3302 N N . ILE B 1 54 ? 14.18 8.492 -2.262 1 97.12 54 ILE B N 1
ATOM 3303 C CA . ILE B 1 54 ? 14.688 9.484 -1.318 1 97.12 54 ILE B CA 1
ATOM 3304 C C . ILE B 1 54 ? 16.078 9.938 -1.742 1 97.12 54 ILE B C 1
ATOM 3306 O O . ILE B 1 54 ? 16.406 11.125 -1.653 1 97.12 54 ILE B O 1
ATOM 3310 N N . LYS B 1 55 ? 16.891 9.047 -2.127 1 96.31 55 LYS B N 1
ATOM 3311 C CA . LYS B 1 55 ? 18.25 9.406 -2.516 1 96.31 55 LYS B CA 1
ATOM 3312 C C . LYS B 1 55 ? 18.25 10.383 -3.688 1 96.31 55 LYS B C 1
ATOM 3314 O O . LYS B 1 55 ? 18.938 11.406 -3.648 1 96.31 55 LYS B O 1
ATOM 3319 N N . GLU B 1 56 ? 17.5 10.023 -4.707 1 96.56 56 GLU B N 1
ATOM 3320 C CA . GLU B 1 56 ? 17.406 10.898 -5.875 1 96.56 56 GLU B CA 1
ATOM 3321 C C . GLU B 1 56 ? 16.812 12.25 -5.508 1 96.56 56 GLU B C 1
ATOM 3323 O O . GLU B 1 56 ? 17.234 13.281 -6.035 1 96.56 56 GLU B O 1
ATOM 3328 N N . LEU B 1 57 ? 15.82 12.273 -4.652 1 98.25 57 LEU B N 1
ATOM 3329 C CA . LEU B 1 57 ? 15.219 13.531 -4.203 1 98.25 57 LEU B CA 1
ATOM 3330 C C . LEU B 1 57 ? 16.25 14.406 -3.5 1 98.25 57 LEU B C 1
ATOM 3332 O O . LEU B 1 57 ? 16.406 15.578 -3.834 1 98.25 57 LEU B O 1
ATOM 3336 N N . GLU B 1 58 ? 17 13.844 -2.559 1 98 58 GLU B N 1
ATOM 3337 C CA . GLU B 1 58 ? 17.953 14.594 -1.748 1 98 58 GLU B CA 1
ATOM 3338 C C . GLU B 1 58 ? 19.094 15.117 -2.6 1 98 58 GLU B C 1
ATOM 3340 O O . GLU B 1 58 ? 19.688 16.156 -2.283 1 98 58 GLU B O 1
ATOM 3345 N N . GLU B 1 59 ? 19.375 14.461 -3.693 1 97.94 59 GLU B N 1
ATOM 3346 C CA . GLU B 1 59 ? 20.469 14.859 -4.578 1 97.94 59 GLU B CA 1
ATOM 3347 C C . GLU B 1 59 ? 19.984 15.859 -5.629 1 97.94 59 GLU B C 1
ATOM 3349 O O . GLU B 1 59 ? 20.797 16.484 -6.309 1 97.94 59 GLU B O 1
ATOM 3354 N N . SER B 1 60 ? 18.75 16.016 -5.73 1 98.38 60 SER B N 1
ATOM 3355 C CA . SER B 1 60 ? 18.156 16.875 -6.77 1 98.38 60 SER B CA 1
ATOM 3356 C C . SER B 1 60 ? 18.391 18.344 -6.473 1 98.38 60 SER B C 1
ATOM 3358 O O . SER B 1 60 ? 18.641 18.719 -5.324 1 98.38 60 SER B O 1
ATOM 3360 N N . LEU B 1 61 ? 18.234 19.219 -7.52 1 98.06 61 LEU B N 1
ATOM 3361 C CA . LEU B 1 61 ? 18.297 20.656 -7.355 1 98.06 61 LEU B CA 1
ATOM 3362 C C . LEU B 1 61 ? 17.094 21.172 -6.551 1 98.06 61 LEU B C 1
ATOM 3364 O O . LEU B 1 61 ? 17.219 22.109 -5.777 1 98.06 61 LEU B O 1
ATOM 3368 N N . LEU B 1 62 ? 16.016 20.469 -6.762 1 98.5 62 LEU B N 1
ATOM 3369 C CA . LEU B 1 62 ? 14.812 20.828 -6.023 1 98.5 62 LEU B CA 1
ATOM 3370 C C . LEU B 1 62 ? 15.078 20.828 -4.52 1 98.5 62 LEU B C 1
ATOM 3372 O O . LEU B 1 62 ? 14.742 21.781 -3.824 1 98.5 62 LEU B O 1
ATOM 3376 N N . TYR B 1 63 ? 15.633 19.703 -4.07 1 98.56 63 TYR B N 1
ATOM 3377 C CA . TYR B 1 63 ? 15.914 19.547 -2.646 1 98.56 63 TYR B CA 1
ATOM 3378 C C . TYR B 1 63 ? 17.016 20.484 -2.199 1 98.56 63 TYR B C 1
ATOM 3380 O O . TYR B 1 63 ? 16.859 21.219 -1.218 1 98.56 63 TYR B O 1
ATOM 3388 N N . GLN B 1 64 ? 18.125 20.594 -2.893 1 98.12 64 GLN B N 1
ATOM 3389 C CA . GLN B 1 64 ? 19.328 21.312 -2.49 1 98.12 64 GLN B CA 1
ATOM 3390 C C . GLN B 1 64 ? 19.094 22.812 -2.48 1 98.12 64 GLN B C 1
ATOM 3392 O O . GLN B 1 64 ? 19.656 23.531 -1.642 1 98.12 64 GLN B O 1
ATOM 3397 N N . GLU B 1 65 ? 18.234 23.266 -3.35 1 97.56 65 GLU B N 1
ATOM 3398 C CA . GLU B 1 65 ? 18.109 24.719 -3.492 1 97.56 65 GLU B CA 1
ATOM 3399 C C . GLU B 1 65 ? 16.875 25.234 -2.758 1 97.56 65 GLU B C 1
ATOM 3401 O O . GLU B 1 65 ? 16.875 26.359 -2.252 1 97.56 65 GLU B O 1
ATOM 3406 N N . PHE B 1 66 ? 15.859 24.406 -2.773 1 97.56 66 PHE B N 1
ATOM 3407 C CA . PHE B 1 66 ? 14.625 24.969 -2.254 1 97.56 66 PHE B CA 1
ATOM 3408 C C . PHE B 1 66 ? 14.211 24.281 -0.957 1 97.56 66 PHE B C 1
ATOM 3410 O O . PHE B 1 66 ? 13.797 24.938 -0.001 1 97.56 66 PHE B O 1
ATOM 3417 N N . LEU B 1 67 ? 14.312 22.984 -0.927 1 97.56 67 LEU B N 1
ATOM 3418 C CA . LEU B 1 67 ? 13.664 22.25 0.153 1 97.56 67 LEU B CA 1
ATOM 3419 C C . LEU B 1 67 ? 14.578 22.141 1.362 1 97.56 67 LEU B C 1
ATOM 3421 O O . LEU B 1 67 ? 14.117 22.172 2.506 1 97.56 67 LEU B O 1
ATOM 3425 N N . LYS B 1 68 ? 15.82 22.125 0.964 1 93.06 68 LYS B N 1
ATOM 3426 C CA . LYS B 1 68 ? 16.812 21.969 2.027 1 93.06 68 LYS B CA 1
ATOM 3427 C C . LYS B 1 68 ? 16.797 23.172 2.971 1 93.06 68 LYS B C 1
ATOM 3429 O O . LYS B 1 68 ? 16.906 24.312 2.529 1 93.06 68 LYS B O 1
ATOM 3434 N N . GLY B 1 69 ? 16.375 23.156 4.215 1 88.88 69 GLY B N 1
ATOM 3435 C CA . GLY B 1 69 ? 16.391 24.234 5.195 1 88.88 69 GLY B CA 1
ATOM 3436 C C . GLY B 1 69 ? 15 24.734 5.547 1 88.88 69 GLY B C 1
ATOM 3437 O O . GLY B 1 69 ? 14.828 25.469 6.523 1 88.88 69 GLY B O 1
ATOM 3438 N N . ALA B 1 70 ? 14.133 24.516 4.613 1 92.69 70 ALA B N 1
ATOM 3439 C CA . ALA B 1 70 ? 12.75 24.859 4.93 1 92.69 70 ALA B CA 1
ATOM 3440 C C . ALA B 1 70 ? 12.172 23.922 5.98 1 92.69 70 ALA B C 1
ATOM 3442 O O . ALA B 1 70 ? 12.797 22.922 6.344 1 92.69 70 ALA B O 1
ATOM 3443 N N . ASN B 1 71 ? 11.086 24.406 6.652 1 96.19 71 ASN B N 1
ATOM 3444 C CA . ASN B 1 71 ? 10.273 23.422 7.371 1 96.19 71 ASN B CA 1
ATOM 3445 C C . ASN B 1 71 ? 9.75 22.344 6.434 1 96.19 71 ASN B C 1
ATOM 3447 O O . ASN B 1 71 ? 8.844 22.594 5.633 1 96.19 71 ASN B O 1
ATOM 3451 N N . LEU B 1 72 ? 10.367 21.156 6.527 1 97.75 72 LEU B N 1
ATOM 3452 C CA . LEU B 1 72 ? 10.18 20.141 5.5 1 97.75 72 LEU B CA 1
ATOM 3453 C C . LEU B 1 72 ? 9.703 18.828 6.113 1 97.75 72 LEU B C 1
ATOM 3455 O O . LEU B 1 72 ? 10.219 18.406 7.148 1 97.75 72 LEU B O 1
ATOM 3459 N N . THR B 1 73 ? 8.727 18.266 5.488 1 98.06 73 THR B N 1
ATOM 3460 C CA . THR B 1 73 ? 8.352 16.891 5.77 1 98.06 73 THR B CA 1
ATOM 3461 C C . THR B 1 73 ? 8.312 16.062 4.488 1 98.06 73 THR B C 1
ATOM 3463 O O . THR B 1 73 ? 7.852 16.547 3.449 1 98.06 73 THR B O 1
ATOM 3466 N N . ILE B 1 74 ? 8.914 14.922 4.527 1 98.56 74 ILE B N 1
ATOM 3467 C CA . ILE B 1 74 ? 8.875 13.953 3.439 1 98.56 74 ILE B CA 1
ATOM 3468 C C . ILE B 1 74 ? 8.18 12.68 3.914 1 98.56 74 ILE B C 1
ATOM 3470 O O . ILE B 1 74 ? 8.57 12.094 4.93 1 98.56 74 ILE B O 1
ATOM 3474 N N . VAL B 1 75 ? 7.148 12.297 3.234 1 98.56 75 VAL B N 1
ATOM 3475 C CA . VAL B 1 75 ? 6.379 11.133 3.662 1 98.56 75 VAL B CA 1
ATOM 3476 C C . VAL B 1 75 ? 6.023 10.273 2.451 1 98.56 75 VAL B C 1
ATOM 3478 O O . VAL B 1 75 ? 5.801 10.797 1.356 1 98.56 75 VAL B O 1
ATOM 3481 N N . GLU B 1 76 ? 6.078 8.945 2.635 1 98.19 76 GLU B N 1
ATOM 3482 C CA . GLU B 1 76 ? 5.531 8.055 1.613 1 98.19 76 GLU B CA 1
ATOM 3483 C C . GLU B 1 76 ? 4.012 7.945 1.73 1 98.19 76 GLU B C 1
ATOM 3485 O O . GLU B 1 76 ? 3.504 7.191 2.562 1 98.19 76 GLU B O 1
ATOM 3490 N N . GLN B 1 77 ? 3.373 8.609 0.997 1 98.62 77 GLN B N 1
ATOM 3491 C CA . GLN B 1 77 ? 1.949 8.609 0.675 1 98.62 77 GLN B CA 1
ATOM 3492 C C . GLN B 1 77 ? 1.72 8.883 -0.81 1 98.62 77 GLN B C 1
ATOM 3494 O O . GLN B 1 77 ? 1.804 10.023 -1.258 1 98.62 77 GLN B O 1
ATOM 3499 N N . THR B 1 78 ? 1.411 7.855 -1.513 1 98.25 78 THR B N 1
ATOM 3500 C CA . THR B 1 78 ? 1.425 7.867 -2.971 1 98.25 78 THR B CA 1
ATOM 3501 C C . THR B 1 78 ? 0.396 8.852 -3.516 1 98.25 78 THR B C 1
ATOM 3503 O O . THR B 1 78 ? -0.803 8.703 -3.268 1 98.25 78 THR B O 1
ATOM 3506 N N . PRO B 1 79 ? 0.905 9.875 -4.301 1 98.44 79 PRO B N 1
ATOM 3507 C CA . PRO B 1 79 ? -0.072 10.695 -5.02 1 98.44 79 PRO B CA 1
ATOM 3508 C C . PRO B 1 79 ? -0.878 9.898 -6.039 1 98.44 79 PRO B C 1
ATOM 3510 O O . PRO B 1 79 ? -0.302 9.266 -6.934 1 98.44 79 PRO B O 1
ATOM 3513 N N . LEU B 1 80 ? -2.166 9.922 -5.957 1 97.75 80 LEU B N 1
ATOM 3514 C CA . LEU B 1 80 ? -2.996 9.023 -6.75 1 97.75 80 LEU B CA 1
ATOM 3515 C C . LEU B 1 80 ? -3.25 9.609 -8.141 1 97.75 80 LEU B C 1
ATOM 3517 O O . LEU B 1 80 ? -3.857 8.953 -8.992 1 97.75 80 LEU B O 1
ATOM 3521 N N . ASN B 1 81 ? -2.703 10.805 -8.414 1 95.81 81 ASN B N 1
ATOM 3522 C CA . ASN B 1 81 ? -2.791 11.375 -9.758 1 95.81 81 ASN B CA 1
ATOM 3523 C C . ASN B 1 81 ? -1.722 10.797 -10.68 1 95.81 81 ASN B C 1
ATOM 3525 O O . ASN B 1 81 ? -1.61 11.211 -11.836 1 95.81 81 ASN B O 1
ATOM 3529 N N . GLY B 1 82 ? -0.885 9.93 -10.164 1 94.75 82 GLY B N 1
ATOM 3530 C CA . GLY B 1 82 ? 0.096 9.242 -10.984 1 94.75 82 GLY B CA 1
ATOM 3531 C C . GLY B 1 82 ? 1.417 9.977 -11.086 1 94.75 82 GLY B C 1
ATOM 3532 O O . GLY B 1 82 ? 2.314 9.555 -11.82 1 94.75 82 GLY B O 1
ATOM 3533 N N . SER B 1 83 ? 1.71 11 -10.312 1 96.5 83 SER B N 1
ATOM 3534 C CA . SER B 1 83 ? 2.863 11.875 -10.484 1 96.5 83 SER B CA 1
ATOM 3535 C C . SER B 1 83 ? 4.102 11.305 -9.812 1 96.5 83 SER B C 1
ATOM 3537 O O . SER B 1 83 ? 5.223 11.734 -10.086 1 96.5 83 SER B O 1
ATOM 3539 N N . LYS B 1 84 ? 3.949 10.367 -8.844 1 97.38 84 LYS B N 1
ATOM 3540 C CA . LYS B 1 84 ? 5.023 9.766 -8.062 1 97.38 84 LYS B CA 1
ATOM 3541 C C . LYS B 1 84 ? 5.484 10.703 -6.949 1 97.38 84 LYS B C 1
ATOM 3543 O O . LYS B 1 84 ? 6.062 10.258 -5.957 1 97.38 84 LYS B O 1
ATOM 3548 N N . VAL B 1 85 ? 5.371 11.953 -7.188 1 98.44 85 VAL B N 1
ATOM 3549 C CA . VAL B 1 85 ? 5.805 12.969 -6.227 1 98.44 85 VAL B CA 1
ATOM 3550 C C . VAL B 1 85 ? 4.914 14.203 -6.344 1 98.44 85 VAL B C 1
ATOM 3552 O O . VAL B 1 85 ? 4.527 14.594 -7.445 1 98.44 85 VAL B O 1
ATOM 3555 N N . SER B 1 86 ? 4.539 14.766 -5.215 1 98.69 86 SER B N 1
ATOM 3556 C CA . SER B 1 86 ? 3.799 16.016 -5.148 1 98.69 86 SER B CA 1
ATOM 3557 C C . SER B 1 86 ? 4.27 16.891 -3.98 1 98.69 86 SER B C 1
ATOM 3559 O O . SER B 1 86 ? 4.836 16.375 -3.014 1 98.69 86 SER B O 1
ATOM 3561 N N . LEU B 1 87 ? 4.078 18.141 -4.109 1 98.75 87 LEU B N 1
ATOM 3562 C CA . LEU B 1 87 ? 4.496 19.094 -3.08 1 98.75 87 LEU B CA 1
ATOM 3563 C C . LEU B 1 87 ? 3.305 19.891 -2.559 1 98.75 87 LEU B C 1
ATOM 3565 O O . LEU B 1 87 ? 2.453 20.312 -3.34 1 98.75 87 LEU B O 1
ATOM 3569 N N . LEU B 1 88 ? 3.168 20 -1.308 1 98.69 88 LEU B N 1
ATOM 3570 C CA . LEU B 1 88 ? 2.381 21.047 -0.657 1 98.69 88 LEU B CA 1
ATOM 3571 C C . LEU B 1 88 ? 3.277 22.172 -0.165 1 98.69 88 LEU B C 1
ATOM 3573 O O . LEU B 1 88 ? 4.184 21.938 0.641 1 98.69 88 LEU B O 1
ATOM 3577 N N . ILE B 1 89 ? 3.055 23.359 -0.626 1 98.12 89 ILE B N 1
ATOM 3578 C CA . ILE B 1 89 ? 3.928 24.5 -0.368 1 98.12 89 ILE B CA 1
ATOM 3579 C C . ILE B 1 89 ? 3.15 25.594 0.365 1 98.12 89 ILE B C 1
ATOM 3581 O O . ILE B 1 89 ? 2.023 25.922 -0.014 1 98.12 89 ILE B O 1
ATOM 3585 N N . LYS B 1 90 ? 3.748 26.094 1.359 1 96.56 90 LYS B N 1
ATOM 3586 C CA . LYS B 1 90 ? 3.219 27.266 2.057 1 96.56 90 LYS B CA 1
ATOM 3587 C C . LYS B 1 90 ? 4.18 28.453 1.959 1 96.56 90 LYS B C 1
ATOM 3589 O O . LYS B 1 90 ? 5.355 28.328 2.322 1 96.56 90 LYS B O 1
ATOM 3594 N N . THR B 1 91 ? 3.744 29.562 1.48 1 95.56 91 THR B N 1
ATOM 3595 C CA . THR B 1 91 ? 4.469 30.828 1.557 1 95.56 91 THR B CA 1
ATOM 3596 C C . THR B 1 91 ? 3.725 31.828 2.436 1 95.56 91 THR B C 1
ATOM 3598 O O . THR B 1 91 ? 2.516 31.703 2.641 1 95.56 91 THR B O 1
ATOM 3601 N N . THR B 1 92 ? 4.438 32.656 3.002 1 91.94 92 THR B N 1
ATOM 3602 C CA . THR B 1 92 ? 3.816 33.594 3.928 1 91.94 92 THR B CA 1
ATOM 3603 C C . THR B 1 92 ? 4.578 34.938 3.943 1 91.94 92 THR B C 1
ATOM 3605 O O . THR B 1 92 ? 5.75 34.969 3.57 1 91.94 92 THR B O 1
ATOM 3608 N N . ASP B 1 93 ? 3.848 36.031 4.203 1 87.69 93 ASP B N 1
ATOM 3609 C CA . ASP B 1 93 ? 4.465 37.312 4.5 1 87.69 93 ASP B CA 1
ATOM 3610 C C . ASP B 1 93 ? 4.496 37.562 6.004 1 87.69 93 ASP B C 1
ATOM 3612 O O . ASP B 1 93 ? 4.941 38.625 6.449 1 87.69 93 ASP B O 1
ATOM 3616 N N . SER B 1 94 ? 3.996 36.625 6.707 1 78.44 94 SER B N 1
ATOM 3617 C CA . SER B 1 94 ? 3.906 36.75 8.156 1 78.44 94 SER B CA 1
ATOM 3618 C C . SER B 1 94 ? 5.281 36.625 8.812 1 78.44 94 SER B C 1
ATOM 3620 O O . SER B 1 94 ? 6.148 35.906 8.305 1 78.44 94 SER B O 1
ATOM 3622 N N . GLN B 1 95 ? 5.328 37.344 9.938 1 72.44 95 GLN B N 1
ATOM 3623 C CA . GLN B 1 95 ? 6.551 37.25 10.727 1 72.44 95 GLN B CA 1
ATOM 3624 C C . GLN B 1 95 ? 6.395 36.281 11.891 1 72.44 95 GLN B C 1
ATOM 3626 O O . GLN B 1 95 ? 7.328 36.094 12.672 1 72.44 95 GLN B O 1
ATOM 3631 N N . THR B 1 96 ? 5.215 35.75 11.977 1 75.38 96 THR B N 1
ATOM 3632 C CA . THR B 1 96 ? 5.008 34.781 13.047 1 75.38 96 THR B CA 1
ATOM 3633 C C . THR B 1 96 ? 5.992 33.625 12.93 1 75.38 96 THR B C 1
ATOM 3635 O O . THR B 1 96 ? 6.102 33 11.867 1 75.38 96 THR B O 1
ATOM 3638 N N . SER B 1 97 ? 6.645 33.438 14.008 1 81.25 97 SER B N 1
ATOM 3639 C CA . SER B 1 97 ? 7.625 32.375 14.047 1 81.25 97 SER B CA 1
ATOM 3640 C C . SER B 1 97 ? 6.961 31.031 14.344 1 81.25 97 SER B C 1
ATOM 3642 O O . SER B 1 97 ? 6.156 30.922 15.266 1 81.25 97 SER B O 1
ATOM 3644 N N . ILE B 1 98 ? 7.133 30.125 13.516 1 89.25 98 ILE B N 1
ATOM 3645 C CA . ILE B 1 98 ? 6.68 28.766 13.781 1 89.25 98 ILE B CA 1
ATOM 3646 C C . ILE B 1 98 ? 7.883 27.828 13.875 1 89.25 98 ILE B C 1
ATOM 3648 O O . ILE B 1 98 ? 8.906 28.062 13.234 1 89.25 98 ILE B O 1
ATOM 3652 N N . LEU B 1 99 ? 7.766 26.859 14.75 1 94.81 99 LEU B N 1
ATOM 3653 C CA . LEU B 1 99 ? 8.734 25.781 14.836 1 94.81 99 LEU B CA 1
ATOM 3654 C C . LEU B 1 99 ? 8.125 24.469 14.336 1 94.81 99 LEU B C 1
ATOM 3656 O O . LEU B 1 99 ? 7.121 24 14.883 1 94.81 99 LEU B O 1
ATOM 3660 N N . PHE B 1 100 ? 8.711 24 13.289 1 97 100 PHE B N 1
ATOM 3661 C CA . PHE B 1 100 ? 8.25 22.734 12.711 1 97 100 PHE B CA 1
ATOM 3662 C C . PHE B 1 100 ? 9.328 21.656 12.844 1 97 100 PHE B C 1
ATOM 3664 O O . PHE B 1 100 ? 10.43 21.812 12.32 1 97 100 PHE B O 1
ATOM 3671 N N . HIS B 1 101 ? 9.031 20.578 13.555 1 97.88 101 HIS B N 1
ATOM 3672 C CA . HIS B 1 101 ? 9.953 19.453 13.727 1 97.88 101 HIS B CA 1
ATOM 3673 C C . HIS B 1 101 ? 9.414 18.203 13.047 1 97.88 101 HIS B C 1
ATOM 3675 O O . HIS B 1 101 ? 8.422 17.625 13.492 1 97.88 101 HIS B O 1
ATOM 3681 N N . SER B 1 102 ? 9.984 17.828 12.008 1 98.31 102 SER B N 1
ATOM 3682 C CA . SER B 1 102 ? 9.703 16.562 11.352 1 98.31 102 SER B CA 1
ATOM 3683 C C . SER B 1 102 ? 10.633 15.461 11.852 1 98.31 102 SER B C 1
ATOM 3685 O O . SER B 1 102 ? 11.703 15.234 11.289 1 98.31 102 SER B O 1
ATOM 3687 N N . LEU B 1 103 ? 10.172 14.711 12.828 1 98.69 103 LEU B N 1
ATOM 3688 C CA . LEU B 1 103 ? 11.055 13.773 13.508 1 98.69 103 LEU B CA 1
ATOM 3689 C C . LEU B 1 103 ? 10.891 12.367 12.938 1 98.69 103 LEU B C 1
ATOM 3691 O O . LEU B 1 103 ? 9.766 11.906 12.727 1 98.69 103 LEU B O 1
ATOM 3695 N N . ARG B 1 104 ? 11.992 11.742 12.672 1 98.5 104 ARG B N 1
ATOM 3696 C CA . ARG B 1 104 ? 12.102 10.406 12.094 1 98.5 104 ARG B CA 1
ATOM 3697 C C . ARG B 1 104 ? 13.039 9.531 12.914 1 98.5 104 ARG B C 1
ATOM 3699 O O . ARG B 1 104 ? 13.914 10.039 13.617 1 98.5 104 ARG B O 1
ATOM 3706 N N . LEU B 1 105 ? 12.82 8.312 12.82 1 98.56 105 LEU B N 1
ATOM 3707 C CA . LEU B 1 105 ? 13.719 7.367 13.461 1 98.56 105 LEU B CA 1
ATOM 3708 C C . LEU B 1 105 ? 14.789 6.883 12.484 1 98.56 105 LEU B C 1
ATOM 3710 O O . LEU B 1 105 ? 14.531 6.785 11.281 1 98.56 105 LEU B O 1
ATOM 3714 N N . THR B 1 106 ? 16 6.598 13.016 1 97.94 106 THR B N 1
ATOM 3715 C CA . THR B 1 106 ? 17.016 5.859 12.266 1 97.94 106 THR B CA 1
ATOM 3716 C C . THR B 1 106 ? 16.719 4.363 12.281 1 97.94 106 THR B C 1
ATOM 3718 O O . THR B 1 106 ? 15.859 3.902 13.047 1 97.94 106 THR B O 1
ATOM 3721 N N . GLU B 1 107 ? 17.375 3.652 11.398 1 97.19 107 GLU B N 1
ATOM 3722 C CA . GLU B 1 107 ? 17.219 2.201 11.383 1 97.19 107 GLU B CA 1
ATOM 3723 C C . GLU B 1 107 ? 17.562 1.595 12.742 1 97.19 107 GLU B C 1
ATOM 3725 O O . GLU B 1 107 ? 16.844 0.724 13.242 1 97.19 107 GLU B O 1
ATOM 3730 N N . GLU B 1 108 ? 18.609 2.088 13.383 1 97.75 108 GLU B N 1
ATOM 3731 C CA . GLU B 1 108 ? 19.062 1.59 14.68 1 97.75 108 GLU B CA 1
ATOM 3732 C C . GLU B 1 108 ? 18.031 1.857 15.766 1 97.75 108 GLU B C 1
ATOM 3734 O O . GLU B 1 108 ? 17.812 1.021 16.641 1 97.75 108 GLU B O 1
ATOM 3739 N N . GLU B 1 109 ? 17.375 2.975 15.688 1 98.25 109 GLU B N 1
ATOM 3740 C CA . GLU B 1 109 ? 16.375 3.354 16.672 1 98.25 109 GLU B CA 1
ATOM 3741 C C . GLU B 1 109 ? 15.102 2.531 16.516 1 98.25 109 GLU B C 1
ATOM 3743 O O . GLU B 1 109 ? 14.414 2.246 17.5 1 98.25 109 GLU B O 1
ATOM 3748 N N . ALA B 1 110 ? 14.781 2.234 15.273 1 97.81 110 ALA B N 1
ATOM 3749 C CA . ALA B 1 110 ? 13.492 1.625 14.953 1 97.81 110 ALA B CA 1
ATOM 3750 C C . ALA B 1 110 ? 13.555 0.106 15.086 1 97.81 110 ALA B C 1
ATOM 3752 O O . ALA B 1 110 ? 12.617 -0.52 15.578 1 97.81 110 ALA B O 1
ATOM 3753 N N . LYS B 1 111 ? 14.672 -0.48 14.656 1 95.12 111 LYS B N 1
ATOM 3754 C CA . LYS B 1 111 ? 14.781 -1.934 14.586 1 95.12 111 LYS B CA 1
ATOM 3755 C C . LYS B 1 111 ? 14.594 -2.57 15.961 1 95.12 111 LYS B C 1
ATOM 3757 O O . LYS B 1 111 ? 15.188 -2.131 16.938 1 95.12 111 LYS B O 1
ATOM 3762 N N . GLY B 1 112 ? 13.68 -3.611 16 1 93.19 112 GLY B N 1
ATOM 3763 C CA . GLY B 1 112 ? 13.469 -4.363 17.219 1 93.19 112 GLY B CA 1
ATOM 3764 C C . GLY B 1 112 ? 12.469 -3.707 18.156 1 93.19 112 GLY B C 1
ATOM 3765 O O . GLY B 1 112 ? 12.156 -4.25 19.219 1 93.19 112 GLY B O 1
ATOM 3766 N N . LYS B 1 113 ? 11.922 -2.592 17.828 1 96.38 113 LYS B N 1
ATOM 3767 C CA . LYS B 1 113 ? 10.961 -1.883 18.656 1 96.38 113 LYS B CA 1
ATOM 3768 C C . LYS B 1 113 ? 9.578 -1.865 18.016 1 96.38 113 LYS B C 1
ATOM 3770 O O . LYS B 1 113 ? 9.453 -1.723 16.797 1 96.38 113 LYS B O 1
ATOM 3775 N N . ASP B 1 114 ? 8.57 -2.02 18.859 1 96.19 114 ASP B N 1
ATOM 3776 C CA . ASP B 1 114 ? 7.207 -1.979 18.344 1 96.19 114 ASP B CA 1
ATOM 3777 C C . ASP B 1 114 ? 6.715 -0.54 18.203 1 96.19 114 ASP B C 1
ATOM 3779 O O . ASP B 1 114 ? 7.453 0.405 18.484 1 96.19 114 ASP B O 1
ATOM 3783 N N . SER B 1 115 ? 5.523 -0.375 17.734 1 97.75 115 SER B N 1
ATOM 3784 C CA . SER B 1 115 ? 5.012 0.956 17.422 1 97.75 115 SER B CA 1
ATOM 3785 C C . SER B 1 115 ? 4.852 1.789 18.688 1 97.75 115 SER B C 1
ATOM 3787 O O . SER B 1 115 ? 5 3.012 18.656 1 97.75 115 SER B O 1
ATOM 3789 N N . TYR B 1 116 ? 4.523 1.17 19.859 1 98.62 116 TYR B N 1
ATOM 3790 C CA . TYR B 1 116 ? 4.445 1.874 21.125 1 98.62 116 TYR B CA 1
ATOM 3791 C C . TYR B 1 116 ? 5.785 2.516 21.484 1 98.62 116 TYR B C 1
ATOM 3793 O O . TYR B 1 116 ? 5.852 3.721 21.734 1 98.62 116 TYR B O 1
ATOM 3801 N N . GLU B 1 117 ? 6.797 1.742 21.438 1 98.81 117 GLU B N 1
ATOM 3802 C CA . GLU B 1 117 ? 8.133 2.215 21.781 1 98.81 117 GLU B CA 1
ATOM 3803 C C . GLU B 1 117 ? 8.617 3.283 20.812 1 98.81 117 GLU B C 1
ATOM 3805 O O . GLU B 1 117 ? 9.219 4.277 21.219 1 98.81 117 GLU B O 1
ATOM 3810 N N . GLN B 1 118 ? 8.398 3.07 19.562 1 98.81 118 GLN B N 1
ATOM 3811 C CA . GLN B 1 118 ? 8.836 4.023 18.547 1 98.81 118 GLN B CA 1
ATOM 3812 C C . GLN B 1 118 ? 8.125 5.363 18.703 1 98.81 118 GLN B C 1
ATOM 3814 O O . GLN B 1 118 ? 8.742 6.422 18.547 1 98.81 118 GLN B O 1
ATOM 3819 N N . THR B 1 119 ? 6.852 5.301 19.031 1 98.81 119 THR B N 1
ATOM 3820 C CA . THR B 1 119 ? 6.082 6.52 19.25 1 98.81 119 THR B CA 1
ATOM 3821 C C . THR B 1 119 ? 6.602 7.285 20.469 1 98.81 119 THR B C 1
ATOM 3823 O O . THR B 1 119 ? 6.785 8.5 20.406 1 98.81 119 THR B O 1
ATOM 3826 N N . ARG B 1 120 ? 6.848 6.582 21.484 1 98.69 120 ARG B N 1
ATOM 3827 C CA . ARG B 1 120 ? 7.391 7.207 22.688 1 98.69 120 ARG B CA 1
ATOM 3828 C C . ARG B 1 120 ? 8.727 7.883 22.391 1 98.69 120 ARG B C 1
ATOM 3830 O O . ARG B 1 120 ? 8.984 8.992 22.859 1 98.69 120 ARG B O 1
ATOM 3837 N N . LEU B 1 121 ? 9.547 7.172 21.641 1 98.75 121 LEU B N 1
ATOM 3838 C CA . LEU B 1 121 ? 10.852 7.715 21.297 1 98.75 121 LEU B CA 1
ATOM 3839 C C . LEU B 1 121 ? 10.711 9.039 20.547 1 98.75 121 LEU B C 1
ATOM 3841 O O . LEU B 1 121 ? 11.453 9.984 20.812 1 98.75 121 LEU B O 1
AT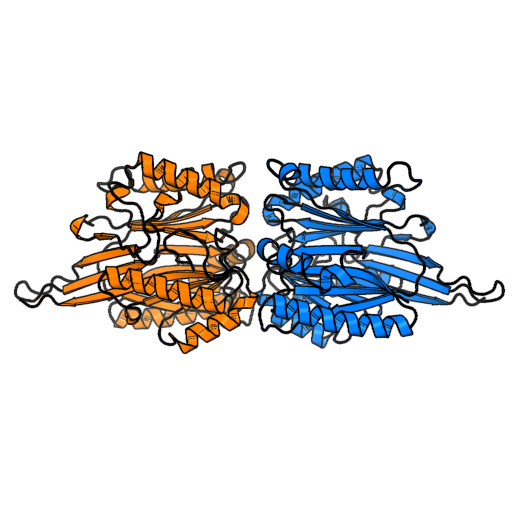OM 3845 N N . LEU B 1 122 ? 9.789 9.117 19.641 1 98.88 122 LEU B N 1
ATOM 3846 C CA . LEU B 1 122 ? 9.609 10.312 18.828 1 98.88 122 LEU B CA 1
ATOM 3847 C C . LEU B 1 122 ? 9.062 11.461 19.656 1 98.88 122 LEU B C 1
ATOM 3849 O O . LEU B 1 122 ? 9.5 12.609 19.516 1 98.88 122 LEU B O 1
ATOM 3853 N N . PHE B 1 123 ? 8.133 11.18 20.531 1 98.75 123 PHE B N 1
ATOM 3854 C CA . PHE B 1 123 ? 7.633 12.211 21.422 1 98.75 123 PHE B CA 1
ATOM 3855 C C . PHE B 1 123 ? 8.727 12.695 22.375 1 98.75 123 PHE B C 1
ATOM 3857 O O . PHE B 1 123 ? 8.82 13.891 22.672 1 98.75 123 PHE B O 1
ATOM 3864 N N . ASN B 1 124 ? 9.492 11.766 22.859 1 98.62 124 ASN B N 1
ATOM 3865 C CA . ASN B 1 124 ? 10.602 12.156 23.719 1 98.62 124 ASN B CA 1
ATOM 3866 C C . ASN B 1 124 ? 11.617 13.023 22.984 1 98.62 124 ASN B C 1
ATOM 3868 O O . ASN B 1 124 ? 12.18 13.953 23.562 1 98.62 124 ASN B O 1
ATOM 3872 N N . LYS B 1 125 ? 11.906 12.672 21.734 1 98.69 125 LYS B N 1
ATOM 3873 C CA . LYS B 1 125 ? 12.75 13.531 20.922 1 98.69 125 LYS B CA 1
ATOM 3874 C C . LYS B 1 125 ? 12.195 14.945 20.828 1 98.69 125 LYS B C 1
ATOM 3876 O O . LYS B 1 125 ? 12.945 15.922 20.922 1 98.69 125 LYS B O 1
ATOM 3881 N N . TYR B 1 126 ? 10.938 15.031 20.625 1 98.62 126 TYR B N 1
ATOM 3882 C CA . TYR B 1 126 ? 10.305 16.344 20.562 1 98.62 126 TYR B CA 1
ATOM 3883 C C . TYR B 1 126 ? 10.477 17.094 21.875 1 98.62 126 TYR B C 1
ATOM 3885 O O . TYR B 1 126 ? 10.844 18.266 21.891 1 98.62 126 TYR B O 1
ATOM 3893 N N . LEU B 1 127 ? 10.188 16.438 22.984 1 98.44 127 LEU B N 1
ATOM 3894 C CA . LEU B 1 127 ? 10.289 17.047 24.312 1 98.44 127 LEU B CA 1
ATOM 3895 C C . LEU B 1 127 ? 11.711 17.531 24.562 1 98.44 127 LEU B C 1
ATOM 3897 O O . LEU B 1 127 ? 11.914 18.562 25.219 1 98.44 127 LEU B O 1
ATOM 3901 N N . LYS B 1 128 ? 12.617 16.812 24.047 1 98.19 128 LYS B N 1
ATOM 3902 C CA . LYS B 1 128 ? 14.016 17.219 24.188 1 98.19 128 LYS B CA 1
ATOM 3903 C C . LYS B 1 128 ? 14.281 18.516 23.422 1 98.19 128 LYS B C 1
ATOM 3905 O O . LYS B 1 128 ? 15.094 19.344 23.844 1 98.19 128 LYS B O 1
ATOM 3910 N N . THR B 1 129 ? 13.633 18.672 22.281 1 96.94 129 THR B N 1
ATOM 3911 C CA . THR B 1 129 ? 13.859 19.859 21.453 1 96.94 129 THR B CA 1
ATOM 3912 C C . THR B 1 129 ? 13.391 21.125 22.172 1 96.94 129 THR B C 1
ATOM 3914 O O . THR B 1 129 ? 13.898 22.219 21.922 1 96.94 129 THR B O 1
ATOM 3917 N N . ILE B 1 130 ? 12.461 21.031 23.062 1 96.62 130 ILE B N 1
ATOM 3918 C CA . ILE B 1 130 ? 11.938 22.219 23.703 1 96.62 130 ILE B CA 1
ATOM 3919 C C . ILE B 1 130 ? 12.445 22.312 25.141 1 96.62 130 ILE B C 1
ATOM 3921 O O . ILE B 1 130 ? 12.094 23.234 25.891 1 96.62 130 ILE B O 1
ATOM 3925 N N . GLU B 1 131 ? 13.258 21.359 25.438 1 96.06 131 GLU B N 1
ATOM 3926 C CA . GLU B 1 131 ? 13.836 21.375 26.781 1 96.06 131 GLU B CA 1
ATOM 3927 C C . GLU B 1 131 ? 14.703 22.609 27 1 96.06 131 GLU B C 1
ATOM 3929 O O . GLU B 1 131 ? 15.508 22.969 26.125 1 96.06 131 GLU B O 1
ATOM 3934 N N . GLY B 1 132 ? 14.578 23.281 28.141 1 95.38 132 GLY B N 1
ATOM 3935 C CA . GLY B 1 132 ? 15.367 24.453 28.453 1 95.38 132 GLY B CA 1
ATOM 3936 C C . GLY B 1 132 ? 14.758 25.734 27.922 1 95.38 132 GLY B C 1
ATOM 3937 O O . GLY B 1 132 ? 15.281 26.828 28.156 1 95.38 132 GLY B O 1
ATOM 3938 N N . THR B 1 133 ? 13.75 25.594 27.125 1 95.94 133 THR B N 1
ATOM 3939 C CA . THR B 1 133 ? 13.008 26.766 26.672 1 95.94 133 THR B CA 1
ATOM 3940 C C . THR B 1 133 ? 11.805 27.031 27.562 1 95.94 133 THR B C 1
ATOM 3942 O O . THR B 1 133 ? 11.562 26.297 28.531 1 95.94 133 THR B O 1
ATOM 3945 N N . ASP B 1 134 ? 11.164 28.109 27.344 1 95.19 134 ASP B N 1
ATOM 3946 C CA . ASP B 1 134 ? 9.953 28.438 28.094 1 95.19 134 ASP B CA 1
ATOM 3947 C C . ASP B 1 134 ? 8.727 27.75 27.5 1 95.19 134 ASP B C 1
ATOM 3949 O O . ASP B 1 134 ? 7.602 27.984 27.938 1 95.19 134 ASP B O 1
ATOM 3953 N N . MET B 1 135 ? 8.914 26.875 26.547 1 96.69 135 MET B N 1
ATOM 3954 C CA . MET B 1 135 ? 7.805 26.219 25.859 1 96.69 135 MET B CA 1
ATOM 3955 C C . MET B 1 135 ? 7.441 24.906 26.547 1 96.69 135 MET B C 1
ATOM 3957 O O . MET B 1 135 ? 8.305 24.234 27.125 1 96.69 135 MET B O 1
ATOM 3961 N N . THR B 1 136 ? 6.191 24.547 26.5 1 96.62 136 THR B N 1
ATOM 3962 C CA . THR B 1 136 ? 5.672 23.25 26.938 1 96.62 136 THR B CA 1
ATOM 3963 C C . THR B 1 136 ? 4.816 22.609 25.828 1 96.62 136 THR B C 1
ATOM 3965 O O . THR B 1 136 ? 4.34 23.312 24.938 1 96.62 136 THR B O 1
ATOM 3968 N N . MET B 1 137 ? 4.699 21.312 25.906 1 96.69 137 MET B N 1
ATOM 3969 C CA . MET B 1 137 ? 3.811 20.641 24.969 1 96.69 137 MET B CA 1
ATOM 3970 C C . MET B 1 137 ? 2.381 21.141 25.094 1 96.69 137 MET B C 1
ATOM 3972 O O . MET B 1 137 ? 1.71 21.391 24.094 1 96.69 137 MET B O 1
ATOM 3976 N N . GLU B 1 138 ? 1.93 21.312 26.312 1 95.38 138 GLU B N 1
ATOM 3977 C CA . GLU B 1 138 ? 0.562 21.734 26.609 1 95.38 138 GLU B CA 1
ATOM 3978 C C . GLU B 1 138 ? 0.258 23.094 26 1 95.38 138 GLU B C 1
ATOM 3980 O O . GLU B 1 138 ? -0.792 23.281 25.375 1 95.38 138 GLU B O 1
ATOM 3985 N N . ARG B 1 139 ? 1.128 23.953 26.078 1 95.38 139 ARG B N 1
ATOM 3986 C CA . ARG B 1 139 ? 0.851 25.328 25.672 1 95.38 139 ARG B CA 1
ATOM 3987 C C . ARG B 1 139 ? 1.229 25.547 24.203 1 95.38 139 ARG B C 1
ATOM 3989 O O . ARG B 1 139 ? 0.499 26.219 23.469 1 95.38 139 ARG B O 1
ATOM 3996 N N . ASN B 1 140 ? 2.338 25 23.781 1 96.81 140 ASN B N 1
ATOM 3997 C CA . ASN B 1 140 ? 2.953 25.5 22.562 1 96.81 140 ASN B CA 1
ATOM 3998 C C . ASN B 1 140 ? 2.76 24.547 21.391 1 96.81 140 ASN B C 1
ATOM 4000 O O . ASN B 1 140 ? 2.887 24.938 20.234 1 96.81 140 ASN B O 1
ATOM 4004 N N . LEU B 1 141 ? 2.576 23.219 21.641 1 97.75 141 LEU B N 1
ATOM 4005 C CA . LEU B 1 141 ? 2.342 22.266 20.547 1 97.75 141 LEU B CA 1
ATOM 4006 C C . LEU B 1 141 ? 0.916 22.375 20.031 1 97.75 141 LEU B C 1
ATOM 4008 O O . LEU B 1 141 ? -0.044 22.125 20.75 1 97.75 141 LEU B O 1
ATOM 4012 N N . ILE B 1 142 ? 0.796 22.688 18.75 1 96.69 142 ILE B N 1
ATOM 4013 C CA . ILE B 1 142 ? -0.5 23.047 18.188 1 96.69 142 ILE B CA 1
ATOM 4014 C C . ILE B 1 142 ? -1.046 21.891 17.344 1 96.69 142 ILE B C 1
ATOM 4016 O O . ILE B 1 142 ? -2.262 21.703 17.25 1 96.69 142 ILE B O 1
ATOM 4020 N N . ARG B 1 143 ? -0.134 21.188 16.703 1 98 143 ARG B N 1
ATOM 4021 C CA . ARG B 1 143 ? -0.558 20.188 15.719 1 98 143 ARG B CA 1
ATOM 4022 C C . ARG B 1 143 ? 0.461 19.062 15.609 1 98 143 ARG B C 1
ATOM 4024 O O . ARG B 1 143 ? 1.67 19.297 15.664 1 98 143 ARG B O 1
ATOM 4031 N N . THR B 1 144 ? -0.047 17.859 15.508 1 98.44 144 THR B N 1
ATOM 4032 C CA . THR B 1 144 ? 0.822 16.734 15.172 1 98.44 144 THR B CA 1
ATOM 4033 C C . THR B 1 144 ? 0.285 15.984 13.961 1 98.44 144 THR B C 1
ATOM 4035 O O . THR B 1 144 ? -0.928 15.922 13.75 1 98.44 144 THR B O 1
ATOM 4038 N N . TRP B 1 145 ? 1.102 15.555 13.133 1 98.69 145 TRP B N 1
ATOM 4039 C CA . TRP B 1 145 ? 0.845 14.539 12.109 1 98.69 145 TRP B CA 1
ATOM 4040 C C . TRP B 1 145 ? 1.611 13.258 12.414 1 98.69 145 TRP B C 1
ATOM 4042 O O . TRP B 1 145 ? 2.842 13.266 12.492 1 98.69 145 TRP B O 1
ATOM 4052 N N . ILE B 1 146 ? 0.893 12.203 12.586 1 98.75 146 ILE B N 1
ATOM 4053 C CA . ILE B 1 146 ? 1.493 10.914 12.898 1 98.75 146 ILE B CA 1
ATOM 4054 C C . ILE B 1 146 ? 1.285 9.953 11.734 1 98.75 146 ILE B C 1
ATOM 4056 O O . ILE B 1 146 ? 0.149 9.617 11.391 1 98.75 146 ILE B O 1
ATOM 4060 N N . TYR B 1 147 ? 2.369 9.555 11.164 1 98.81 147 TYR B N 1
ATOM 4061 C CA . TYR B 1 147 ? 2.35 8.617 10.047 1 98.81 147 TYR B CA 1
ATOM 4062 C C . TYR B 1 147 ? 2.682 7.207 10.508 1 98.81 147 TYR B C 1
ATOM 4064 O O . TYR B 1 147 ? 3.734 6.973 11.109 1 98.81 147 TYR B O 1
ATOM 4072 N N . VAL B 1 148 ? 1.784 6.293 10.18 1 98.31 148 VAL B N 1
ATOM 4073 C CA . VAL B 1 148 ? 1.905 4.941 10.719 1 98.31 148 VAL B CA 1
ATOM 4074 C C . VAL B 1 148 ? 1.999 3.936 9.578 1 98.31 148 VAL B C 1
ATOM 4076 O O . VAL B 1 148 ? 1.064 3.799 8.781 1 98.31 148 VAL B O 1
ATOM 4079 N N . THR B 1 149 ? 3.119 3.244 9.5 1 96.56 149 THR B N 1
ATOM 4080 C CA . THR B 1 149 ? 3.266 2.145 8.555 1 96.56 149 THR B CA 1
ATOM 4081 C C . THR B 1 149 ? 2.463 0.929 9.008 1 96.56 149 THR B C 1
ATOM 4083 O O . THR B 1 149 ? 2.441 0.601 10.195 1 96.56 149 THR B O 1
ATOM 4086 N N . ASN B 1 150 ? 1.835 0.23 8.031 1 93.56 150 ASN B N 1
ATOM 4087 C CA . ASN B 1 150 ? 1.007 -0.916 8.391 1 93.56 150 ASN B CA 1
ATOM 4088 C C . ASN B 1 150 ? 0.046 -0.577 9.523 1 93.56 150 ASN B C 1
ATOM 4090 O O . ASN B 1 150 ? 0.026 -1.26 10.555 1 93.56 150 ASN B O 1
ATOM 4094 N N . ILE B 1 151 ? -0.755 0.418 9.297 1 95.31 151 ILE B N 1
ATOM 4095 C CA . ILE B 1 151 ? -1.54 1.081 10.328 1 95.31 151 ILE B CA 1
ATOM 4096 C C . ILE B 1 151 ? -2.559 0.104 10.914 1 95.31 151 ILE B C 1
ATOM 4098 O O . ILE B 1 151 ? -2.924 0.202 12.086 1 95.31 151 ILE B O 1
ATOM 4102 N N . ASP B 1 152 ? -3.035 -0.842 10.195 1 92.19 152 ASP B N 1
ATOM 4103 C CA . ASP B 1 152 ? -4.004 -1.813 10.695 1 92.19 152 ASP B CA 1
ATOM 4104 C C . ASP B 1 152 ? -3.434 -2.611 11.867 1 92.19 152 ASP B C 1
ATOM 4106 O O . ASP B 1 152 ? -4.184 -3.123 12.695 1 92.19 152 ASP B O 1
ATOM 4110 N N . VAL B 1 153 ? -2.117 -2.666 11.945 1 92.44 153 VAL B N 1
ATOM 4111 C CA . VAL B 1 153 ? -1.443 -3.451 12.969 1 92.44 153 VAL B CA 1
ATOM 4112 C C . VAL B 1 153 ? -0.838 -2.521 14.023 1 92.44 153 VAL B C 1
ATOM 4114 O O . VAL B 1 153 ? -0.917 -2.793 15.219 1 92.44 153 VAL B O 1
ATOM 4117 N N . ASN B 1 154 ? -0.329 -1.414 13.609 1 95.56 154 ASN B N 1
ATOM 4118 C CA . ASN B 1 154 ? 0.559 -0.618 14.445 1 95.56 154 ASN B CA 1
ATOM 4119 C C . ASN B 1 154 ? -0.193 0.511 15.148 1 95.56 154 ASN B C 1
ATOM 4121 O O . ASN B 1 154 ? 0.333 1.135 16.078 1 95.56 154 ASN B O 1
ATOM 4125 N N . TYR B 1 155 ? -1.417 0.728 14.82 1 96.06 155 TYR B N 1
ATOM 4126 C CA . TYR B 1 155 ? -2.148 1.889 15.312 1 96.06 155 TYR B CA 1
ATOM 4127 C C . TYR B 1 155 ? -2.346 1.809 16.828 1 96.06 155 TYR B C 1
ATOM 4129 O O . TYR B 1 155 ? -2.223 2.814 17.531 1 96.06 155 TYR B O 1
ATOM 4137 N N . GLN B 1 156 ? -2.645 0.717 17.281 1 95.06 156 GLN B N 1
ATOM 4138 C CA . GLN B 1 156 ? -2.943 0.569 18.703 1 95.06 156 GLN B CA 1
ATOM 4139 C C . GLN B 1 156 ? -1.752 0.986 19.562 1 95.06 156 GLN B C 1
ATOM 4141 O O . GLN B 1 156 ? -1.914 1.698 20.562 1 95.06 156 GLN B O 1
ATOM 4146 N N . GLY B 1 157 ? -0.577 0.535 19.188 1 97 157 GLY B N 1
ATOM 4147 C CA . GLY B 1 157 ? 0.617 0.937 19.922 1 97 157 GLY B CA 1
ATOM 4148 C C . GLY B 1 157 ? 0.849 2.436 19.906 1 97 157 GLY B C 1
ATOM 4149 O O . GLY B 1 157 ? 1.271 3.014 20.906 1 97 157 GLY B O 1
ATOM 4150 N N . VAL B 1 158 ? 0.548 3.061 18.812 1 97.88 158 VAL B N 1
ATOM 4151 C CA . VAL B 1 158 ? 0.705 4.504 18.656 1 97.88 158 VAL B CA 1
ATOM 4152 C C . VAL B 1 158 ? -0.238 5.23 19.609 1 97.88 158 VAL B C 1
ATOM 4154 O O . VAL B 1 158 ? 0.17 6.168 20.312 1 97.88 158 VAL B O 1
ATOM 4157 N N . VAL B 1 159 ? -1.454 4.805 19.641 1 96.56 159 VAL B N 1
ATOM 4158 C CA . VAL B 1 159 ? -2.482 5.43 20.469 1 96.56 159 VAL B CA 1
ATOM 4159 C C . VAL B 1 159 ? -2.107 5.309 21.953 1 96.56 159 VAL B C 1
ATOM 4161 O O . VAL B 1 159 ? -2.188 6.285 22.703 1 96.56 159 VAL B O 1
ATOM 4164 N N . GLU B 1 160 ? -1.699 4.152 22.328 1 97.12 160 GLU B N 1
ATOM 4165 C CA . GLU B 1 160 ? -1.334 3.916 23.719 1 97.12 160 GLU B CA 1
ATOM 4166 C C . GLU B 1 160 ? -0.158 4.793 24.141 1 97.12 160 GLU B C 1
ATOM 4168 O O . GLU B 1 160 ? -0.184 5.406 25.203 1 97.12 160 GLU B O 1
ATOM 4173 N N . ALA B 1 161 ? 0.79 4.855 23.312 1 98.06 161 ALA B N 1
ATOM 4174 C CA . ALA B 1 161 ? 1.968 5.668 23.609 1 98.06 161 ALA B CA 1
ATOM 4175 C C . ALA B 1 161 ? 1.606 7.148 23.703 1 98.06 161 ALA B C 1
ATOM 4177 O O . ALA B 1 161 ? 2.049 7.848 24.625 1 98.06 161 ALA B O 1
ATOM 4178 N N . ARG B 1 162 ? 0.876 7.625 22.719 1 97.06 162 ARG B N 1
ATOM 4179 C CA . ARG B 1 162 ? 0.454 9.023 22.719 1 97.06 162 ARG B CA 1
ATOM 4180 C C . ARG B 1 162 ? -0.319 9.367 23.984 1 97.06 162 ARG B C 1
ATOM 4182 O O . ARG B 1 162 ? -0.079 10.406 24.594 1 97.06 162 ARG B O 1
ATOM 4189 N N . ASN B 1 163 ? -1.255 8.508 24.359 1 96.25 163 ASN B N 1
ATOM 4190 C CA . ASN B 1 163 ? -2.047 8.734 25.562 1 96.25 163 ASN B CA 1
ATOM 4191 C C . ASN B 1 163 ? -1.166 8.805 26.812 1 96.25 163 ASN B C 1
ATOM 4193 O O . ASN B 1 163 ? -1.369 9.664 27.672 1 96.25 163 ASN B O 1
ATOM 4197 N N . ASP B 1 164 ? -0.234 7.91 26.875 1 97 164 ASP B N 1
ATOM 4198 C CA . ASP B 1 164 ? 0.67 7.887 28.016 1 97 164 ASP B CA 1
ATOM 4199 C C . ASP B 1 164 ? 1.481 9.18 28.094 1 97 164 ASP B C 1
ATOM 4201 O O . ASP B 1 164 ? 1.645 9.742 29.188 1 97 164 ASP B O 1
ATOM 4205 N N . ILE B 1 165 ? 1.978 9.594 27 1 97.5 165 ILE B N 1
ATOM 4206 C CA . ILE B 1 165 ? 2.793 10.805 26.969 1 97.5 165 ILE B CA 1
ATOM 4207 C C . ILE B 1 165 ? 1.928 12.016 27.312 1 97.5 165 ILE B C 1
ATOM 4209 O O . ILE B 1 165 ? 2.354 12.906 28.047 1 97.5 165 ILE B O 1
ATOM 4213 N N . PHE B 1 166 ? 0.778 12.086 26.672 1 96.25 166 PHE B N 1
ATOM 4214 C CA . PHE B 1 166 ? -0.132 13.195 26.953 1 96.25 166 PHE B CA 1
ATOM 4215 C C . PHE B 1 166 ? -0.455 13.273 28.438 1 96.25 166 PHE B C 1
ATOM 4217 O O . PHE B 1 166 ? -0.432 14.352 29.016 1 96.25 166 PHE B O 1
ATOM 4224 N N . ASP B 1 167 ? -0.715 12.156 29 1 94.69 167 ASP B N 1
ATOM 4225 C CA . ASP B 1 167 ? -0.997 12.109 30.438 1 94.69 167 ASP B CA 1
ATOM 4226 C C . ASP B 1 167 ? 0.184 12.641 31.25 1 94.69 167 ASP B C 1
ATOM 4228 O O . ASP B 1 167 ? 0.005 13.445 32.156 1 94.69 167 ASP B O 1
ATOM 4232 N N . LYS B 1 168 ? 1.272 12.242 30.906 1 96.31 168 LYS B N 1
ATOM 4233 C CA . LYS B 1 168 ? 2.49 12.656 31.594 1 96.31 168 LYS B CA 1
ATOM 4234 C C . LYS B 1 168 ? 2.73 14.156 31.453 1 96.31 168 LYS B C 1
ATOM 4236 O O . LYS B 1 168 ? 3.264 14.797 32.344 1 96.31 168 LYS B O 1
ATOM 4241 N N . GLU B 1 169 ? 2.344 14.719 30.312 1 95.81 169 GLU B N 1
ATOM 4242 C CA . GLU B 1 169 ? 2.65 16.109 30 1 95.81 169 GLU B CA 1
ATOM 4243 C C . GLU B 1 169 ? 1.478 17.031 30.344 1 95.81 169 GLU B C 1
ATOM 4245 O O . GLU B 1 169 ? 1.462 18.203 29.953 1 95.81 169 GLU B O 1
ATOM 4250 N N . GLY B 1 170 ? 0.437 16.422 31 1 93.19 170 GLY B N 1
ATOM 4251 C CA . GLY B 1 170 ? -0.656 17.219 31.531 1 93.19 170 GLY B CA 1
ATOM 4252 C C . GLY B 1 170 ? -1.758 17.469 30.516 1 93.19 170 GLY B C 1
ATOM 4253 O O . GLY B 1 170 ? -2.559 18.391 30.656 1 93.19 170 GLY B O 1
ATOM 4254 N N . LEU B 1 171 ? -1.713 16.828 29.438 1 94.56 171 LEU B N 1
ATOM 4255 C CA . LEU B 1 171 ? -2.797 16.875 28.469 1 94.56 171 LEU B CA 1
ATOM 4256 C C . LEU B 1 171 ? -3.893 15.875 28.812 1 94.56 171 LEU B C 1
ATOM 4258 O O . LEU B 1 171 ? -3.697 14.664 28.672 1 94.56 171 LEU B O 1
ATOM 4262 N N . THR B 1 172 ? -5.023 16.406 29.25 1 92 172 THR B N 1
ATOM 4263 C CA . THR B 1 172 ? -6.125 15.578 29.734 1 92 172 THR B CA 1
ATOM 4264 C C . THR B 1 172 ? -7.465 16.109 29.25 1 92 172 THR B C 1
ATOM 4266 O O . THR B 1 172 ? -7.512 17.125 28.547 1 92 172 THR B O 1
ATOM 4269 N N . ALA B 1 173 ? -8.5 15.414 29.594 1 88.75 173 ALA B N 1
ATOM 4270 C CA . ALA B 1 173 ? -9.852 15.836 29.25 1 88.75 173 ALA B CA 1
ATOM 4271 C C . ALA B 1 173 ? -10.203 17.156 29.922 1 88.75 173 ALA B C 1
ATOM 4273 O O . ALA B 1 173 ? -11.039 17.922 29.422 1 88.75 173 ALA B O 1
ATOM 4274 N N . ASP B 1 174 ? -9.555 17.484 31.031 1 88.19 174 ASP B N 1
ATOM 4275 C CA . ASP B 1 174 ? -9.828 18.703 31.797 1 88.19 174 ASP B CA 1
ATOM 4276 C C . ASP B 1 174 ? -9.039 19.891 31.234 1 88.19 174 ASP B C 1
ATOM 4278 O O . ASP B 1 174 ? -9.367 21.047 31.5 1 88.19 174 ASP B O 1
ATOM 4282 N N . THR B 1 175 ? -8.023 19.609 30.547 1 91.75 175 THR B N 1
ATOM 4283 C CA . THR B 1 175 ? -7.258 20.672 29.891 1 91.75 175 THR B CA 1
ATOM 4284 C C . THR B 1 175 ? -7.555 20.703 28.391 1 91.75 175 THR B C 1
ATOM 4286 O O . THR B 1 175 ? -8.586 21.234 27.984 1 91.75 175 THR B O 1
ATOM 4289 N N . HIS B 1 176 ? -6.738 20.047 27.641 1 92.31 176 HIS B N 1
ATOM 4290 C CA . HIS B 1 176 ? -6.934 19.859 26.219 1 92.31 176 HIS B CA 1
ATOM 4291 C C . HIS B 1 176 ? -5.938 18.859 25.641 1 92.31 176 HIS B C 1
ATOM 4293 O O . HIS B 1 176 ? -5.016 18.422 26.344 1 92.31 176 HIS B O 1
ATOM 4299 N N . TYR B 1 177 ? -6.176 18.453 24.5 1 95 177 TYR B N 1
ATOM 4300 C CA . TYR B 1 177 ? -5.238 17.641 23.734 1 95 177 TYR B CA 1
ATOM 4301 C C . TYR B 1 177 ? -4.672 18.422 22.547 1 95 177 TYR B C 1
ATOM 4303 O O . TYR B 1 177 ? -4.676 19.656 22.562 1 95 177 TYR B O 1
ATOM 4311 N N . ILE B 1 178 ? -4.023 17.719 21.672 1 96.38 178 ILE B N 1
ATOM 4312 C CA . ILE B 1 178 ? -3.416 18.328 20.5 1 96.38 178 ILE B CA 1
ATOM 4313 C C . ILE B 1 178 ? -4.195 17.938 19.25 1 96.38 178 ILE B C 1
ATOM 4315 O O . ILE B 1 178 ? -4.562 16.766 19.078 1 96.38 178 ILE B O 1
ATOM 4319 N N . ALA B 1 179 ? -4.59 18.922 18.406 1 96.69 179 ALA B N 1
ATOM 4320 C CA . ALA B 1 179 ? -5.105 18.547 17.094 1 96.69 179 ALA B CA 1
ATOM 4321 C C . ALA B 1 179 ? -4.141 17.609 16.375 1 96.69 179 ALA B C 1
ATOM 4323 O O . ALA B 1 179 ? -2.951 17.906 16.234 1 96.69 179 ALA B O 1
ATOM 4324 N N . SER B 1 180 ? -4.664 16.469 15.898 1 97.31 180 SER B N 1
ATOM 4325 C CA . SER B 1 180 ? -3.756 15.43 15.422 1 97.31 180 SER B CA 1
ATOM 4326 C C . SER B 1 180 ? -4.398 14.609 14.305 1 97.31 180 SER B C 1
ATOM 4328 O O . SER B 1 180 ? -5.594 14.328 14.344 1 97.31 180 SER B O 1
ATOM 4330 N N . THR B 1 181 ? -3.629 14.328 13.297 1 97.69 181 THR B N 1
ATOM 4331 C CA . THR B 1 181 ? -3.973 13.32 12.297 1 97.69 181 THR B CA 1
ATOM 4332 C C . THR B 1 181 ? -3.053 12.109 12.414 1 97.69 181 THR B C 1
ATOM 4334 O O . THR B 1 181 ? -1.828 12.242 12.352 1 97.69 181 THR B O 1
ATOM 4337 N N . SER B 1 182 ? -3.598 11.016 12.68 1 97.44 182 SER B N 1
ATOM 4338 C CA . SER B 1 182 ? -2.898 9.734 12.586 1 97.44 182 SER B CA 1
ATOM 4339 C C . SER B 1 182 ? -3.375 8.93 11.383 1 97.44 182 SER B C 1
ATOM 4341 O O . SER B 1 182 ? -4.547 8.562 11.297 1 97.44 182 SER B O 1
ATOM 4343 N N . ILE B 1 183 ? -2.471 8.68 10.469 1 98.38 183 ILE B N 1
ATOM 4344 C CA . ILE B 1 183 ? -2.859 8.164 9.164 1 98.38 183 ILE B CA 1
ATOM 4345 C C . ILE B 1 183 ? -1.747 7.273 8.609 1 98.38 183 ILE B C 1
ATOM 4347 O O . ILE B 1 183 ? -0.621 7.293 9.109 1 98.38 183 ILE B O 1
ATOM 4351 N N . GLY B 1 184 ? -2.129 6.422 7.699 1 98.12 184 GLY B N 1
ATOM 4352 C CA . GLY B 1 184 ? -1.138 5.578 7.055 1 98.12 184 GLY B CA 1
ATOM 4353 C C . GLY B 1 184 ? -0.064 6.367 6.328 1 98.12 184 GLY B C 1
ATOM 4354 O O . GLY B 1 184 ? -0.357 7.371 5.672 1 98.12 184 GLY B O 1
ATOM 4355 N N . GLY B 1 185 ? 1.132 5.938 6.402 1 98 185 GLY B N 1
ATOM 4356 C CA . GLY B 1 185 ? 2.303 6.516 5.762 1 98 185 GLY B CA 1
ATOM 4357 C C . GLY B 1 185 ? 3.598 5.832 6.164 1 98 185 GLY B C 1
ATOM 4358 O O . GLY B 1 185 ? 3.617 5.016 7.086 1 98 185 GLY B O 1
ATOM 4359 N N . ALA B 1 186 ? 4.66 6.109 5.387 1 97.19 186 ALA B N 1
ATOM 4360 C CA . ALA B 1 186 ? 5.938 5.457 5.68 1 97.19 186 ALA B CA 1
ATOM 4361 C C . ALA B 1 186 ? 7.105 6.41 5.438 1 97.19 186 ALA B C 1
ATOM 4363 O O . ALA B 1 186 ? 6.918 7.516 4.926 1 97.19 186 ALA B O 1
ATOM 4364 N N . THR B 1 187 ? 8.25 6.055 5.98 1 96.69 187 THR B N 1
ATOM 4365 C CA . THR B 1 187 ? 9.523 6.715 5.742 1 96.69 187 THR B CA 1
ATOM 4366 C C . THR B 1 187 ? 10.477 5.797 4.98 1 96.69 187 THR B C 1
ATOM 4368 O O . THR B 1 187 ? 10.18 4.617 4.773 1 96.69 187 THR B O 1
ATOM 4371 N N . PRO B 1 188 ? 11.555 6.305 4.492 1 94.62 188 PRO B N 1
ATOM 4372 C CA . PRO B 1 188 ? 12.516 5.438 3.805 1 94.62 188 PRO B CA 1
ATOM 4373 C C . PRO B 1 188 ? 13.203 4.449 4.746 1 94.62 188 PRO B C 1
ATOM 4375 O O . PRO B 1 188 ? 13.891 3.531 4.293 1 94.62 188 PRO B O 1
ATOM 4378 N N . VAL B 1 189 ? 13.055 4.633 6.035 1 96.06 189 VAL B N 1
ATOM 4379 C CA . VAL B 1 189 ? 13.656 3.729 7.012 1 96.06 189 VAL B CA 1
ATOM 4380 C C . VAL B 1 189 ? 12.805 2.469 7.145 1 96.06 189 VAL B C 1
ATOM 4382 O O . VAL B 1 189 ? 11.648 2.537 7.566 1 96.06 189 VAL B O 1
ATOM 4385 N N . ARG B 1 190 ? 13.344 1.366 6.879 1 92.56 190 ARG B N 1
ATOM 4386 C CA . ARG B 1 190 ? 12.633 0.107 6.676 1 92.56 190 ARG B CA 1
ATOM 4387 C C . ARG B 1 190 ? 11.852 -0.288 7.922 1 92.56 190 ARG B C 1
ATOM 4389 O O . ARG B 1 190 ? 10.672 -0.648 7.836 1 92.56 190 ARG B O 1
ATOM 4396 N N . HIS B 1 191 ? 12.461 -0.189 9.055 1 95.88 191 HIS B N 1
ATOM 4397 C CA . HIS B 1 191 ? 11.844 -0.713 10.273 1 95.88 191 HIS B CA 1
ATOM 4398 C C . HIS B 1 191 ? 11.117 0.387 11.039 1 95.88 191 HIS B C 1
ATOM 4400 O O . HIS B 1 191 ? 10.617 0.151 12.141 1 95.88 191 HIS B O 1
ATOM 4406 N N . ALA B 1 192 ? 11.094 1.569 10.477 1 97.88 192 ALA B N 1
ATOM 4407 C CA . ALA B 1 192 ? 10.344 2.648 11.109 1 97.88 192 ALA B CA 1
ATOM 4408 C C . ALA B 1 192 ? 8.844 2.473 10.898 1 97.88 192 ALA B C 1
ATOM 4410 O O . ALA B 1 192 ? 8.352 2.592 9.773 1 97.88 192 ALA B O 1
ATOM 4411 N N . ALA B 1 193 ? 8.148 2.242 11.984 1 97.44 193 ALA B N 1
ATOM 4412 C CA . ALA B 1 193 ? 6.699 2.062 11.93 1 97.44 193 ALA B CA 1
ATOM 4413 C C . ALA B 1 193 ? 5.973 3.389 12.125 1 97.44 193 ALA B C 1
ATOM 4415 O O . ALA B 1 193 ? 4.785 3.504 11.82 1 97.44 193 ALA B O 1
ATOM 4416 N N . VAL B 1 194 ? 6.707 4.348 12.633 1 98.69 194 VAL B N 1
ATOM 4417 C CA . VAL B 1 194 ? 6.055 5.605 12.984 1 98.69 194 VAL B CA 1
ATOM 4418 C C . VAL B 1 194 ? 6.961 6.777 12.633 1 98.69 194 VAL B C 1
ATOM 4420 O O . VAL B 1 194 ? 8.18 6.684 12.742 1 98.69 194 VAL B O 1
ATOM 4423 N N . ALA B 1 195 ? 6.402 7.832 12.148 1 98.81 195 ALA B N 1
ATOM 4424 C CA . ALA B 1 195 ? 7 9.148 11.953 1 98.81 195 ALA B CA 1
ATOM 4425 C C . ALA B 1 195 ? 6.051 10.258 12.406 1 98.81 195 ALA B C 1
ATOM 4427 O O . ALA B 1 195 ? 4.832 10.141 12.242 1 98.81 195 ALA B O 1
ATOM 4428 N N . ILE B 1 196 ? 6.605 11.32 12.969 1 98.88 196 ILE B N 1
ATOM 4429 C CA . ILE B 1 196 ? 5.699 12.336 13.5 1 98.88 196 ILE B CA 1
ATOM 4430 C C . ILE B 1 196 ? 6.203 13.727 13.125 1 98.88 196 ILE B C 1
ATOM 4432 O O . ILE B 1 196 ? 7.406 13.992 13.164 1 98.88 196 ILE B O 1
ATOM 4436 N N . ASP B 1 197 ? 5.344 14.602 12.75 1 98.81 197 ASP B N 1
ATOM 4437 C CA . ASP B 1 197 ? 5.566 16.047 12.594 1 98.81 197 ASP B CA 1
ATOM 4438 C C . ASP B 1 197 ? 4.934 16.812 13.75 1 98.81 197 ASP B C 1
ATOM 4440 O O . ASP B 1 197 ? 3.824 16.5 14.18 1 98.81 197 ASP B O 1
ATOM 4444 N N . PHE B 1 198 ? 5.688 17.781 14.258 1 98.69 198 PHE B N 1
ATOM 4445 C CA . PHE B 1 198 ? 5.238 18.625 15.359 1 98.69 198 PHE B CA 1
ATOM 4446 C C . PHE B 1 198 ? 5.246 20.094 14.945 1 98.69 198 PHE B C 1
ATOM 4448 O O . PHE B 1 198 ? 6.277 20.625 14.523 1 98.69 198 PHE B O 1
ATOM 4455 N N . LEU B 1 199 ? 4.141 20.734 15.008 1 98.06 199 LEU B N 1
ATOM 4456 C CA . LEU B 1 199 ? 4.051 22.172 14.797 1 98.06 199 LEU B CA 1
ATOM 4457 C C . LEU B 1 199 ? 3.904 22.906 16.125 1 98.06 199 LEU B C 1
ATOM 4459 O O . LEU B 1 199 ? 2.904 22.75 16.828 1 98.06 199 LEU B O 1
ATOM 4463 N N . THR B 1 200 ? 4.879 23.719 16.453 1 97.06 200 THR B N 1
ATOM 4464 C CA . THR B 1 200 ? 4.93 24.469 17.703 1 97.06 200 THR B CA 1
ATOM 4465 C C . THR B 1 200 ? 4.926 25.969 17.453 1 97.06 200 THR B C 1
ATOM 4467 O O . THR B 1 200 ? 5.574 26.453 16.516 1 97.06 200 THR B O 1
ATOM 4470 N N . ILE B 1 201 ? 4.227 26.672 18.281 1 94.5 201 ILE B N 1
ATOM 4471 C CA . ILE B 1 201 ? 4.219 28.125 18.234 1 94.5 201 ILE B CA 1
ATOM 4472 C C . ILE B 1 201 ? 4.777 28.688 19.531 1 94.5 201 ILE B C 1
ATOM 4474 O O . ILE B 1 201 ? 4.098 28.688 20.562 1 94.5 201 ILE B O 1
ATOM 4478 N N . PRO B 1 202 ? 5.945 29.312 19.594 1 93.5 202 PRO B N 1
ATOM 4479 C CA . PRO B 1 202 ? 6.668 29.672 20.812 1 93.5 202 PRO B CA 1
ATOM 4480 C C . PRO B 1 202 ? 5.918 30.688 21.656 1 93.5 202 PRO B C 1
ATOM 4482 O O . PRO B 1 202 ? 5.871 30.562 22.891 1 93.5 202 PRO B O 1
ATOM 4485 N N . HIS B 1 203 ? 5.246 31.734 21.25 1 90 203 HIS B N 1
ATOM 4486 C CA . HIS B 1 203 ? 4.703 32.844 22.031 1 90 203 HIS B CA 1
ATOM 4487 C C . HIS B 1 203 ? 3.18 32.812 22.047 1 90 203 HIS B C 1
ATOM 4489 O O . HIS B 1 203 ? 2.539 33.812 22.375 1 90 203 HIS B O 1
ATOM 4495 N N . ILE B 1 204 ? 2.754 31.641 21.891 1 92.81 204 ILE B N 1
ATOM 4496 C CA . ILE B 1 204 ? 1.3 31.531 21.859 1 92.81 204 ILE B CA 1
ATOM 4497 C C . ILE B 1 204 ? 0.753 31.516 23.281 1 92.81 204 ILE B C 1
ATOM 4499 O O . ILE B 1 204 ? 1.383 30.969 24.188 1 92.81 204 ILE B O 1
ATOM 4503 N N . LYS B 1 205 ? -0.394 32.188 23.516 1 92.94 205 LYS B N 1
ATOM 4504 C CA . LYS B 1 205 ? -1.113 32.188 24.781 1 92.94 205 LYS B CA 1
ATOM 4505 C C . LYS B 1 205 ? -2.393 31.359 24.672 1 92.94 205 LYS B C 1
ATOM 4507 O O . LYS B 1 205 ? -2.918 31.141 23.578 1 92.94 205 LYS B O 1
ATOM 4512 N N . GLU B 1 206 ? -2.844 30.797 25.797 1 92.38 206 GLU B N 1
ATOM 4513 C CA . GLU B 1 206 ? -4.051 29.984 25.797 1 92.38 206 GLU B CA 1
ATOM 4514 C C . GLU B 1 206 ? -5.25 30.75 25.25 1 92.38 206 GLU B C 1
ATOM 4516 O O . GLU B 1 206 ? -6.121 30.172 24.594 1 92.38 206 GLU B O 1
ATOM 4521 N N . GLU B 1 207 ? -5.312 32.031 25.469 1 92.69 207 GLU B N 1
ATOM 4522 C CA . GLU B 1 207 ? -6.438 32.875 25.031 1 92.69 207 GLU B CA 1
ATOM 4523 C C . GLU B 1 207 ? -6.469 33 23.5 1 92.69 207 GLU B C 1
ATOM 4525 O O . GLU B 1 207 ? -7.492 33.375 22.938 1 92.69 207 GLU B O 1
ATOM 4530 N N . ASP B 1 208 ? -5.375 32.688 22.859 1 93.12 208 ASP B N 1
ATOM 4531 C CA . ASP B 1 208 ? -5.273 32.781 21.406 1 93.12 208 ASP B CA 1
ATOM 4532 C C . ASP B 1 208 ? -5.848 31.516 20.75 1 93.12 208 ASP B C 1
ATOM 4534 O O . ASP B 1 208 ? -5.961 31.453 19.516 1 93.12 208 ASP B O 1
ATOM 4538 N N . LYS B 1 209 ? -6.23 30.5 21.578 1 96.19 209 LYS B N 1
ATOM 4539 C CA . LYS B 1 209 ? -6.637 29.203 21.047 1 96.19 209 LYS B CA 1
ATOM 4540 C C . LYS B 1 209 ? -8.102 28.922 21.359 1 96.19 209 LYS B C 1
ATOM 4542 O O . LYS B 1 209 ? -8.602 29.297 22.422 1 96.19 209 LYS B O 1
ATOM 4547 N N . LYS B 1 210 ? -8.703 28.297 20.484 1 95.94 210 LYS B N 1
ATOM 4548 C CA . LYS B 1 210 ? -10 27.656 20.688 1 95.94 210 LYS B CA 1
ATOM 4549 C C . LYS B 1 210 ? -10.008 26.234 20.156 1 95.94 210 LYS B C 1
ATOM 4551 O O . LYS B 1 210 ? -9.617 25.984 19.016 1 95.94 210 LYS B O 1
ATOM 4556 N N . TYR B 1 211 ? -10.344 25.297 20.984 1 95.12 211 TYR B N 1
ATOM 4557 C CA . TYR B 1 211 ? -10.477 23.906 20.578 1 95.12 211 TYR B CA 1
ATOM 4558 C C . TYR B 1 211 ? -11.859 23.641 20 1 95.12 211 TYR B C 1
ATOM 4560 O O . TYR B 1 211 ? -12.867 23.859 20.672 1 95.12 211 TYR B O 1
ATOM 4568 N N . LEU B 1 212 ? -11.891 23.203 18.812 1 94.44 212 LEU B N 1
ATOM 4569 C CA . LEU B 1 212 ? -13.141 23.078 18.062 1 94.44 212 LEU B CA 1
ATOM 4570 C C . LEU B 1 212 ? -13.867 21.781 18.406 1 94.44 212 LEU B C 1
ATOM 4572 O O . LEU B 1 212 ? -13.234 20.734 18.562 1 94.44 212 LEU B O 1
ATOM 4576 N N . GLN B 1 213 ? -15.164 21.984 18.5 1 89 213 GLN B N 1
ATOM 4577 C CA . GLN B 1 213 ? -16.031 20.859 18.812 1 89 213 GLN B CA 1
ATOM 4578 C C . GLN B 1 213 ? -17.281 20.859 17.938 1 89 213 GLN B C 1
ATOM 4580 O O . GLN B 1 213 ? -17.75 21.906 17.516 1 89 213 GLN B O 1
ATOM 4585 N N . ALA B 1 214 ? -17.719 19.781 17.531 1 81.56 214 ALA B N 1
ATOM 4586 C CA . ALA B 1 214 ? -18.984 19.578 16.859 1 81.56 214 ALA B CA 1
ATOM 4587 C C . ALA B 1 214 ? -19.75 18.391 17.438 1 81.56 214 ALA B C 1
ATOM 4589 O O . ALA B 1 214 ? -19.953 17.391 16.766 1 81.56 214 ALA B O 1
ATOM 4590 N N . LEU B 1 215 ? -20.297 18.578 18.547 1 78.12 215 LEU B N 1
ATOM 4591 C CA . LEU B 1 215 ? -20.734 17.469 19.375 1 78.12 215 LEU B CA 1
ATOM 4592 C C . LEU B 1 215 ? -22.016 16.844 18.828 1 78.12 215 LEU B C 1
ATOM 4594 O O . LEU B 1 215 ? -22.344 15.703 19.156 1 78.12 215 LEU B O 1
ATOM 4598 N N . GLU B 1 216 ? -22.75 17.594 18 1 78.12 216 GLU B N 1
ATOM 4599 C CA . GLU B 1 216 ? -23.938 17 17.375 1 78.12 216 GLU B CA 1
ATOM 4600 C C . GLU B 1 216 ? -23.547 16.062 16.234 1 78.12 216 GLU B C 1
ATOM 4602 O O . GLU B 1 216 ? -24.344 15.211 15.828 1 78.12 216 GLU B O 1
ATOM 4607 N N . HIS B 1 217 ? -22.328 16.203 15.898 1 80.19 217 HIS B N 1
ATOM 4608 C CA . HIS B 1 217 ? -21.906 15.453 14.734 1 80.19 217 HIS B CA 1
ATOM 4609 C C . HIS B 1 217 ? -20.781 14.477 15.086 1 80.19 217 HIS B C 1
ATOM 4611 O O . HIS B 1 217 ? -20.656 13.422 14.461 1 80.19 217 HIS B O 1
ATOM 4617 N N . LEU B 1 218 ? -19.969 14.891 16.062 1 79.69 218 LEU B N 1
ATOM 4618 C CA . LEU B 1 218 ? -18.766 14.148 16.406 1 79.69 218 LEU B CA 1
ATOM 4619 C C . LEU B 1 218 ? -18.672 13.914 17.906 1 79.69 218 LEU B C 1
ATOM 4621 O O . LEU B 1 218 ? -19.016 14.805 18.688 1 79.69 218 LEU B O 1
ATOM 4625 N N . ASN B 1 219 ? -18.266 12.781 18.203 1 74.69 219 ASN B N 1
ATOM 4626 C CA . ASN B 1 219 ? -18 12.461 19.609 1 74.69 219 ASN B CA 1
ATOM 4627 C C . ASN B 1 219 ? -16.656 13.008 20.078 1 74.69 219 ASN B C 1
ATOM 4629 O O . ASN B 1 219 ? -15.727 13.133 19.281 1 74.69 219 ASN B O 1
ATOM 4633 N N . PRO B 1 220 ? -16.703 13.453 21.375 1 70 220 PRO B N 1
ATOM 4634 C CA . PRO B 1 220 ? -15.367 13.734 21.891 1 70 220 PRO B CA 1
ATOM 4635 C C . PRO B 1 220 ? -14.422 12.539 21.766 1 70 220 PRO B C 1
ATOM 4637 O O . PRO B 1 220 ? -14.805 11.414 22.109 1 70 220 PRO B O 1
ATOM 4640 N N . THR B 1 221 ? -13.203 12.734 21.375 1 76.25 221 THR B N 1
ATOM 4641 C CA . THR B 1 221 ? -12.289 11.656 21 1 76.25 221 THR B CA 1
ATOM 4642 C C . THR B 1 221 ? -11.906 10.82 22.219 1 76.25 221 THR B C 1
ATOM 4644 O O . THR B 1 221 ? -11.75 9.602 22.109 1 76.25 221 THR B O 1
ATOM 4647 N N . HIS B 1 222 ? -11.805 11.43 23.359 1 73.81 222 HIS B N 1
ATOM 4648 C CA . HIS B 1 222 ? -11.352 10.727 24.547 1 73.81 222 HIS B CA 1
ATOM 4649 C C . HIS B 1 222 ? -12.383 9.703 25.016 1 73.81 222 HIS B C 1
ATOM 4651 O O . HIS B 1 222 ? -12.055 8.773 25.75 1 73.81 222 HIS B O 1
ATOM 4657 N N . GLU B 1 223 ? -13.594 9.844 24.578 1 70.06 223 GLU B N 1
ATOM 4658 C CA . GLU B 1 223 ? -14.656 8.922 24.969 1 70.06 223 GLU B CA 1
ATOM 4659 C C . GLU B 1 223 ? -14.469 7.547 24.328 1 70.06 223 GLU B C 1
ATOM 4661 O O . GLU B 1 223 ? -14.984 6.547 24.828 1 70.06 223 GLU B O 1
ATOM 4666 N N . TYR B 1 224 ? -13.633 7.594 23.328 1 67.88 224 TYR B N 1
ATOM 4667 C CA . TYR B 1 224 ? -13.391 6.277 22.75 1 67.88 224 TYR B CA 1
ATOM 4668 C C . TYR B 1 224 ? -11.898 5.977 22.688 1 67.88 224 TYR B C 1
ATOM 4670 O O . TYR B 1 224 ? -11.453 5.266 21.781 1 67.88 224 TYR B O 1
ATOM 4678 N N . GLY B 1 225 ? -11.203 6.629 23.547 1 70.5 225 GLY B N 1
ATOM 4679 C CA . GLY B 1 225 ? -9.859 6.188 23.891 1 70.5 225 GLY B CA 1
ATOM 4680 C C . GLY B 1 225 ? -8.789 6.793 23 1 70.5 225 GLY B C 1
ATOM 4681 O O . GLY B 1 225 ? -7.621 6.406 23.062 1 70.5 225 GLY B O 1
ATOM 4682 N N . VAL B 1 226 ? -9.258 7.629 22.047 1 75.88 226 VAL B N 1
ATOM 4683 C CA . VAL B 1 226 ? -8.258 8.281 21.203 1 75.88 226 VAL B CA 1
ATOM 4684 C C . VAL B 1 226 ? -8.172 9.766 21.578 1 75.88 226 VAL B C 1
ATOM 4686 O O . VAL B 1 226 ? -9.164 10.492 21.484 1 75.88 226 VAL B O 1
ATOM 4689 N N . ALA B 1 227 ? -7.078 10.273 22.25 1 85.81 227 ALA B N 1
ATOM 4690 C CA . ALA B 1 227 ? -6.891 11.578 22.859 1 85.81 227 ALA B CA 1
ATOM 4691 C C . ALA B 1 227 ? -6.293 12.57 21.875 1 85.81 227 ALA B C 1
ATOM 4693 O O . ALA B 1 227 ? -5.074 12.625 21.703 1 85.81 227 ALA B O 1
ATOM 4694 N N . PHE B 1 228 ? -7.211 13.258 21.125 1 88.31 228 PHE B N 1
ATOM 4695 C CA . PHE B 1 228 ? -6.762 14.367 20.297 1 88.31 228 PHE B CA 1
ATOM 4696 C C . PHE B 1 228 ? -7.887 15.367 20.078 1 88.31 228 PHE B C 1
ATOM 4698 O O . PHE B 1 228 ? -9.055 15.055 20.312 1 88.31 228 PHE B O 1
ATOM 4705 N N . GLU B 1 229 ? -7.543 16.547 19.781 1 90.44 229 GLU B N 1
ATOM 4706 C CA . GLU B 1 229 ? -8.531 17.562 19.438 1 90.44 229 GLU B CA 1
ATOM 4707 C C . GLU B 1 229 ? -8.953 17.453 17.969 1 90.44 229 GLU B C 1
ATOM 4709 O O . GLU B 1 229 ? -8.117 17.234 17.094 1 90.44 229 GLU B O 1
ATOM 4714 N N . ARG B 1 230 ? -10.18 17.609 17.656 1 93.31 230 ARG B N 1
ATOM 4715 C CA . ARG B 1 230 ? -10.711 17.531 16.297 1 93.31 230 ARG B CA 1
ATOM 4716 C C . ARG B 1 230 ? -10.258 18.734 15.469 1 93.31 230 ARG B C 1
ATOM 4718 O O . ARG B 1 230 ? -10.227 18.656 14.242 1 93.31 230 ARG B O 1
ATOM 4725 N N . GLY B 1 231 ? -9.953 19.781 16.094 1 96.38 231 GLY B N 1
ATOM 4726 C CA . GLY B 1 231 ? -9.438 20.984 15.469 1 96.38 231 GLY B CA 1
ATOM 4727 C C . GLY B 1 231 ? -9.062 22.062 16.453 1 96.38 231 GLY B C 1
ATOM 4728 O O . GLY B 1 231 ? -9.508 22.031 17.609 1 96.38 231 GLY B O 1
ATOM 4729 N N . THR B 1 232 ? -8.289 22.938 16.047 1 97.38 232 THR B N 1
ATOM 4730 C CA . THR B 1 232 ? -7.867 24.078 16.844 1 97.38 232 THR B CA 1
ATOM 4731 C C . THR B 1 232 ? -7.844 25.359 16 1 97.38 232 THR B C 1
ATOM 4733 O O . THR B 1 232 ? -7.34 25.359 14.883 1 97.38 232 THR B O 1
ATOM 4736 N N . ARG B 1 233 ? -8.445 26.375 16.484 1 97.12 233 ARG B N 1
ATOM 4737 C CA . ARG B 1 233 ? -8.359 27.703 15.891 1 97.12 233 ARG B CA 1
ATOM 4738 C C . ARG B 1 233 ? -7.359 28.578 16.641 1 97.12 233 ARG B C 1
ATOM 4740 O O . ARG B 1 233 ? -7.387 28.641 17.875 1 97.12 233 ARG B O 1
ATOM 4747 N N . LEU B 1 234 ? -6.535 29.188 15.914 1 95 234 LEU B N 1
ATOM 4748 C CA . LEU B 1 234 ? -5.598 30.156 16.469 1 95 234 LEU B CA 1
ATOM 4749 C C . LEU B 1 234 ? -5.961 31.562 16.031 1 95 234 LEU B C 1
ATOM 4751 O O . LEU B 1 234 ? -6.305 31.797 14.867 1 95 234 LEU B O 1
ATOM 4755 N N . THR B 1 235 ? -5.965 32.469 16.922 1 92.38 235 THR B N 1
ATOM 4756 C CA . THR B 1 235 ? -6.082 33.906 16.625 1 92.38 235 THR B CA 1
ATOM 4757 C C . THR B 1 235 ? -4.758 34.594 16.891 1 92.38 235 THR B C 1
ATOM 4759 O O . THR B 1 235 ? -4.324 34.719 18.031 1 92.38 235 THR B O 1
ATOM 4762 N N . LEU B 1 236 ? -4.152 35.031 15.812 1 84.38 236 LEU B N 1
ATOM 4763 C CA . LEU B 1 236 ? -2.818 35.625 15.914 1 84.38 236 LEU B CA 1
ATOM 4764 C C . LEU B 1 236 ? -2.811 37.062 15.383 1 84.38 236 LEU B C 1
ATOM 4766 O O . LEU B 1 236 ? -3.523 37.375 14.43 1 84.38 236 LEU B O 1
ATOM 4770 N N . PRO B 1 237 ? -2.051 37.938 16.109 1 76.81 237 PRO B N 1
ATOM 4771 C CA . PRO B 1 237 ? -1.927 39.281 15.594 1 76.81 237 PRO B CA 1
ATOM 4772 C C . PRO B 1 237 ? -1.149 39.344 14.281 1 76.81 237 PRO B C 1
ATOM 4774 O O . PRO B 1 237 ? -0.246 38.531 14.055 1 76.81 237 PRO B O 1
ATOM 4777 N N . THR B 1 238 ? -1.739 40.094 13.43 1 71.62 238 THR B N 1
ATOM 4778 C CA . THR B 1 238 ? -0.963 40.312 12.211 1 71.62 238 THR B CA 1
ATOM 4779 C C . THR B 1 238 ? -0.029 41.5 12.383 1 71.62 238 THR B C 1
ATOM 4781 O O . THR B 1 238 ? -0.016 42.125 13.438 1 71.62 238 THR B O 1
ATOM 4784 N N . HIS B 1 239 ? 0.681 42.25 11.406 1 56.88 239 HIS B N 1
ATOM 4785 C CA . HIS B 1 239 ? 1.601 43.375 11.453 1 56.88 239 HIS B CA 1
ATOM 4786 C C . HIS B 1 239 ? 0.964 44.594 12.148 1 56.88 239 HIS B C 1
ATOM 4788 O O . HIS B 1 239 ? -0.249 44.781 12.062 1 56.88 239 HIS B O 1
ATOM 4794 N N . THR B 1 240 ? 1.623 44.906 13.336 1 50.03 240 THR B N 1
ATOM 4795 C CA . THR B 1 240 ? 1.263 46.188 13.953 1 50.03 240 THR B CA 1
ATOM 4796 C C . THR B 1 240 ? 1.336 47.312 12.938 1 50.03 240 THR B C 1
ATOM 4798 O O . THR B 1 240 ? 2.396 47.594 12.367 1 50.03 240 THR B O 1
ATOM 4801 N N . LEU B 1 241 ? 0.354 47.469 12.148 1 48.25 241 LEU B N 1
ATOM 4802 C CA . LEU B 1 241 ? 0.478 48.812 11.555 1 48.25 241 LEU B CA 1
ATOM 4803 C C . LEU B 1 241 ? 0.626 49.875 12.633 1 48.25 241 LEU B C 1
ATOM 4805 O O . LEU B 1 241 ? 0.391 49.594 13.812 1 48.25 241 LEU B O 1
ATOM 4809 N N . HIS B 1 242 ? 0.66 51.188 12.25 1 45.94 242 HIS B N 1
ATOM 4810 C CA . HIS B 1 242 ? 0.764 52.438 13 1 45.94 242 HIS B CA 1
ATOM 4811 C C . HIS B 1 242 ? -0.228 52.438 14.164 1 45.94 242 HIS B C 1
ATOM 4813 O O . HIS B 1 242 ? -1.348 51.938 14.039 1 45.94 242 HIS B O 1
ATOM 4819 N N . PRO B 1 243 ? 0.254 52.812 15.375 1 49.62 243 PRO B N 1
ATOM 4820 C CA . PRO B 1 243 ? -0.478 52.969 16.641 1 49.62 243 PRO B CA 1
ATOM 4821 C C . PRO B 1 243 ? -1.95 53.312 16.422 1 49.62 243 PRO B C 1
ATOM 4823 O O . PRO B 1 243 ? -2.787 53 17.281 1 49.62 243 PRO B O 1
ATOM 4826 N N . GLU B 1 244 ? -2.166 54.219 15.656 1 49.91 244 GLU B N 1
ATOM 4827 C CA . GLU B 1 244 ? -3.469 54.875 15.539 1 49.91 244 GLU B CA 1
ATOM 4828 C C . GLU B 1 244 ? -4.465 54 14.797 1 49.91 244 GLU B C 1
ATOM 4830 O O . GLU B 1 244 ? -5.645 54.312 14.688 1 49.91 244 GLU B O 1
ATOM 4835 N N . VAL B 1 245 ? -3.949 52.938 14.07 1 51.34 245 VAL B N 1
ATOM 4836 C CA . VAL B 1 245 ? -4.793 52.219 13.117 1 51.34 245 VAL B CA 1
ATOM 4837 C C . VAL B 1 245 ? -5.227 50.906 13.711 1 51.34 245 VAL B C 1
ATOM 4839 O O . VAL B 1 245 ? -4.535 50.344 14.57 1 51.34 245 VAL B O 1
ATOM 4842 N N . SER B 1 246 ? -6.32 50.25 13.289 1 56.59 246 SER B N 1
ATOM 4843 C CA . SER B 1 246 ? -7.098 49.031 13.555 1 56.59 246 SER B CA 1
ATOM 4844 C C . SER B 1 246 ? -6.211 47.781 13.562 1 56.59 246 SER B C 1
ATOM 4846 O O . SER B 1 246 ? -5.27 47.688 12.773 1 56.59 246 SER B O 1
ATOM 4848 N N . GLN B 1 247 ? -6.121 47.094 14.797 1 64 247 GLN B N 1
ATOM 4849 C CA . GLN B 1 247 ? -5.395 45.844 14.938 1 64 247 GLN B CA 1
ATOM 4850 C C . GLN B 1 247 ? -5.965 44.781 14.023 1 64 247 GLN B C 1
ATOM 4852 O O . GLN B 1 247 ? -7.184 44.625 13.93 1 64 247 GLN B O 1
ATOM 4857 N N . GLN B 1 248 ? -5.16 44.281 13.086 1 77.56 248 GLN B N 1
ATOM 4858 C CA . GLN B 1 248 ? -5.547 43.188 12.203 1 77.56 248 GLN B CA 1
ATOM 4859 C C . GLN B 1 248 ? -5.141 41.844 12.789 1 77.56 248 GLN B C 1
ATOM 4861 O O . GLN B 1 248 ? -4.078 41.719 13.406 1 77.56 248 GLN B O 1
ATOM 4866 N N . PHE B 1 249 ? -6.203 40.906 12.883 1 82.31 249 PHE B N 1
ATOM 4867 C CA . PHE B 1 249 ? -5.965 39.562 13.344 1 82.31 249 PHE B CA 1
ATOM 4868 C C . PHE B 1 249 ? -6.176 38.562 12.211 1 82.31 249 PHE B C 1
ATOM 4870 O O . PHE B 1 249 ? -6.91 38.844 11.258 1 82.31 249 PHE B O 1
ATOM 4877 N N . LYS B 1 250 ? -5.387 37.594 12.375 1 88.25 250 LYS B N 1
ATOM 4878 C CA . LYS B 1 250 ? -5.59 36.438 11.508 1 88.25 250 LYS B CA 1
ATOM 4879 C C . LYS B 1 250 ? -5.996 35.219 12.312 1 88.25 250 LYS B C 1
ATOM 4881 O O . LYS B 1 250 ? -5.469 34.969 13.398 1 88.25 250 LYS B O 1
ATOM 4886 N N . GLN B 1 251 ? -6.992 34.5 11.773 1 93.38 251 GLN B N 1
ATOM 4887 C CA . GLN B 1 251 ? -7.367 33.219 12.359 1 93.38 251 GLN B CA 1
ATOM 4888 C C . GLN B 1 251 ? -6.934 32.062 11.469 1 93.38 251 GLN B C 1
ATOM 4890 O O . GLN B 1 251 ? -7.082 32.125 10.25 1 93.38 251 GLN B O 1
ATOM 4895 N N . GLN B 1 252 ? -6.328 31.125 12.07 1 95 252 GLN B N 1
ATOM 4896 C CA . GLN B 1 252 ? -5.918 29.891 11.398 1 95 252 GLN B CA 1
ATOM 4897 C C . GLN B 1 252 ? -6.594 28.672 12.031 1 95 252 GLN B C 1
ATOM 4899 O O . GLN B 1 252 ? -6.664 28.562 13.258 1 95 252 GLN B O 1
ATOM 4904 N N . TYR B 1 253 ? -7.141 27.844 11.195 1 97.25 253 TYR B N 1
ATOM 4905 C CA . TYR B 1 253 ? -7.844 26.656 11.664 1 97.25 253 TYR B CA 1
ATOM 4906 C C . TYR B 1 253 ? -7.105 25.391 11.25 1 97.25 253 TYR B C 1
ATOM 4908 O O . TYR B 1 253 ? -6.848 25.172 10.062 1 97.25 253 TYR B O 1
ATOM 4916 N N . PHE B 1 254 ? -6.75 24.578 12.195 1 97.94 254 PHE B N 1
ATOM 4917 C CA . PHE B 1 254 ? -6.184 23.25 11.961 1 97.94 254 PHE B CA 1
ATOM 4918 C C . PHE B 1 254 ? -7.227 22.172 12.203 1 97.94 254 PHE B C 1
ATOM 4920 O O . PHE B 1 254 ? -7.543 21.844 13.344 1 97.94 254 PHE B O 1
ATOM 4927 N N . ILE B 1 255 ? -7.742 21.578 11.133 1 98.06 255 ILE B N 1
ATOM 4928 C CA . ILE B 1 255 ? -8.727 20.516 11.25 1 98.06 255 ILE B CA 1
ATOM 4929 C C . ILE B 1 255 ? -8.039 19.156 11.164 1 98.06 255 ILE B C 1
ATOM 4931 O O . ILE B 1 255 ? -7.352 18.859 10.18 1 98.06 255 ILE B O 1
ATOM 4935 N N . SER B 1 256 ? -8.188 18.328 12.195 1 97.12 256 SER B N 1
ATOM 4936 C CA . SER B 1 256 ? -7.574 17.016 12.258 1 97.12 256 SER B CA 1
ATOM 4937 C C . SER B 1 256 ? -8.188 16.062 11.227 1 97.12 256 SER B C 1
ATOM 4939 O O . SER B 1 256 ? -9.211 16.391 10.617 1 97.12 256 SER B O 1
ATOM 4941 N N . GLY B 1 257 ? -7.469 14.961 11.031 1 97.25 257 GLY B N 1
ATOM 4942 C CA . GLY B 1 257 ? -8.086 13.945 10.195 1 97.25 257 GLY B CA 1
ATOM 4943 C C . GLY B 1 257 ? -9.523 13.648 10.57 1 97.25 257 GLY B C 1
ATOM 4944 O O . GLY B 1 257 ? -9.805 13.297 11.719 1 97.25 257 GLY B O 1
ATOM 4945 N N . THR B 1 258 ? -10.422 13.828 9.641 1 96.75 258 THR B N 1
ATOM 4946 C CA . THR B 1 258 ? -11.859 13.672 9.844 1 96.75 258 THR B CA 1
ATOM 4947 C C . THR B 1 258 ? -12.422 12.609 8.906 1 96.75 258 THR B C 1
ATOM 4949 O O . THR B 1 258 ? -12.109 12.586 7.719 1 96.75 258 THR B O 1
ATOM 4952 N N . ALA B 1 259 ? -13.172 11.734 9.484 1 95.88 259 ALA B N 1
ATOM 4953 C CA . ALA B 1 259 ? -13.797 10.656 8.727 1 95.88 259 ALA B CA 1
ATOM 4954 C C . ALA B 1 259 ? -15.312 10.695 8.852 1 95.88 259 ALA B C 1
ATOM 4956 O O . ALA B 1 259 ? -15.875 11.641 9.414 1 95.88 259 ALA B O 1
ATOM 4957 N N . SER B 1 260 ? -15.969 9.758 8.141 1 95.88 260 SER B N 1
ATOM 4958 C CA . SER B 1 260 ? -17.406 9.594 8.219 1 95.88 260 SER B CA 1
ATOM 4959 C C . SER B 1 260 ? -17.828 8.938 9.531 1 95.88 260 SER B C 1
ATOM 4961 O O . SER B 1 260 ? -18.125 7.742 9.57 1 95.88 260 SER B O 1
ATOM 4963 N N . ILE B 1 261 ? -17.844 9.719 10.539 1 91.44 261 ILE B N 1
ATOM 4964 C CA . ILE B 1 261 ? -18.094 9.25 11.891 1 91.44 261 ILE B CA 1
ATOM 4965 C C . ILE B 1 261 ? -19.312 9.977 12.484 1 91.44 261 ILE B C 1
ATOM 4967 O O . ILE B 1 261 ? -19.594 11.109 12.102 1 91.44 261 ILE B O 1
ATOM 4971 N N . ASP B 1 262 ? -20.047 9.312 13.375 1 90.62 262 ASP B N 1
ATOM 4972 C CA . ASP B 1 262 ? -21.172 9.977 14.031 1 90.62 262 ASP B CA 1
ATOM 4973 C C . ASP B 1 262 ? -20.828 10.32 15.477 1 90.62 262 ASP B C 1
ATOM 4975 O O . ASP B 1 262 ? -19.672 10.242 15.883 1 90.62 262 ASP B O 1
ATOM 4979 N N . LYS B 1 263 ? -21.75 10.789 16.219 1 86.69 263 LYS B N 1
ATOM 4980 C CA . LYS B 1 263 ? -21.547 11.312 17.578 1 86.69 263 LYS B CA 1
ATOM 4981 C C . LYS B 1 263 ? -21.219 10.188 18.547 1 86.69 263 LYS B C 1
ATOM 4983 O O . LYS B 1 263 ? -20.812 10.445 19.688 1 86.69 263 LYS B O 1
ATOM 4988 N N . HIS B 1 264 ? -21.344 8.992 18.078 1 84.69 264 HIS B N 1
ATOM 4989 C CA . HIS B 1 264 ? -21.047 7.844 18.938 1 84.69 264 HIS B CA 1
ATOM 4990 C C . HIS B 1 264 ? -19.703 7.215 18.547 1 84.69 264 HIS B C 1
ATOM 4992 O O . HIS B 1 264 ? -19.281 6.238 19.172 1 84.69 264 HIS B O 1
ATOM 4998 N N . GLY B 1 265 ? -19.094 7.77 17.547 1 84.81 265 GLY B N 1
ATOM 4999 C CA . GLY B 1 265 ? -17.797 7.266 17.109 1 84.81 265 GLY B CA 1
ATOM 5000 C C . GLY B 1 265 ? -17.906 6.117 16.125 1 84.81 265 GLY B C 1
ATOM 5001 O O . GLY B 1 265 ? -16.906 5.473 15.805 1 84.81 265 GLY B O 1
ATOM 5002 N N . ASP B 1 266 ? -19.062 5.938 15.594 1 89.56 266 ASP B N 1
ATOM 5003 C CA . ASP B 1 266 ? -19.281 4.816 14.688 1 89.56 266 ASP B CA 1
ATOM 5004 C C . ASP B 1 266 ? -19.078 5.238 13.234 1 89.56 266 ASP B C 1
ATOM 5006 O O . ASP B 1 266 ? -19.297 6.398 12.883 1 89.56 266 ASP B O 1
ATOM 5010 N N . VAL B 1 267 ? -18.672 4.25 12.477 1 91.88 267 VAL B N 1
ATOM 5011 C CA . VAL B 1 267 ? -18.547 4.477 11.039 1 91.88 267 VAL B CA 1
ATOM 5012 C C . VAL B 1 267 ? -19.938 4.676 10.43 1 91.88 267 VAL B C 1
ATOM 5014 O O . VAL B 1 267 ? -20.844 3.875 10.664 1 91.88 267 VAL B O 1
ATOM 5017 N N . VAL B 1 268 ? -20.078 5.746 9.711 1 94.31 268 VAL B N 1
ATOM 5018 C CA . VAL B 1 268 ? -21.312 6.031 9 1 94.31 268 VAL B CA 1
ATOM 5019 C C . VAL B 1 268 ? -21.125 5.773 7.512 1 94.31 268 VAL B C 1
ATOM 5021 O O . VAL B 1 268 ? -20.109 6.164 6.93 1 94.31 268 VAL B O 1
ATOM 5024 N N . TYR B 1 269 ? -22.125 5.023 6.852 1 94.88 269 TYR B N 1
ATOM 5025 C CA . TYR B 1 269 ? -22.156 4.703 5.43 1 94.88 269 TYR B CA 1
ATOM 5026 C C . TYR B 1 269 ? -21.031 3.736 5.066 1 94.88 269 TYR B C 1
ATOM 5028 O O . TYR B 1 269 ? -20.266 3.986 4.133 1 94.88 269 TYR B O 1
ATOM 5036 N N . GLU B 1 270 ? -20.984 2.662 5.844 1 92.62 270 GLU B N 1
ATOM 5037 C CA . GLU B 1 270 ? -19.984 1.631 5.605 1 92.62 270 GLU B CA 1
ATOM 5038 C C . GLU B 1 270 ? -20.031 1.13 4.164 1 92.62 270 GLU B C 1
ATOM 5040 O O . GLU B 1 270 ? -21.109 0.871 3.631 1 92.62 270 GLU B O 1
ATOM 5045 N N . GLY B 1 271 ? -18.875 1.113 3.553 1 91.06 271 GLY B N 1
ATOM 5046 C CA . GLY B 1 271 ? -18.734 0.538 2.225 1 91.06 271 GLY B CA 1
ATOM 5047 C C . GLY B 1 271 ? -19.125 1.5 1.115 1 91.06 271 GLY B C 1
ATOM 5048 O O . GLY B 1 271 ? -19.062 1.151 -0.065 1 91.06 271 GLY B O 1
ATOM 5049 N N . ASP B 1 272 ? -19.516 2.703 1.449 1 94.31 272 ASP B N 1
ATOM 5050 C CA . ASP B 1 272 ? -20 3.668 0.465 1 94.31 272 ASP B CA 1
ATOM 5051 C C . ASP B 1 272 ? -19.109 4.91 0.43 1 94.31 272 ASP B C 1
ATOM 5053 O O . ASP B 1 272 ? -19.328 5.859 1.182 1 94.31 272 ASP B O 1
ATOM 5057 N N . ILE B 1 273 ? -18.219 4.941 -0.575 1 96.5 273 ILE B N 1
ATOM 5058 C CA . ILE B 1 273 ? -17.203 5.988 -0.652 1 96.5 273 ILE B CA 1
ATOM 5059 C C . ILE B 1 273 ? -17.875 7.336 -0.893 1 96.5 273 ILE B C 1
ATOM 5061 O O . ILE B 1 273 ? -17.453 8.359 -0.354 1 96.5 273 ILE B O 1
ATOM 5065 N N . VAL B 1 274 ? -18.906 7.406 -1.659 1 96.81 274 VAL B N 1
ATOM 5066 C CA . VAL B 1 274 ? -19.594 8.656 -1.997 1 96.81 274 VAL B CA 1
ATOM 5067 C C . VAL B 1 274 ? -20.25 9.234 -0.751 1 96.81 274 VAL B C 1
ATOM 5069 O O . VAL B 1 274 ? -20.031 10.398 -0.409 1 96.81 274 VAL B O 1
ATOM 5072 N N . ARG B 1 275 ? -21.016 8.422 -0.042 1 97.25 275 ARG B N 1
ATOM 5073 C CA . ARG B 1 275 ? -21.734 8.891 1.139 1 97.25 275 ARG B CA 1
ATOM 5074 C C . ARG B 1 275 ? -20.766 9.195 2.279 1 97.25 275 ARG B C 1
ATOM 5076 O O . ARG B 1 275 ? -21 10.109 3.068 1 97.25 275 ARG B O 1
ATOM 5083 N N . GLN B 1 276 ? -19.672 8.422 2.4 1 97.56 276 GLN B N 1
ATOM 5084 C CA . GLN B 1 276 ? -18.672 8.734 3.414 1 97.56 276 GLN B CA 1
ATOM 5085 C C . GLN B 1 276 ? -18.016 10.078 3.137 1 97.56 276 GLN B C 1
ATOM 5087 O O . GLN B 1 276 ? -17.719 10.836 4.066 1 97.56 276 GLN B O 1
ATOM 5092 N N . THR B 1 277 ? -17.797 10.359 1.852 1 98.12 277 THR B N 1
ATOM 5093 C CA . THR B 1 277 ? -17.219 11.648 1.502 1 98.12 277 THR B CA 1
ATOM 5094 C C . THR B 1 277 ? -18.172 12.781 1.9 1 98.12 277 THR B C 1
ATOM 5096 O O . THR B 1 277 ? -17.734 13.773 2.5 1 98.12 277 THR B O 1
ATOM 5099 N N . GLY B 1 278 ? -19.391 12.586 1.605 1 97.5 278 GLY B N 1
ATOM 5100 C CA . GLY B 1 278 ? -20.375 13.594 1.998 1 97.5 278 GLY B CA 1
ATOM 5101 C C . GLY B 1 278 ? -20.422 13.82 3.498 1 97.5 278 GLY B C 1
ATOM 5102 O O . GLY B 1 278 ? -20.406 14.961 3.959 1 97.5 278 GLY B O 1
ATOM 5103 N N . ARG B 1 279 ? -20.453 12.781 4.207 1 96.75 279 ARG B N 1
ATOM 5104 C CA . ARG B 1 279 ? -20.578 12.859 5.66 1 96.75 279 ARG B CA 1
ATOM 5105 C C . ARG B 1 279 ? -19.344 13.516 6.273 1 96.75 279 ARG B C 1
ATOM 5107 O O . ARG B 1 279 ? -19.453 14.32 7.203 1 96.75 279 ARG B O 1
ATOM 5114 N N . LEU B 1 280 ? -18.172 13.141 5.801 1 96.88 280 LEU B N 1
ATOM 5115 C CA . LEU B 1 280 ? -16.969 13.719 6.395 1 96.88 280 LEU B CA 1
ATOM 5116 C C . LEU B 1 280 ? -16.875 15.211 6.098 1 96.88 280 LEU B C 1
ATOM 5118 O O . LEU B 1 280 ? -16.406 15.992 6.926 1 96.88 280 LEU B O 1
ATOM 5122 N N . LEU B 1 281 ? -17.344 15.617 4.918 1 97.56 281 LEU B N 1
ATOM 5123 C CA . LEU B 1 281 ? -17.359 17.031 4.598 1 97.56 281 LEU B CA 1
ATOM 5124 C C . LEU B 1 281 ? -18.344 17.781 5.488 1 97.56 281 LEU B C 1
ATOM 5126 O O . LEU B 1 281 ? -18.062 18.906 5.914 1 97.56 281 LEU B O 1
ATOM 5130 N N . GLU B 1 282 ? -19.469 17.141 5.754 1 96.62 282 GLU B N 1
ATOM 5131 C CA . GLU B 1 282 ? -20.406 17.703 6.715 1 96.62 282 GLU B CA 1
ATOM 5132 C C . GLU B 1 282 ? -19.75 17.906 8.078 1 96.62 282 GLU B C 1
ATOM 5134 O O . GLU B 1 282 ? -19.938 18.938 8.719 1 96.62 282 GLU B O 1
ATOM 5139 N N . ASN B 1 283 ? -19.016 16.922 8.5 1 96.75 283 ASN B N 1
ATOM 5140 C CA . ASN B 1 283 ? -18.312 16.984 9.781 1 96.75 283 ASN B CA 1
ATOM 5141 C C . ASN B 1 283 ? -17.297 18.125 9.812 1 96.75 283 ASN B C 1
ATOM 5143 O O . ASN B 1 283 ? -17.188 18.844 10.797 1 96.75 283 ASN B O 1
ATOM 5147 N N . ILE B 1 284 ? -16.547 18.266 8.75 1 97.56 284 ILE B N 1
ATOM 5148 C CA . ILE B 1 284 ? -15.578 19.359 8.648 1 97.56 284 ILE B CA 1
ATOM 5149 C C . ILE B 1 284 ? -16.297 20.703 8.711 1 97.56 284 ILE B C 1
ATOM 5151 O O . ILE B 1 284 ? -15.859 21.609 9.43 1 97.56 284 ILE B O 1
ATOM 5155 N N . GLY B 1 285 ? -17.375 20.797 7.988 1 97 285 GLY B N 1
ATOM 5156 C CA . GLY B 1 285 ? -18.156 22.016 8.031 1 97 285 GLY B CA 1
ATOM 5157 C C . GLY B 1 285 ? -18.641 22.375 9.422 1 97 285 GLY B C 1
ATOM 5158 O O . GLY B 1 285 ? -18.625 23.531 9.82 1 97 285 GLY B O 1
ATOM 5159 N N . ALA B 1 286 ? -19.109 21.375 10.148 1 96.75 286 ALA B N 1
ATOM 5160 C CA . ALA B 1 286 ? -19.594 21.578 11.508 1 96.75 286 ALA B CA 1
ATOM 5161 C C . ALA B 1 286 ? -18.469 22.078 12.422 1 96.75 286 ALA B C 1
ATOM 5163 O O . ALA B 1 286 ? -18.688 22.953 13.266 1 96.75 286 ALA B O 1
ATOM 5164 N N . LEU B 1 287 ? -17.312 21.547 12.281 1 96.69 287 LEU B N 1
ATOM 5165 C CA . LEU B 1 287 ? -16.156 21.969 13.078 1 96.69 287 LEU B CA 1
ATOM 5166 C C . LEU B 1 287 ? -15.789 23.406 12.766 1 96.69 287 LEU B C 1
ATOM 5168 O O . LEU B 1 287 ? -15.547 24.203 13.68 1 96.69 287 LEU B O 1
ATOM 5172 N N . LEU B 1 288 ? -15.727 23.719 11.484 1 97.38 288 LEU B N 1
ATOM 5173 C CA . LEU B 1 288 ? -15.398 25.094 11.07 1 97.38 288 LEU B CA 1
ATOM 5174 C C . LEU B 1 288 ? -16.438 26.078 11.594 1 97.38 288 LEU B C 1
ATOM 5176 O O . LEU B 1 288 ? -16.078 27.172 12.055 1 97.38 288 LEU B O 1
ATOM 5180 N N . LYS B 1 289 ? -17.656 25.688 11.594 1 96.5 289 LYS B N 1
ATOM 5181 C CA . LYS B 1 289 ? -18.734 26.547 12.094 1 96.5 289 LYS B CA 1
ATOM 5182 C C . LYS B 1 289 ? -18.547 26.859 13.57 1 96.5 289 LYS B C 1
ATOM 5184 O O . LYS B 1 289 ? -18.781 27.984 14.008 1 96.5 289 LYS B O 1
ATOM 5189 N N . ASP B 1 290 ? -18.156 25.859 14.297 1 96.12 290 ASP B N 1
ATOM 5190 C CA . ASP B 1 290 ? -17.906 26.062 15.719 1 96.12 290 ASP B CA 1
ATOM 5191 C C . ASP B 1 290 ? -16.859 27.156 15.93 1 96.12 290 ASP B C 1
ATOM 5193 O O . ASP B 1 290 ? -16.875 27.859 16.953 1 96.12 290 ASP B O 1
ATOM 5197 N N . GLY B 1 291 ? -15.961 27.328 15.047 1 95.69 291 GLY B N 1
ATOM 5198 C CA . GLY B 1 291 ? -14.906 28.328 15.125 1 95.69 291 GLY B CA 1
ATOM 5199 C C . GLY B 1 291 ? -15.234 29.594 14.352 1 95.69 291 GLY B C 1
ATOM 5200 O O . GLY B 1 291 ? -14.367 30.438 14.156 1 95.69 291 GLY B O 1
ATOM 5201 N N . ASP B 1 292 ? -16.438 29.719 13.867 1 95.31 292 ASP B N 1
ATOM 5202 C CA . ASP B 1 292 ? -16.906 30.875 13.117 1 95.31 292 ASP B CA 1
ATOM 5203 C C . ASP B 1 292 ? -16.25 30.953 11.75 1 95.31 292 ASP B C 1
ATOM 5205 O O . ASP B 1 292 ? -15.789 32.031 11.328 1 95.31 292 ASP B O 1
ATOM 5209 N N . ALA B 1 293 ? -16.047 29.844 11.109 1 96.5 293 ALA B N 1
ATOM 5210 C CA . ALA B 1 293 ? -15.547 29.734 9.742 1 96.5 293 ALA B CA 1
ATOM 5211 C C . ALA B 1 293 ? -16.453 28.844 8.891 1 96.5 293 ALA B C 1
ATOM 5213 O O . ALA B 1 293 ? -17.406 28.25 9.398 1 96.5 293 ALA B O 1
ATOM 5214 N N . THR B 1 294 ? -16.219 28.875 7.621 1 96.25 294 THR B N 1
ATOM 5215 C CA . THR B 1 294 ? -16.984 28.078 6.672 1 96.25 294 THR B CA 1
ATOM 5216 C C . THR B 1 294 ? -16.062 27.297 5.75 1 96.25 294 THR B C 1
ATOM 5218 O O . THR B 1 294 ? -14.844 27.438 5.82 1 96.25 294 THR B O 1
ATOM 5221 N N . MET B 1 295 ? -16.688 26.469 4.902 1 96.69 295 MET B N 1
ATOM 5222 C CA . MET B 1 295 ? -15.93 25.672 3.938 1 96.69 295 MET B CA 1
ATOM 5223 C C . MET B 1 295 ? -15.172 26.578 2.973 1 96.69 295 MET B C 1
ATOM 5225 O O . MET B 1 295 ? -14.133 26.188 2.439 1 96.69 295 MET B O 1
ATOM 5229 N N . ASN B 1 296 ? -15.609 27.781 2.766 1 94.88 296 ASN B N 1
ATOM 5230 C CA . ASN B 1 296 ? -14.992 28.719 1.839 1 94.88 296 ASN B CA 1
ATOM 5231 C C . ASN B 1 296 ? -13.672 29.25 2.387 1 94.88 296 ASN B C 1
ATOM 5233 O O . ASN B 1 296 ? -12.883 29.859 1.647 1 94.88 296 ASN B O 1
ATOM 5237 N N . ASP B 1 297 ? -13.469 29.047 3.639 1 96.62 297 ASP B N 1
ATOM 5238 C CA . ASP B 1 297 ? -12.258 29.547 4.281 1 96.62 297 ASP B CA 1
ATOM 5239 C C . ASP B 1 297 ? -11.125 28.516 4.18 1 96.62 297 ASP B C 1
ATOM 5241 O O . ASP B 1 297 ? -9.984 28.812 4.547 1 96.62 297 ASP B O 1
ATOM 5245 N N . ILE B 1 298 ? -11.406 27.312 3.666 1 97.94 298 ILE B N 1
ATOM 5246 C CA . ILE B 1 298 ? -10.406 26.25 3.574 1 97.94 298 ILE B CA 1
ATOM 5247 C C . ILE B 1 298 ? -9.344 26.625 2.541 1 97.94 298 ILE B C 1
ATOM 5249 O O . ILE B 1 298 ? -9.68 27.109 1.452 1 97.94 298 ILE B O 1
ATOM 5253 N N . GLN B 1 299 ? -8.102 26.422 2.928 1 97.31 299 GLN B N 1
ATOM 5254 C CA . GLN B 1 299 ? -6.977 26.781 2.07 1 97.31 299 GLN B CA 1
ATOM 5255 C C . GLN B 1 299 ? -6.516 25.578 1.236 1 97.31 299 GLN B C 1
ATOM 5257 O O . GLN B 1 299 ? -6 25.75 0.132 1 97.31 299 GLN B O 1
ATOM 5262 N N . TYR B 1 300 ? -6.586 24.406 1.757 1 98.06 300 TYR B N 1
ATOM 5263 C CA . TYR B 1 300 ? -6.328 23.188 1.003 1 98.06 300 TYR B CA 1
ATOM 5264 C C . TYR B 1 300 ? -6.898 21.969 1.726 1 98.06 300 TYR B C 1
ATOM 5266 O O . TYR B 1 300 ? -7.223 22.047 2.914 1 98.06 300 TYR B O 1
ATOM 5274 N N . PHE B 1 301 ? -7.051 20.875 0.954 1 98.5 301 PHE B N 1
ATOM 5275 C CA . PHE B 1 301 ? -7.375 19.562 1.489 1 98.5 301 PHE B CA 1
ATOM 5276 C C . PHE B 1 301 ? -6.223 18.594 1.271 1 98.5 301 PHE B C 1
ATOM 5278 O O . PHE B 1 301 ? -5.578 18.609 0.219 1 98.5 301 PHE B O 1
ATOM 5285 N N . ILE B 1 302 ? -5.945 17.797 2.25 1 98.88 302 ILE B N 1
ATOM 5286 C CA . ILE B 1 302 ? -5.301 16.516 2.014 1 98.88 302 ILE B CA 1
ATOM 5287 C C . ILE B 1 302 ? -6.316 15.391 2.188 1 98.88 302 ILE B C 1
ATOM 5289 O O . ILE B 1 302 ? -6.988 15.305 3.219 1 98.88 302 ILE B O 1
ATOM 5293 N N . ILE B 1 303 ? -6.422 14.625 1.177 1 98.88 303 ILE B N 1
ATOM 5294 C CA . ILE B 1 303 ? -7.422 13.562 1.142 1 98.88 303 ILE B CA 1
ATOM 5295 C C . ILE B 1 303 ? -6.727 12.203 1.12 1 98.88 303 ILE B C 1
ATOM 5297 O O . ILE B 1 303 ? -5.906 11.938 0.242 1 98.88 303 ILE B O 1
ATOM 5301 N N . TYR B 1 304 ? -7.074 11.383 2.086 1 98.88 304 TYR B N 1
ATOM 5302 C CA . TYR B 1 304 ? -6.48 10.055 2.246 1 98.88 304 TYR B CA 1
ATOM 5303 C C . TYR B 1 304 ? -7.469 8.969 1.848 1 98.88 304 TYR B C 1
ATOM 5305 O O . TYR B 1 304 ? -8.547 8.852 2.434 1 98.88 304 TYR B O 1
ATOM 5313 N N . LEU B 1 305 ? -7.062 8.195 0.894 1 98.31 305 LEU B N 1
ATOM 5314 C CA . LEU B 1 305 ? -7.91 7.09 0.465 1 98.31 305 LEU B CA 1
ATOM 5315 C C . LEU B 1 305 ? -7.297 5.75 0.859 1 98.31 305 LEU B C 1
ATOM 5317 O O . LEU B 1 305 ? -6.105 5.52 0.638 1 98.31 305 LEU B O 1
ATOM 5321 N N . ARG B 1 306 ? -8.125 4.949 1.384 1 96.5 306 ARG B N 1
ATOM 5322 C CA . ARG B 1 306 ? -7.703 3.6 1.743 1 96.5 306 ARG B CA 1
ATOM 5323 C C . ARG B 1 306 ? -7.52 2.734 0.501 1 96.5 306 ARG B C 1
ATOM 5325 O O . ARG B 1 306 ? -6.641 1.869 0.466 1 96.5 306 ARG B O 1
ATOM 5332 N N . ASP B 1 307 ? -8.359 2.928 -0.458 1 95.69 307 ASP B N 1
ATOM 5333 C CA . ASP B 1 307 ? -8.367 2.156 -1.697 1 95.69 307 ASP B CA 1
ATOM 5334 C C . ASP B 1 307 ? -8.148 3.061 -2.908 1 95.69 307 ASP B C 1
ATOM 5336 O O . ASP B 1 307 ? -8.93 3.98 -3.154 1 95.69 307 ASP B O 1
ATOM 5340 N N . ILE B 1 308 ? -7.16 2.723 -3.705 1 95.31 308 ILE B N 1
ATOM 5341 C CA . ILE B 1 308 ? -6.762 3.58 -4.816 1 95.31 308 ILE B CA 1
ATOM 5342 C C . ILE B 1 308 ? -7.867 3.607 -5.871 1 95.31 308 ILE B C 1
ATOM 5344 O O . ILE B 1 308 ? -7.957 4.547 -6.664 1 95.31 308 ILE B O 1
ATOM 5348 N N . SER B 1 309 ? -8.711 2.615 -5.887 1 94.69 309 SER B N 1
ATOM 5349 C CA . SER B 1 309 ? -9.758 2.514 -6.891 1 94.69 309 SER B CA 1
ATOM 5350 C C . SER B 1 309 ? -10.828 3.58 -6.684 1 94.69 309 SER B C 1
ATOM 5352 O O . SER B 1 309 ? -11.672 3.803 -7.555 1 94.69 309 SER B O 1
ATOM 5354 N N . ASP B 1 310 ? -10.828 4.215 -5.609 1 96.62 310 ASP B N 1
ATOM 5355 C CA . ASP B 1 310 ? -11.836 5.223 -5.297 1 96.62 310 ASP B CA 1
ATOM 5356 C C . ASP B 1 310 ? -11.391 6.609 -5.754 1 96.62 310 ASP B C 1
ATOM 5358 O O . ASP B 1 310 ? -12.133 7.582 -5.629 1 96.62 310 ASP B O 1
ATOM 5362 N N . TYR B 1 311 ? -10.188 6.703 -6.367 1 97.12 311 TYR B N 1
ATOM 5363 C CA . TYR B 1 311 ? -9.578 7.98 -6.715 1 97.12 311 TYR B CA 1
ATOM 5364 C C . TYR B 1 311 ? -10.477 8.781 -7.645 1 97.12 311 TYR B C 1
ATOM 5366 O O . TYR B 1 311 ? -10.836 9.93 -7.348 1 97.12 311 TYR B O 1
ATOM 5374 N N . HIS B 1 312 ? -10.922 8.188 -8.695 1 95.56 312 HIS B N 1
ATOM 5375 C CA . HIS B 1 312 ? -11.656 8.93 -9.711 1 95.56 312 HIS B CA 1
ATOM 5376 C C . HIS B 1 312 ? -12.992 9.422 -9.172 1 95.56 312 HIS B C 1
ATOM 5378 O O . HIS B 1 312 ? -13.414 10.547 -9.469 1 95.56 312 HIS B O 1
ATOM 5384 N N . THR B 1 313 ? -13.609 8.586 -8.367 1 96.38 313 THR B N 1
ATOM 5385 C CA . THR B 1 313 ? -14.891 8.953 -7.785 1 96.38 313 THR B CA 1
ATOM 5386 C C . THR B 1 313 ? -14.742 10.172 -6.875 1 96.38 313 THR B C 1
ATOM 5388 O O . THR B 1 313 ? -15.484 11.148 -7.008 1 96.38 313 THR B O 1
ATOM 5391 N N . VAL B 1 314 ? -13.773 10.148 -6.012 1 97.94 314 VAL B N 1
ATOM 5392 C CA . VAL B 1 314 ? -13.578 11.219 -5.043 1 97.94 314 VAL B CA 1
ATOM 5393 C C . VAL B 1 314 ? -13.078 12.477 -5.754 1 97.94 314 VAL B C 1
ATOM 5395 O O . VAL B 1 314 ? -13.516 13.586 -5.449 1 97.94 314 VAL B O 1
ATOM 5398 N N . ALA B 1 315 ? -12.164 12.266 -6.715 1 97.75 315 ALA B N 1
ATOM 5399 C CA . ALA B 1 315 ? -11.656 13.398 -7.492 1 97.75 315 ALA B CA 1
ATOM 5400 C C . ALA B 1 315 ? -12.797 14.133 -8.195 1 97.75 315 ALA B C 1
ATOM 5402 O O . ALA B 1 315 ? -12.836 15.367 -8.195 1 97.75 315 ALA B O 1
ATOM 5403 N N . LYS B 1 316 ? -13.656 13.422 -8.734 1 97.06 316 LYS B N 1
ATOM 5404 C CA . LYS B 1 316 ? -14.797 14.016 -9.438 1 97.06 316 LYS B CA 1
ATOM 5405 C C . LYS B 1 316 ? -15.695 14.789 -8.477 1 97.06 316 LYS B C 1
ATOM 5407 O O . LYS B 1 316 ? -16.125 15.898 -8.781 1 97.06 316 LYS B O 1
ATOM 5412 N N . LEU B 1 317 ? -15.945 14.195 -7.32 1 97.5 317 LEU B N 1
ATOM 5413 C CA . LEU B 1 317 ? -16.781 14.844 -6.32 1 97.5 317 LEU B CA 1
ATOM 5414 C C . LEU B 1 317 ? -16.172 16.156 -5.867 1 97.5 317 LEU B C 1
ATOM 5416 O O . LEU B 1 317 ? -16.844 17.188 -5.828 1 97.5 317 LEU B O 1
ATOM 5420 N N . MET B 1 318 ? -14.938 16.125 -5.562 1 98.12 318 MET B N 1
ATOM 5421 C CA . MET B 1 318 ? -14.266 17.312 -5.059 1 98.12 318 MET B CA 1
ATOM 5422 C C . MET B 1 318 ? -14.18 18.391 -6.137 1 98.12 318 MET B C 1
ATOM 5424 O O . MET B 1 318 ? -14.258 19.578 -5.84 1 98.12 318 MET B O 1
ATOM 5428 N N . GLN B 1 319 ? -13.977 17.969 -7.371 1 97.56 319 GLN B N 1
ATOM 5429 C CA . GLN B 1 319 ? -13.961 18.922 -8.484 1 97.56 319 GLN B CA 1
ATOM 5430 C C . GLN B 1 319 ? -15.312 19.594 -8.641 1 97.56 319 GLN B C 1
ATOM 5432 O O . GLN B 1 319 ? -15.383 20.781 -8.961 1 97.56 319 GLN B O 1
ATOM 5437 N N . GLN B 1 320 ? -16.312 18.891 -8.438 1 96.75 320 GLN B N 1
ATOM 5438 C CA . GLN B 1 320 ? -17.672 19.406 -8.586 1 96.75 320 GLN B CA 1
ATOM 5439 C C . GLN B 1 320 ? -18.031 20.375 -7.461 1 96.75 320 GLN B C 1
ATOM 5441 O O . GLN B 1 320 ? -18.641 21.422 -7.699 1 96.75 320 GLN B O 1
ATOM 5446 N N . PHE B 1 321 ? -17.594 20.094 -6.258 1 95.94 321 PHE B N 1
ATOM 5447 C CA . PHE B 1 321 ? -18.094 20.844 -5.105 1 95.94 321 PHE B CA 1
ATOM 5448 C C . PHE B 1 321 ? -17.094 21.906 -4.676 1 95.94 321 PHE B C 1
ATOM 5450 O O . PHE B 1 321 ? -17.484 22.953 -4.156 1 95.94 321 PHE B O 1
ATOM 5457 N N . TYR B 1 322 ? -15.836 21.609 -4.863 1 96.88 322 TYR B N 1
ATOM 5458 C CA . TYR B 1 322 ? -14.812 22.531 -4.391 1 96.88 322 TYR B CA 1
ATOM 5459 C C . TYR B 1 322 ? -13.695 22.672 -5.418 1 96.88 322 TYR B C 1
ATOM 5461 O O . TYR B 1 322 ? -12.523 22.5 -5.098 1 96.88 322 TYR B O 1
ATOM 5469 N N . PRO B 1 323 ? -14.07 23.094 -6.574 1 96.19 323 PRO B N 1
ATOM 5470 C CA . PRO B 1 323 ? -13.062 23.188 -7.637 1 96.19 323 PRO B CA 1
ATOM 5471 C C . PRO B 1 323 ? -11.977 24.219 -7.336 1 96.19 323 PRO B C 1
ATOM 5473 O O . PRO B 1 323 ? -10.852 24.094 -7.84 1 96.19 323 PRO B O 1
ATOM 5476 N N . GLN B 1 324 ? -12.219 25.141 -6.496 1 95.31 324 GLN B N 1
ATOM 5477 C CA . GLN B 1 324 ? -11.305 26.266 -6.293 1 95.31 324 GLN B CA 1
ATOM 5478 C C . GLN B 1 324 ? -10.312 25.969 -5.172 1 95.31 324 GLN B C 1
ATOM 5480 O O . GLN B 1 324 ? -9.328 26.688 -5 1 95.31 324 GLN B O 1
ATOM 5485 N N . ILE B 1 325 ? -10.539 25 -4.359 1 97 325 ILE B N 1
ATOM 5486 C CA . ILE B 1 325 ? -9.688 24.703 -3.215 1 97 325 ILE B CA 1
ATOM 5487 C C . ILE B 1 325 ? -8.602 23.703 -3.623 1 97 325 ILE B C 1
ATOM 5489 O O . ILE B 1 325 ? -8.898 22.594 -4.066 1 97 325 ILE B O 1
ATOM 5493 N N . PRO B 1 326 ? -7.305 24.109 -3.498 1 97.12 326 PRO B N 1
ATOM 5494 C CA . PRO B 1 326 ? -6.227 23.141 -3.766 1 97.12 326 PRO B CA 1
ATOM 5495 C C . PRO B 1 326 ? -6.371 21.859 -2.961 1 97.12 326 PRO B C 1
ATOM 5497 O O . PRO B 1 326 ? -6.793 21.891 -1.802 1 97.12 326 PRO B O 1
ATOM 5500 N N . ARG B 1 327 ? -6.098 20.75 -3.596 1 98.25 327 ARG B N 1
ATOM 5501 C CA . ARG B 1 327 ? -6.203 19.484 -2.887 1 98.25 327 ARG B CA 1
ATOM 5502 C C . ARG B 1 327 ? -5.203 18.469 -3.434 1 98.25 327 ARG B C 1
ATOM 5504 O O . ARG B 1 327 ? -4.766 18.578 -4.582 1 98.25 327 ARG B O 1
ATOM 5511 N N . ILE B 1 328 ? -4.852 17.562 -2.627 1 98.5 328 ILE B N 1
ATOM 5512 C CA . ILE B 1 328 ? -4.098 16.375 -3.041 1 98.5 328 ILE B CA 1
ATOM 5513 C C . ILE B 1 328 ? -4.77 15.117 -2.49 1 98.5 328 ILE B C 1
ATOM 5515 O O . ILE B 1 328 ? -5.262 15.117 -1.358 1 98.5 328 ILE B O 1
ATOM 5519 N N . ILE B 1 329 ? -4.902 14.141 -3.316 1 98.81 329 ILE B N 1
ATOM 5520 C CA . ILE B 1 329 ? -5.43 12.836 -2.928 1 98.81 329 ILE B CA 1
ATOM 5521 C C . ILE B 1 329 ? -4.305 11.805 -2.922 1 98.81 329 ILE B C 1
ATOM 5523 O O . ILE B 1 329 ? -3.637 11.602 -3.939 1 98.81 329 ILE B O 1
ATOM 5527 N N . VAL B 1 330 ? -4.102 11.18 -1.796 1 98.81 330 VAL B N 1
ATOM 5528 C CA . VAL B 1 330 ? -2.998 10.234 -1.661 1 98.81 330 VAL B CA 1
ATOM 5529 C C . VAL B 1 330 ? -3.523 8.891 -1.154 1 98.81 330 VAL B C 1
ATOM 5531 O O . VAL B 1 330 ? -4.625 8.82 -0.604 1 98.81 330 VAL B O 1
ATOM 5534 N N . GLU B 1 331 ? -2.771 7.863 -1.435 1 98.31 331 GLU B N 1
ATOM 5535 C CA . GLU B 1 331 ? -3.047 6.555 -0.847 1 98.31 331 GLU B CA 1
ATOM 5536 C C . GLU B 1 331 ? -2.541 6.48 0.591 1 98.31 331 GLU B C 1
ATOM 5538 O O . GLU B 1 331 ? -1.335 6.555 0.835 1 98.31 331 GLU B O 1
ATOM 5543 N N . ALA B 1 332 ? -3.418 6.309 1.508 1 98.25 332 ALA B N 1
ATOM 5544 C CA . ALA B 1 332 ? -3.105 6.094 2.918 1 98.25 332 ALA B CA 1
ATOM 5545 C C . ALA B 1 332 ? -4.258 5.391 3.633 1 98.25 332 ALA B C 1
ATOM 5547 O O . ALA B 1 332 ? -5.395 5.867 3.611 1 98.25 332 ALA B O 1
ATOM 5548 N N . LYS B 1 333 ? -3.963 4.301 4.254 1 96.25 333 LYS B N 1
ATOM 5549 C CA . LYS B 1 333 ? -5 3.568 4.977 1 96.25 333 LYS B CA 1
ATOM 5550 C C . LYS B 1 333 ? -5.441 4.324 6.227 1 96.25 333 LYS B C 1
ATOM 5552 O O . LYS B 1 333 ? -4.609 4.887 6.941 1 96.25 333 LYS B O 1
ATOM 5557 N N . VAL B 1 334 ? -6.699 4.387 6.441 1 94.94 334 VAL B N 1
ATOM 5558 C CA . VAL B 1 334 ? -7.277 4.973 7.645 1 94.94 334 VAL B CA 1
ATOM 5559 C C . VAL B 1 334 ? -7.191 3.973 8.797 1 94.94 334 VAL B C 1
ATOM 5561 O O . VAL B 1 334 ? -7.152 2.762 8.578 1 94.94 334 VAL B O 1
ATOM 5564 N N . CYS B 1 335 ? -7.121 4.43 9.984 1 90.38 335 CYS B N 1
ATOM 5565 C CA . CYS B 1 335 ? -6.824 3.629 11.172 1 90.38 335 CYS B CA 1
ATOM 5566 C C . CYS B 1 335 ? -7.875 2.543 11.367 1 90.38 335 CYS B C 1
ATOM 5568 O O . CYS B 1 335 ? -7.559 1.442 11.82 1 90.38 335 CYS B O 1
ATOM 5570 N N . ARG B 1 336 ? -9.156 2.793 11.086 1 90.38 336 ARG B N 1
ATOM 5571 C CA . ARG B 1 336 ? -10.211 1.781 11.086 1 90.38 336 ARG B CA 1
ATOM 5572 C C . ARG B 1 336 ? -10.609 1.393 9.664 1 90.38 336 ARG B C 1
ATOM 5574 O O . ARG B 1 336 ? -10.977 2.25 8.859 1 90.38 336 ARG B O 1
ATOM 5581 N N . PRO B 1 337 ? -10.609 0.121 9.422 1 89.56 337 PRO B N 1
ATOM 5582 C CA . PRO B 1 337 ? -10.797 -0.314 8.039 1 89.56 337 PRO B CA 1
ATOM 5583 C C . PRO B 1 337 ? -12.156 0.097 7.469 1 89.56 337 PRO B C 1
ATOM 5585 O O . PRO B 1 337 ? -12.297 0.254 6.254 1 89.56 337 PRO B O 1
ATOM 5588 N N . GLY B 1 338 ? -13.062 0.329 8.32 1 91.88 338 GLY B N 1
ATOM 5589 C CA . GLY B 1 338 ? -14.375 0.728 7.852 1 91.88 338 GLY B CA 1
ATOM 5590 C C . GLY B 1 338 ? -14.398 2.117 7.246 1 91.88 338 GLY B C 1
ATOM 5591 O O . GLY B 1 338 ? -15.32 2.461 6.5 1 91.88 338 GLY B O 1
ATOM 5592 N N . TRP B 1 339 ? -13.508 2.898 7.57 1 95 339 TRP B N 1
ATOM 5593 C CA . TRP B 1 339 ? -13.367 4.211 6.949 1 95 339 TRP B CA 1
ATOM 5594 C C . TRP B 1 339 ? -12.578 4.117 5.648 1 95 339 TRP B C 1
ATOM 5596 O O . TRP B 1 339 ? -11.398 3.742 5.652 1 95 339 TRP B O 1
ATOM 5606 N N . LEU B 1 340 ? -13.203 4.488 4.59 1 96.88 340 LEU B N 1
ATOM 5607 C CA . LEU B 1 340 ? -12.625 4.387 3.256 1 96.88 340 LEU B CA 1
ATOM 5608 C C . LEU B 1 340 ? -11.844 5.648 2.904 1 96.88 340 LEU B C 1
ATOM 5610 O O . LEU B 1 340 ? -11.023 5.637 1.986 1 96.88 340 LEU B O 1
ATOM 5614 N N . ILE B 1 341 ? -12.109 6.699 3.617 1 98.31 341 ILE B N 1
ATOM 5615 C CA . ILE B 1 341 ? -11.57 8.016 3.301 1 98.31 341 ILE B CA 1
ATOM 5616 C C . ILE B 1 341 ? -11.422 8.836 4.582 1 98.31 341 ILE B C 1
ATOM 5618 O O . ILE B 1 341 ? -12.227 8.711 5.508 1 98.31 341 ILE B O 1
ATOM 5622 N N . GLU B 1 342 ? -10.359 9.562 4.676 1 98.31 342 GLU B N 1
ATOM 5623 C CA . GLU B 1 342 ? -10.109 10.578 5.691 1 98.31 342 GLU B CA 1
ATOM 5624 C C . GLU B 1 342 ? -9.578 11.867 5.062 1 98.31 342 GLU B C 1
ATOM 5626 O O . GLU B 1 342 ? -8.906 11.828 4.031 1 98.31 342 GLU B O 1
ATOM 5631 N N . MET B 1 343 ? -9.992 13.047 5.602 1 98.44 343 MET B N 1
ATOM 5632 C CA . MET B 1 343 ? -9.508 14.328 5.098 1 98.44 343 MET B CA 1
ATOM 5633 C C . MET B 1 343 ? -9.039 15.219 6.246 1 98.44 343 MET B C 1
ATOM 5635 O O . MET B 1 343 ? -9.539 15.109 7.367 1 98.44 343 MET B O 1
ATOM 5639 N N . GLU B 1 344 ? -8.078 15.953 5.988 1 98.44 344 GLU B N 1
ATOM 5640 C CA . GLU B 1 344 ? -7.715 17.094 6.836 1 98.44 344 GLU B CA 1
ATOM 5641 C C . GLU B 1 344 ? -7.598 18.375 6.023 1 98.44 344 GLU B C 1
ATOM 5643 O O . GLU B 1 344 ? -7.543 18.328 4.793 1 98.44 344 GLU B O 1
ATOM 5648 N N . CYS B 1 345 ? -7.668 19.484 6.73 1 98.19 345 CYS B N 1
ATOM 5649 C CA . CYS B 1 345 ? -7.539 20.75 6.023 1 98.19 345 CYS B CA 1
ATOM 5650 C C . CYS B 1 345 ? -7.074 21.859 6.965 1 98.19 345 CYS B C 1
ATOM 5652 O O . CYS B 1 345 ? -7.094 21.688 8.188 1 98.19 345 CYS B O 1
ATOM 5654 N N . ILE B 1 346 ? -6.551 22.828 6.387 1 97.62 346 ILE B N 1
ATOM 5655 C CA . ILE B 1 346 ? -6.25 24.094 7.035 1 97.62 346 ILE B CA 1
ATOM 5656 C C . ILE B 1 346 ? -7.148 25.188 6.461 1 97.62 346 ILE B C 1
ATOM 5658 O O . ILE B 1 346 ? -7.387 25.234 5.254 1 97.62 346 ILE B O 1
ATOM 5662 N N . ALA B 1 347 ? -7.688 26 7.324 1 97.25 347 ALA B N 1
ATOM 5663 C CA . ALA B 1 347 ? -8.484 27.156 6.906 1 97.25 347 ALA B CA 1
ATOM 5664 C C . ALA B 1 347 ? -7.906 28.438 7.473 1 97.25 347 ALA B C 1
ATOM 5666 O O . ALA B 1 347 ? -7.07 28.422 8.375 1 97.25 347 ALA B O 1
ATOM 5667 N N . GLY B 1 348 ? -8.234 29.594 6.859 1 94.5 348 GLY B N 1
ATOM 5668 C CA . GLY B 1 348 ? -7.754 30.891 7.289 1 94.5 348 GLY B CA 1
ATOM 5669 C C . GLY B 1 348 ? -8.75 32 7.035 1 94.5 348 GLY B C 1
ATOM 5670 O O . GLY B 1 348 ? -9.445 32 6.016 1 94.5 348 GLY B O 1
ATOM 5671 N N . LYS B 1 349 ? -8.766 32.875 8.047 1 90.62 349 LYS B N 1
ATOM 5672 C CA . LYS B 1 349 ? -9.594 34.062 7.969 1 90.62 349 LYS B CA 1
ATOM 5673 C C . LYS B 1 349 ? -8.836 35.312 8.453 1 90.62 349 LYS B C 1
ATOM 5675 O O . LYS B 1 349 ? -8.078 35.219 9.422 1 90.62 349 LYS B O 1
ATOM 5680 N N . GLU B 1 350 ? -9.07 36.438 7.719 1 85.69 350 GLU B N 1
ATOM 5681 C CA . GLU B 1 350 ? -8.562 37.719 8.188 1 85.69 350 GLU B CA 1
ATOM 5682 C C . GLU B 1 350 ? -9.664 38.531 8.844 1 85.69 350 GLU B C 1
ATOM 5684 O O . GLU B 1 350 ? -10.789 38.594 8.336 1 85.69 350 GLU B O 1
ATOM 5689 N N . LEU B 1 351 ? -9.367 38.969 10.078 1 81.62 351 LEU B N 1
ATOM 5690 C CA . LEU B 1 351 ? -10.336 39.781 10.812 1 81.62 351 LEU B CA 1
ATOM 5691 C C . LEU B 1 351 ? -9.812 41.219 11.016 1 81.62 351 LEU B C 1
ATOM 5693 O O . LEU B 1 351 ? -8.609 41.406 11.195 1 81.62 351 LEU B O 1
ATOM 5697 N N . CYS B 1 352 ? -10.664 42.281 10.641 1 69.62 352 CYS B 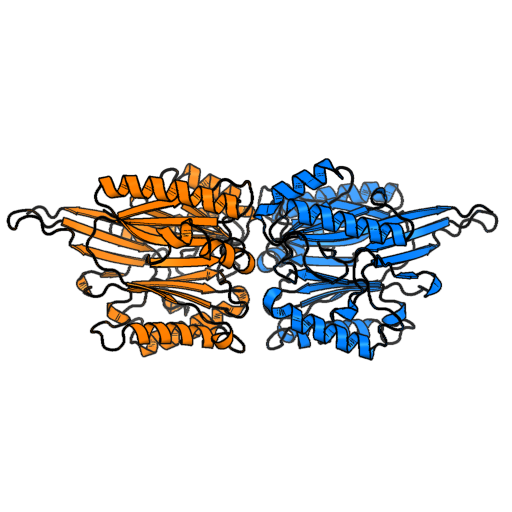N 1
ATOM 5698 C CA . CYS B 1 352 ? -10.344 43.656 10.914 1 69.62 352 CYS B CA 1
ATOM 5699 C C . CYS B 1 352 ? -11.125 44.188 12.125 1 69.62 352 CYS B C 1
ATOM 5701 O O . CYS B 1 352 ? -12.336 43.969 12.211 1 69.62 352 CYS B O 1
ATOM 5703 N N . SER B 1 353 ? -10.43 44.438 13.32 1 58.09 353 SER B N 1
ATOM 5704 C CA . SER B 1 353 ? -11.133 45.062 14.438 1 58.09 353 SER B CA 1
ATOM 5705 C C . SER B 1 353 ? -11.414 46.531 14.148 1 58.09 353 SER B C 1
ATOM 5707 O O . SER B 1 353 ? -10.531 47.25 13.703 1 58.09 353 SER B O 1
ATOM 5709 N N . THR B 1 354 ? -12.594 46.875 13.75 1 48.78 354 THR B N 1
ATOM 5710 C CA . THR B 1 354 ? -12.961 48.281 13.734 1 48.78 354 THR B CA 1
ATOM 5711 C C . THR B 1 354 ? -13.039 48.812 15.156 1 48.78 354 THR B C 1
ATOM 5713 O O . THR B 1 354 ? -13.656 48.219 16.031 1 48.78 354 THR B O 1
ATOM 5716 N N . GLU B 1 355 ? -12.133 49.844 15.5 1 43.5 355 GLU B N 1
ATOM 5717 C CA . GLU B 1 355 ? -12.531 50.719 16.594 1 43.5 355 GLU B CA 1
ATOM 5718 C C . GLU B 1 355 ? -13.867 51.406 16.297 1 43.5 355 GLU B C 1
ATOM 5720 O O . GLU B 1 355 ? -14.109 51.844 15.156 1 43.5 355 GLU B O 1
#

Solvent-accessible surface area (backbone atoms only — not comparable to full-atom values): 36246 Å² total; per-residue (Å²): 98,78,45,67,48,66,50,64,36,63,70,56,77,49,68,67,54,30,46,51,48,44,31,53,52,49,51,55,49,51,55,55,34,43,75,70,57,24,43,82,55,37,38,38,38,28,22,46,49,31,69,71,39,46,67,61,45,63,69,30,65,38,27,66,74,61,42,74,85,39,39,52,43,75,38,24,29,27,37,69,82,29,33,43,39,35,36,42,40,30,33,28,48,63,82,77,69,69,45,64,47,62,50,73,58,52,53,79,71,16,50,98,47,53,36,29,57,44,39,42,51,53,54,50,53,52,54,55,72,40,55,94,53,94,52,45,67,71,69,20,41,57,36,37,41,35,28,24,31,66,24,79,64,33,43,63,32,36,47,53,28,51,48,53,48,31,51,74,58,64,30,40,93,88,67,43,62,38,19,38,29,68,34,29,24,38,56,58,35,73,50,33,40,52,38,40,34,41,37,30,34,77,86,59,53,75,87,33,50,45,78,35,56,35,66,89,43,33,43,68,37,59,82,72,69,44,76,40,27,60,15,36,36,37,55,39,78,50,70,84,60,61,90,88,51,64,61,37,35,33,36,40,33,43,40,18,57,36,45,24,48,34,46,82,65,42,74,43,54,70,82,35,65,68,57,21,51,52,44,19,51,51,47,51,38,43,30,32,44,60,68,77,44,51,72,87,32,42,51,35,39,46,34,29,25,46,44,75,54,48,46,66,62,52,52,51,51,43,49,72,76,42,64,84,44,45,65,48,51,25,44,21,43,44,65,49,71,66,41,54,47,36,34,31,36,38,30,52,46,82,44,76,49,76,127,96,77,44,65,50,67,51,62,37,64,70,58,77,49,68,67,54,29,47,52,47,45,31,54,54,49,49,55,50,50,55,56,36,44,76,72,58,25,41,81,54,36,39,37,39,29,22,46,49,30,68,72,40,46,66,62,46,62,70,29,67,39,27,62,70,60,46,56,86,42,37,52,42,75,38,25,28,26,37,69,81,31,33,44,36,35,36,41,39,30,33,28,51,63,80,76,69,70,45,62,47,61,49,73,55,50,54,80,70,16,50,95,48,54,38,29,56,44,38,43,50,53,53,49,52,52,54,56,72,40,54,93,52,97,52,45,66,70,68,20,43,56,36,38,42,35,28,24,31,67,25,79,64,33,42,64,32,36,47,53,28,52,47,52,50,32,52,74,58,65,31,38,94,88,68,44,62,39,18,39,29,70,36,28,24,38,57,58,36,71,50,33,40,51,37,40,35,38,37,30,34,78,87,58,55,76,88,33,51,43,78,35,59,33,67,89,42,34,40,68,36,59,81,74,70,43,76,38,26,60,14,36,36,38,55,39,80,46,76,81,62,61,90,89,54,64,61,36,35,34,35,39,35,43,38,18,57,36,44,25,47,34,46,84,65,43,76,43,55,69,82,33,66,68,58,21,50,51,44,19,50,51,47,51,38,43,29,31,44,61,69,76,43,50,73,85,33,44,50,35,40,46,35,29,24,45,43,74,54,48,46,66,61,52,51,50,50,43,50,72,75,41,65,84,45,45,66,48,51,25,44,21,41,43,65,50,71,67,40,53,48,34,34,30,37,39,31,51,47,83,44,78,49,77,127

Nearest PDB structures (foldseek):
  6tcc-assembly1_A  TM=8.351E-01  e=6.000E-09  Salmo salar
  8qom-assembly1_A  TM=8.090E-01  e=4.660E-09  Capra hircus
  8qop-assembly1_A  TM=8.084E-01  e=8.767E-09  Capra hircus
  8qov-assembly1_A  TM=7.572E-01  e=3.398E-09  Capra hircus
  2dyy-assembly4_K  TM=8.337E-01  e=4.697E-07  Pyrococcus horikoshii

InterPro domains:
  IPR006175 YjgF/YER057c/UK114 family [PF01042] (251-347)
  IPR006175 YjgF/YER057c/UK114 family [PTHR11803] (249-347)
  IPR035959 RutC-like superfamily [G3DSA:3.30.1330.40] (92-203)
  IPR035959 RutC-like superfamily [G3DSA:3.30.1330.40] (244-350)
  IPR035959 RutC-like superfamily [SSF55298] (112-197)
  IPR035959 RutC-like superfamily [SSF55298] (250-348)

Secondary structure (DSSP, 8-state):
--EEEEE---S-S-HHHHHHHHHHHHHHHHHHHHHTT-EEEEEEEEES-HHHHHHHHHHSHIIIIIITTSEEEEEE--BTTTTSEEEEEEEE------EEEEE---HHHHTT--HHHHHHHHHHHHHHHTTTSS--HHHHEEEEEEEETTHHHHHHHHHHHHHHHHHHTT--TTS---EEEEEE-B-SSTT--EEEEEEE-TT--GGGEEE---TTT---GGGGT---BSEEEEEEE-----TTSPPEEEEEEEEEEE-SB-TTS-BSSTT-HHHHHHHHHHHHHHHHHHTT--GGGEEEEEEEES-GGGHHHHHHHHHHH-TTS-EEEEE---SSTT--EEEEEEEEEEEE---/--EEEEE---S-S-HHHHHHHHHHHHHHHHHHHHHTT-EEEEEEEEES-HHHHHHHHHHSHIIIIIITTSEEEEEE--BTTTTSEEEEEEEE------EEEEE---HHHHTT--HHHHHHHHHHHHHHHTTTSS--HHHHEEEEEEEETTHHHHHHHHHHHHHHHHHHTT--TTS---EEEEEE-B-SSTT--EEEEEEE-TT--GGGEEE---TTT---GGGGT---BSEEEEEEE-----TTS--EEEEEEEEEEE-SB-TTS-BSSTT-HHHHHHHHHHHHHHHHHHTT--GGGEEEEEEEES-GGGHHHHHHHHHHH-TTS-EEEEE---SSTT--EEEEEEEEEEEE---

Foldseek 3Di:
DKAKFKDFAPLDDDLLVRLVVCQVVVVVVQVVVVVVQKHWAEKEKEAQAQLPCVVVNCPHCSCVPHNVPHLYHYWHWAFLNNRRMMMMTMIDNFPFDKDKDWDFDALVCQPPDALLSLLLVRVVVVVVVCPPHPDACLFWWAEKEKEFAVLLPRVVSNQVNQVVVCVVRVDDPVRAAHQYAYWHIDHSRDRTGMIMMTMTGRPGGPVQKDQFDQLQFAAQQVVPSRGYTQKMKGKAWGDPDDPVFWTKIKIKMWGYKFWLAGNVGDHDPFPDQLVGLVNRQVVVQSRQVRVVHGPVQWQEKEKEFQDSVCVVVVVVVCCVPPVPHHYTYTYIQDNDNRTGMIMITMGMDMDTDDD/DKAKFKDFADLDDDLLVRLVVCQVVVVVVQVVVVVVQKHWAEKEKEAQAQLVCVVVNCPHCSCVPHVPPHLYHYWHWAFLNNRRMMMMTMIDNFPFDKDKDWDFDALVCQPPDALLSLLLVRVVVVVVVCPPHPDACLFWWAEKEKEFAPLLPRVVSNQVNQVVVCVVRVADPVRAAHQYAYWHIDHSRDRTGMIMMTMTGRPGGPVQKDQFDQLQFAADQVVPSRGYTQKMKGKDWGDPDDPVFWTKIKIKMWGYKFWLAGNVGDHDPFPDQLVGLVNRQVVVQSRQVRVVHGPVQWQEKEKEFQDSVCVVVVVVVCCVPPVPHHYTYTYIQDNDNRTGMIMITMGMDMDTDDD

pLDDT: mean 93.02, std 9.7, range [43.5, 98.88]

Organism: NCBI:txid537011

Sequence (710 aa):
MDKYIILSPEAKGSFNDRLNFLYLKLGNFLDTEKLENRTLQYCKVFLSDAQNQIKELEESLLYQEFLKGANLTIVEQTPLNGSKVSLLIKTTDSQTSILFHSLRLTEEEAKGKDSYEQTRLLFNKYLKTIEGTDMTMERNLIRTWIYVTNIDVNYQGVVEARNDIFDKEGLTADTHYIASTSIGGATPVRHAAVAIDFLTIPHIKEEDKKYLQALEHLNPTHEYGVAFERGTRLTLPTHTLHPEVSQQFKQQYFISGTASIDKHGDVVYEGDIVRQTGRLLENIGALLKDGDATMNDIQYFIIYLRDISDYHTVAKLMQQFYPQIPRIIVEAKVCRPGWLIEMECIAGKELCSTEMDKYIILSPEAKGSFNDRLNFLYLKLGNFLDTEKLENRTLQYCKVFLSDAQNQIKELEESLLYQEFLKGANLTIVEQTPLNGSKVSLLIKTTDSQTSILFHSLRLTEEEAKGKDSYEQTRLLFNKYLKTIEGTDMTMERNLIRTWIYVTNIDVNYQGVVEARNDIFDKEGLTADTHYIASTSIGGATPVRHAAVAIDFLTIPHIKEEDKKYLQALEHLNPTHEYGVAFERGTRLTLPTHTLHPEVSQQFKQQYFISGTASIDKHGDVVYEGDIVRQTGRLLENIGALLKDGDATMNDIQYFIIYLRDISDYHTVAKLMQQFYPQIPRIIVEAKVCRPGWLIEMECIAGKELCSTE